Protein AF-K2RIX0-F1 (afdb_monomer)

Secondary structure (DSSP, 8-state):
-TTTT-HHHH-S-HHHHHHHHHHHHHH-HHHHHHHHHHHHHHHHHHHHHHHHHHHHHHHHHTT-TTSHHHHHHTSHHHHHHHHTTTTSHHHHHHHHHHHT--S-HHHHHHS--SSTTTTPPPPPGGGS-------TTTT--TT----TT------------------------------------------S-TTS--TTGGGTSHHHHHHHHHHHHHHHHHHHH-TTTT--HHHHHHHHHHHHTTS-HHHHHHHHHT--S-HHHHHHHHHHHHGGGSSS-----SSSPPPHHHIIIIITTPPPSSS-HHHHHHHHHHHHHHHHHTTTTPPP-HHHHHHHHHHHHHHHHH---PBPTTSSSB-HHHHHHHHHHHHHHHHHHHHHHHHHHHHHS-GGGPPPTTHHHHHHHHHHHTTS-SS-------------------------

Mean predicted aligned error: 15.04 Å

Solvent-accessible surface area (backbone atoms only — not comparable to full-atom values): 26643 Å² total; per-residue (Å²): 126,85,58,77,81,33,68,79,70,55,32,93,43,72,53,40,50,46,12,25,40,32,20,21,32,44,73,34,58,85,55,18,62,56,41,48,56,52,49,53,52,52,50,52,53,37,51,51,48,44,53,51,29,48,53,52,22,61,59,40,44,76,77,40,82,79,59,31,61,60,50,46,54,70,20,62,60,45,44,55,37,57,76,54,41,39,63,39,71,69,32,41,48,50,49,49,50,17,65,62,22,48,40,44,75,67,44,45,68,75,20,48,78,56,47,90,69,64,84,61,75,78,82,55,72,90,75,50,77,75,81,66,84,63,47,75,90,77,72,48,75,59,84,79,68,80,63,86,86,76,79,84,81,89,87,83,79,86,79,89,79,88,88,84,88,84,84,88,86,88,82,89,80,90,76,94,70,82,88,76,79,80,79,91,74,76,84,70,96,66,97,61,84,75,88,75,67,49,53,48,50,56,46,25,28,67,67,46,45,50,54,39,24,50,51,57,25,48,52,53,54,52,22,67,78,37,40,88,79,45,38,38,53,49,63,52,43,51,50,47,35,65,60,49,67,78,43,56,40,59,47,40,49,50,55,62,75,62,50,61,48,55,71,56,59,42,38,23,45,43,53,56,49,41,41,83,38,35,76,60,82,60,86,87,49,68,84,62,46,76,51,74,66,51,40,40,74,66,48,41,43,52,35,36,63,62,40,32,19,37,56,36,18,49,52,38,43,46,54,38,50,49,50,61,75,38,51,86,76,62,73,76,46,72,67,52,55,51,19,46,54,43,8,52,54,40,28,62,72,47,42,74,42,48,65,40,89,94,49,99,43,68,30,71,70,32,54,56,11,41,52,54,26,54,53,29,51,51,51,44,52,52,53,50,52,52,44,52,55,56,65,73,47,60,82,90,75,60,74,76,81,64,64,65,74,44,51,66,52,55,66,59,52,74,77,73,77,85,89,86,84,84,86,84,85,87,83,89,84,89,82,89,86,84,89,83,92,82,90,83,83,90,89,135

Sequence (444 aa):
MANKNSLWNNADDFWNVLGWAFNCSVRYKSRWERWKMWLELVLEVMEDDWNERIRLRDEELEHDDAAGDDILLQSIIVQYLIGANAGSLSARRKILRAILADGTSHASSEFKEVFVNELKERKKEADIKPIREMDLEKGDLGDLGFDPDEEEDLDDGDPNPTPGQPTRRSSRNANARRSSILSLGSASEDDTDEDSVSPVDRLGGMDSVRMRQTILAFLATVTEKLPGHITSREQLFDSYTEHLRPLPAPIFTTLVRTSLLPSSALCVLAANTLLPLLPTSPPTYDVTPPSQDEWMEHFLPFAANTHGFSDNAKVSVLLQHVLQINLPTLKWSKAFVDAVLKGIRARRKKARGKNKTGGGGLRADEIVAEKVFQESEQFLLLLVQWVEDDAGVPQAQRPPRQDLLALDSVARESSMSDLTSVPSDAGDGDSDEMDVVVDVQMRG

Nearest PDB structures (foldseek):
  7ue2-assembly1_A  TM=3.975E-01  e=5.272E+00  synthetic construct
  1wm0-assembly1_X  TM=1.934E-01  e=5.980E+00  Homo sapiens
  5z2c-assembly9_I  TM=2.079E-01  e=4.847E+00  Homo sapiens

Organism: Macrophomina phaseolina (strain MS6) (NCBI:txid1126212)

Structure (mmCIF, N/CA/C/O backbone):
data_AF-K2RIX0-F1
#
_entry.id   AF-K2RIX0-F1
#
loop_
_atom_site.group_PDB
_atom_site.id
_atom_site.type_symbol
_atom_site.label_atom_id
_atom_site.label_alt_id
_atom_site.label_comp_id
_atom_site.label_asym_id
_atom_site.label_entity_id
_atom_site.label_seq_id
_atom_site.pdbx_PDB_ins_code
_atom_site.Cartn_x
_atom_site.Cartn_y
_atom_site.Cartn_z
_atom_site.occupancy
_atom_site.B_iso_or_equiv
_atom_site.auth_seq_id
_atom_site.auth_comp_id
_atom_site.auth_asym_id
_atom_site.auth_atom_id
_atom_site.pdbx_PDB_model_num
ATOM 1 N N . MET A 1 1 ? -24.041 -4.321 34.845 1.00 42.84 1 MET A N 1
ATOM 2 C CA . MET A 1 1 ? -23.529 -5.440 34.018 1.00 42.84 1 MET A CA 1
ATOM 3 C C . MET A 1 1 ? -23.562 -5.160 32.504 1.00 42.84 1 MET A C 1
ATOM 5 O O . MET A 1 1 ? -23.347 -6.084 31.737 1.00 42.84 1 MET A O 1
ATOM 9 N N . ALA A 1 2 ? -23.736 -3.911 32.044 1.00 49.81 2 ALA A N 1
ATOM 10 C CA . ALA A 1 2 ? -23.830 -3.597 30.608 1.00 49.81 2 ALA A CA 1
ATOM 11 C C . ALA A 1 2 ? -22.496 -3.686 29.834 1.00 49.81 2 ALA A C 1
ATOM 13 O O . ALA A 1 2 ? -22.507 -3.807 28.616 1.00 49.81 2 ALA A O 1
ATOM 14 N N . ASN A 1 3 ? -21.350 -3.683 30.527 1.00 55.66 3 ASN A N 1
ATOM 15 C CA . ASN A 1 3 ? -20.040 -3.614 29.873 1.00 55.66 3 ASN A CA 1
ATOM 16 C C . ASN A 1 3 ? -19.392 -4.986 29.622 1.00 55.66 3 ASN A C 1
ATOM 18 O O . ASN A 1 3 ? -18.407 -5.035 28.898 1.00 55.66 3 ASN A O 1
ATOM 22 N N . LYS A 1 4 ? -19.899 -6.101 30.176 1.00 59.16 4 LYS A N 1
ATOM 23 C CA . LYS A 1 4 ? -19.233 -7.420 30.043 1.00 59.16 4 LYS A CA 1
ATOM 24 C C . LYS A 1 4 ? -19.089 -7.877 28.581 1.00 59.16 4 LYS A C 1
ATOM 26 O O . LYS A 1 4 ? -18.099 -8.503 28.248 1.00 59.16 4 LYS A O 1
ATOM 31 N N . ASN A 1 5 ? -20.014 -7.474 27.708 1.00 63.78 5 ASN A N 1
ATOM 32 C CA . ASN A 1 5 ? -19.976 -7.791 26.276 1.00 63.78 5 ASN A CA 1
ATOM 33 C C . ASN A 1 5 ? -19.465 -6.621 25.414 1.00 63.78 5 ASN A C 1
ATOM 35 O O . ASN A 1 5 ? -19.680 -6.611 24.204 1.00 63.78 5 ASN A O 1
ATOM 39 N N . SER A 1 6 ? -18.836 -5.610 26.023 1.00 76.44 6 SER A N 1
ATOM 40 C CA . SER A 1 6 ? -18.229 -4.505 25.277 1.00 76.44 6 SER A CA 1
ATOM 41 C C . SER A 1 6 ? -17.064 -5.018 24.438 1.00 76.44 6 SER A C 1
ATOM 43 O O . SER A 1 6 ? -16.272 -5.833 24.909 1.00 76.44 6 SER A O 1
ATOM 45 N N . LEU A 1 7 ? -16.927 -4.493 23.220 1.00 79.75 7 LEU A N 1
ATOM 46 C CA . LEU A 1 7 ? -15.836 -4.823 22.305 1.00 79.75 7 LEU A CA 1
ATOM 47 C C . LEU A 1 7 ? -14.464 -4.708 22.989 1.00 79.75 7 LEU A C 1
ATOM 49 O O . LEU A 1 7 ? -13.651 -5.622 22.923 1.00 79.75 7 LEU A O 1
ATOM 53 N N . TRP A 1 8 ? -14.254 -3.613 23.720 1.00 79.88 8 TRP A N 1
ATOM 54 C CA . TRP A 1 8 ? -12.987 -3.288 24.381 1.00 79.88 8 TRP A CA 1
ATOM 55 C C . TRP A 1 8 ? -12.704 -4.095 25.649 1.00 79.88 8 TRP A C 1
ATOM 57 O O . TRP A 1 8 ? -11.612 -3.997 26.191 1.00 79.88 8 TRP A O 1
ATOM 67 N N . ASN A 1 9 ? -13.674 -4.878 26.128 1.00 77.50 9 ASN A N 1
ATOM 68 C CA . ASN A 1 9 ? -13.454 -5.812 27.232 1.00 77.50 9 ASN A CA 1
ATOM 69 C C . ASN A 1 9 ? -13.095 -7.217 26.743 1.00 77.50 9 ASN A C 1
ATOM 71 O O . ASN A 1 9 ? -12.554 -7.994 27.522 1.00 77.50 9 ASN A O 1
ATOM 75 N N . ASN A 1 10 ? -13.396 -7.535 25.481 1.00 78.06 10 ASN A N 1
ATOM 76 C CA . ASN A 1 10 ? -13.128 -8.849 24.903 1.00 78.06 10 ASN A CA 1
ATOM 77 C C . ASN A 1 10 ? -11.940 -8.846 23.929 1.00 78.06 10 ASN A C 1
ATOM 79 O O . ASN A 1 10 ? -11.310 -9.880 23.733 1.00 78.06 10 ASN A O 1
ATOM 83 N N . ALA A 1 11 ? -11.623 -7.701 23.323 1.00 81.12 11 ALA A N 1
ATOM 84 C CA . ALA A 1 11 ? -10.482 -7.560 22.431 1.00 81.12 11 ALA A CA 1
ATOM 85 C C . ALA A 1 11 ? -9.240 -7.024 23.151 1.00 81.12 11 ALA A C 1
ATOM 87 O O . ALA A 1 11 ? -9.338 -6.084 23.937 1.00 81.12 11 ALA A O 1
ATOM 88 N N . ASP A 1 12 ? -8.067 -7.561 22.801 1.00 81.75 12 ASP A N 1
ATOM 89 C CA . ASP A 1 12 ? -6.780 -7.093 23.339 1.00 81.75 12 ASP A CA 1
ATOM 90 C C . ASP A 1 12 ? -6.478 -5.636 22.951 1.00 81.75 12 ASP A C 1
ATOM 92 O O . ASP A 1 12 ? -6.079 -4.823 23.781 1.00 81.75 12 ASP A O 1
ATOM 96 N N . ASP A 1 13 ? -6.631 -5.309 21.665 1.00 89.38 13 ASP A N 1
ATOM 97 C CA . ASP A 1 13 ? -6.442 -3.970 21.114 1.00 89.38 13 ASP A CA 1
ATOM 98 C C . ASP A 1 13 ? -7.237 -3.784 19.812 1.00 89.38 13 ASP A C 1
ATOM 100 O O . ASP A 1 13 ? -7.745 -4.738 19.218 1.00 89.38 13 ASP A O 1
ATOM 104 N N . PHE A 1 14 ? -7.334 -2.533 19.348 1.00 92.81 14 PHE A N 1
ATOM 105 C CA . PHE A 1 14 ? -8.007 -2.189 18.089 1.00 92.81 14 PHE A CA 1
ATOM 106 C C . PHE A 1 14 ? -7.455 -2.987 16.898 1.00 92.81 14 PHE A C 1
ATOM 108 O O . PHE A 1 14 ? -8.216 -3.468 16.062 1.00 92.81 14 PHE A O 1
ATOM 115 N N . TRP A 1 15 ? -6.135 -3.174 16.836 1.00 94.69 15 TRP A N 1
ATOM 116 C CA . TRP A 1 15 ? -5.483 -3.887 15.738 1.00 94.69 15 TRP A CA 1
ATOM 117 C C . TRP A 1 15 ? -5.798 -5.385 15.740 1.00 94.69 15 TRP A C 1
ATOM 119 O O . TRP A 1 15 ? -5.858 -5.982 14.668 1.00 94.69 15 TRP A O 1
ATOM 129 N N . ASN A 1 16 ? -6.050 -5.991 16.903 1.00 93.94 16 ASN A N 1
ATOM 130 C CA . ASN A 1 16 ? -6.538 -7.362 16.993 1.00 93.94 16 ASN A CA 1
ATOM 131 C C . ASN A 1 16 ? -7.955 -7.482 16.415 1.00 93.94 16 ASN A C 1
ATOM 133 O O . ASN A 1 16 ? -8.194 -8.334 15.560 1.00 93.94 16 ASN A O 1
ATOM 137 N N . VAL A 1 17 ? -8.857 -6.562 16.783 1.00 94.88 17 VAL A N 1
ATOM 138 C CA . VAL A 1 17 ? -10.211 -6.495 16.200 1.00 94.88 17 VAL A CA 1
ATOM 139 C C . VAL A 1 17 ? -10.144 -6.325 14.685 1.00 94.88 17 VAL A C 1
ATOM 141 O O . VAL A 1 17 ? -10.828 -7.031 13.948 1.00 94.88 17 VAL A O 1
ATOM 144 N N . LEU A 1 18 ? -9.282 -5.422 14.211 1.00 95.81 18 LEU A N 1
ATOM 145 C CA . LEU A 1 18 ? -9.092 -5.164 12.788 1.00 95.81 18 LEU A CA 1
ATOM 146 C C . LEU A 1 18 ? -8.600 -6.412 12.040 1.00 95.81 18 LEU A C 1
ATOM 148 O O . LEU A 1 18 ? -9.151 -6.767 10.998 1.00 95.81 18 LEU A O 1
ATOM 152 N N . GLY A 1 19 ? -7.581 -7.091 12.575 1.00 95.44 19 GLY A N 1
ATOM 153 C CA . GLY A 1 19 ? -7.054 -8.324 11.993 1.00 95.44 19 GLY A CA 1
ATOM 154 C C . GLY A 1 19 ? -8.101 -9.438 11.950 1.00 95.44 19 GLY A C 1
ATOM 155 O O . GLY A 1 19 ? -8.227 -10.126 10.936 1.00 95.44 19 GLY A O 1
ATOM 156 N N . TRP A 1 20 ? -8.910 -9.576 13.005 1.00 95.69 20 TRP A N 1
ATOM 157 C CA . TRP A 1 20 ? -10.012 -10.537 13.045 1.00 95.69 20 TRP A CA 1
ATOM 158 C C . TRP A 1 20 ? -11.115 -10.215 12.030 1.00 95.69 20 TRP A C 1
ATOM 160 O O . TRP A 1 20 ? -11.539 -11.097 11.280 1.00 95.69 20 TRP A O 1
ATOM 170 N N . ALA A 1 21 ? -11.536 -8.951 11.942 1.00 95.56 21 ALA A N 1
ATOM 171 C CA . ALA A 1 21 ? -12.524 -8.494 10.968 1.00 95.56 21 ALA A CA 1
ATOM 172 C C . ALA A 1 21 ? -12.083 -8.824 9.532 1.00 95.56 21 ALA A C 1
ATOM 174 O O . ALA A 1 21 ? -12.863 -9.332 8.724 1.00 95.56 21 ALA A O 1
ATOM 175 N N . PHE A 1 22 ? -10.805 -8.618 9.228 1.00 96.31 22 PHE A N 1
ATOM 176 C CA . PHE A 1 22 ? -10.229 -8.950 7.932 1.00 96.31 22 PHE A CA 1
ATOM 177 C C . PHE A 1 22 ? -10.023 -10.452 7.693 1.00 96.31 22 PHE A C 1
ATOM 179 O O . PHE A 1 22 ? -10.161 -10.908 6.562 1.00 96.31 22 PHE A O 1
ATOM 186 N N . ASN A 1 23 ? -9.777 -11.254 8.729 1.00 94.94 23 ASN A N 1
ATOM 187 C CA . ASN A 1 23 ? -9.855 -12.712 8.601 1.00 94.94 23 ASN A CA 1
ATOM 188 C C . ASN A 1 23 ? -11.290 -13.164 8.274 1.00 94.94 23 ASN A C 1
ATOM 190 O O . ASN A 1 23 ? -11.486 -14.048 7.433 1.00 94.94 23 ASN A O 1
ATOM 194 N N . CYS A 1 24 ? -12.298 -12.534 8.889 1.00 94.31 24 CYS A N 1
ATOM 195 C CA . CYS A 1 24 ? -13.705 -12.793 8.588 1.00 94.31 24 CYS A CA 1
ATOM 196 C C . CYS A 1 24 ? -14.058 -12.428 7.144 1.00 94.31 24 CYS A C 1
ATOM 198 O O . CYS A 1 24 ? -14.815 -13.166 6.513 1.00 94.31 24 CYS A O 1
ATOM 200 N N . SER A 1 25 ? -13.487 -11.349 6.592 1.00 94.44 25 SER A N 1
ATOM 201 C CA . SER A 1 25 ? -13.740 -10.955 5.199 1.00 94.44 25 SER A CA 1
ATOM 202 C C . SER A 1 25 ? -13.345 -12.036 4.198 1.00 94.44 25 SER A C 1
ATOM 204 O O . SER A 1 25 ? -13.982 -12.146 3.153 1.00 94.44 25 SER A O 1
ATOM 206 N N . VAL A 1 26 ? -12.365 -12.882 4.524 1.00 92.50 26 VAL A N 1
ATOM 207 C CA . VAL A 1 26 ? -11.948 -14.012 3.684 1.00 92.50 26 VAL A CA 1
ATOM 208 C C . VAL A 1 26 ? -12.715 -15.290 4.031 1.00 92.50 26 VAL A C 1
ATOM 210 O O . VAL A 1 26 ? -13.330 -15.882 3.147 1.00 92.50 26 VAL A O 1
ATOM 213 N N . ARG A 1 27 ? -12.710 -15.714 5.304 1.00 90.19 27 ARG A N 1
ATOM 214 C CA . ARG A 1 27 ? -13.200 -17.049 5.708 1.00 90.19 27 ARG A CA 1
ATOM 215 C C . ARG A 1 27 ? -14.656 -17.101 6.163 1.00 90.19 27 ARG A C 1
ATOM 217 O O . ARG A 1 27 ? -15.298 -18.135 6.011 1.00 90.19 27 ARG A O 1
ATOM 224 N N . TYR A 1 28 ? -15.181 -16.018 6.734 1.00 90.56 28 TYR A N 1
ATOM 225 C CA . TYR A 1 28 ? -16.456 -16.016 7.460 1.00 90.56 28 TYR A CA 1
ATOM 226 C C . TYR A 1 28 ? -17.369 -14.887 6.970 1.00 90.56 28 TYR A C 1
ATOM 228 O O . TYR A 1 28 ? -17.630 -13.916 7.682 1.00 90.56 28 TYR A O 1
ATOM 236 N N . LYS A 1 29 ? -17.882 -15.020 5.740 1.00 89.56 29 LYS A N 1
ATOM 237 C CA . LYS A 1 29 ? -18.671 -13.974 5.058 1.00 89.56 29 LYS A CA 1
ATOM 238 C C . LYS A 1 29 ? -19.905 -13.511 5.846 1.00 89.56 29 LYS A C 1
ATOM 240 O O . LYS A 1 29 ? -20.174 -12.317 5.900 1.00 89.56 29 LYS A O 1
ATOM 245 N N . SER A 1 30 ? -20.590 -14.419 6.541 1.00 88.31 30 SER A N 1
ATOM 246 C CA . SER A 1 30 ? -21.743 -14.085 7.393 1.00 88.31 30 SER A CA 1
ATOM 247 C C . SER A 1 30 ? -21.382 -13.181 8.580 1.00 88.31 30 SER A C 1
ATOM 249 O O . SER A 1 30 ? -22.181 -12.356 9.020 1.00 88.31 30 SER A O 1
ATOM 251 N N . ARG A 1 31 ? -20.162 -13.315 9.114 1.00 90.44 31 ARG A N 1
ATOM 252 C CA . ARG A 1 31 ? -19.634 -12.431 10.162 1.00 90.44 31 ARG A CA 1
ATOM 253 C C . ARG A 1 31 ? -19.071 -11.149 9.574 1.00 90.44 31 ARG A C 1
ATOM 255 O O . ARG A 1 31 ? -19.246 -10.088 10.173 1.00 90.44 31 ARG A O 1
ATOM 262 N N . TRP A 1 32 ? -18.470 -11.234 8.390 1.00 94.25 32 TRP A N 1
ATOM 263 C CA . TRP A 1 32 ? -17.977 -10.074 7.661 1.00 94.25 32 TRP A CA 1
ATOM 264 C C . TRP A 1 32 ? -19.057 -9.020 7.432 1.00 94.25 32 TRP A C 1
ATOM 266 O O . TRP A 1 32 ? -18.760 -7.853 7.609 1.00 94.25 32 TRP A O 1
ATOM 276 N N . GLU A 1 33 ? -20.308 -9.382 7.146 1.00 92.56 33 GLU A N 1
ATOM 277 C CA . GLU A 1 33 ? -21.394 -8.396 6.982 1.00 92.56 33 GLU A CA 1
ATOM 278 C C . GLU A 1 33 ? -21.545 -7.453 8.188 1.00 92.56 33 GLU A C 1
ATOM 280 O O . GLU A 1 33 ? -21.797 -6.259 8.031 1.00 92.56 33 GLU A O 1
ATOM 285 N N . ARG A 1 34 ? -21.333 -7.972 9.403 1.00 93.00 34 ARG A N 1
ATOM 286 C CA . ARG A 1 34 ? -21.412 -7.188 10.644 1.00 93.00 34 ARG A CA 1
ATOM 287 C C . ARG A 1 34 ? -20.126 -6.412 10.899 1.00 93.00 34 ARG A C 1
ATOM 289 O O . ARG A 1 34 ? -20.175 -5.233 11.239 1.00 93.00 34 ARG A O 1
ATOM 296 N N . TRP A 1 35 ? -18.982 -7.072 10.720 1.00 94.88 35 TRP A N 1
ATOM 297 C CA . TRP A 1 35 ? -17.672 -6.448 10.900 1.00 94.88 35 TRP A CA 1
ATOM 298 C C . TRP A 1 35 ? -17.396 -5.350 9.882 1.00 94.88 35 TRP A C 1
ATOM 300 O O . TRP A 1 35 ? -16.784 -4.352 10.238 1.00 94.88 35 TRP A O 1
ATOM 310 N N . LYS A 1 36 ? -17.888 -5.501 8.653 1.00 94.94 36 LYS A N 1
ATOM 311 C CA . LYS A 1 36 ? -17.828 -4.495 7.599 1.00 94.94 36 LYS A CA 1
ATOM 312 C C . LYS A 1 36 ? -18.525 -3.221 8.053 1.00 94.94 36 LYS A C 1
ATOM 314 O O . LYS A 1 36 ? -17.878 -2.188 8.090 1.00 94.94 36 LYS A O 1
ATOM 319 N N . MET A 1 37 ? -19.787 -3.311 8.481 1.00 94.62 37 MET A N 1
ATOM 320 C CA . MET A 1 37 ? -20.550 -2.148 8.948 1.00 94.62 37 MET A CA 1
ATOM 321 C C . MET A 1 37 ? -19.863 -1.446 10.124 1.00 94.62 37 MET A C 1
ATOM 323 O O . MET A 1 37 ? -19.762 -0.222 10.152 1.00 94.62 37 MET A O 1
ATOM 327 N N . TRP A 1 38 ? -19.365 -2.219 11.093 1.00 94.75 38 TRP A N 1
ATOM 328 C CA . TRP A 1 38 ? -18.614 -1.657 12.213 1.00 94.75 38 TRP A CA 1
ATOM 329 C C . TRP A 1 38 ? -17.324 -0.971 11.750 1.00 94.75 38 TRP A C 1
ATOM 331 O O . TRP A 1 38 ? -17.026 0.134 12.195 1.00 94.75 38 TRP A O 1
ATOM 341 N N . LEU A 1 39 ? -16.567 -1.605 10.853 1.00 95.50 39 LEU A N 1
ATOM 342 C CA . LEU A 1 39 ? -15.293 -1.078 10.389 1.00 95.50 39 LEU A CA 1
ATOM 343 C C . LEU A 1 39 ? -15.483 0.154 9.495 1.00 95.50 39 LEU A C 1
ATOM 345 O O . LEU A 1 39 ? -14.705 1.088 9.618 1.00 95.50 39 LEU A O 1
ATOM 349 N N . GLU A 1 40 ? -16.519 0.198 8.654 1.00 95.25 40 GLU A N 1
ATOM 350 C CA . GLU A 1 40 ? -16.894 1.387 7.875 1.00 95.25 40 GLU A CA 1
ATOM 351 C C . GLU A 1 40 ? -17.172 2.570 8.806 1.00 95.25 40 GLU A C 1
ATOM 353 O O . GLU A 1 40 ? -16.530 3.608 8.672 1.00 95.25 40 GLU A O 1
ATOM 358 N N . LEU A 1 41 ? -18.025 2.370 9.817 1.00 95.31 41 LEU A N 1
ATOM 359 C CA . LEU A 1 41 ? -18.343 3.401 10.804 1.00 95.31 41 LEU A CA 1
ATOM 360 C C . LEU A 1 41 ? -17.102 3.878 11.566 1.00 95.31 41 LEU A C 1
ATOM 362 O O . LEU A 1 41 ? -16.909 5.073 11.762 1.00 95.31 41 LEU A O 1
ATOM 366 N N . VAL A 1 42 ? -16.264 2.953 12.040 1.00 94.38 42 VAL A N 1
ATOM 367 C CA . VAL A 1 42 ? -15.084 3.317 12.834 1.00 94.38 42 VAL A CA 1
ATOM 368 C C . VAL A 1 42 ? -14.050 4.047 11.982 1.00 94.38 42 VAL A C 1
ATOM 370 O O . VAL A 1 42 ? -13.445 4.996 12.472 1.00 94.38 42 VAL A O 1
ATOM 373 N N . LEU A 1 43 ? -13.859 3.653 10.720 1.00 95.19 43 LEU A N 1
ATOM 374 C CA . LEU A 1 43 ? -12.976 4.374 9.802 1.00 95.19 43 LEU A CA 1
ATOM 375 C C . LEU A 1 43 ? -13.493 5.784 9.513 1.00 95.19 43 LEU A C 1
ATOM 377 O O . LEU A 1 43 ? -12.714 6.722 9.639 1.00 95.19 43 LEU A O 1
ATOM 381 N N . GLU A 1 44 ? -14.787 5.938 9.225 1.00 95.69 44 GLU A N 1
ATOM 382 C CA . GLU A 1 44 ? -15.422 7.244 9.002 1.00 95.69 44 GLU A CA 1
ATOM 383 C C . GLU A 1 44 ? -15.258 8.161 10.223 1.00 95.69 44 GLU A C 1
ATOM 385 O O . GLU A 1 44 ? -14.735 9.265 10.108 1.00 95.69 44 GLU A O 1
ATOM 390 N N . VAL A 1 45 ? -15.571 7.665 11.424 1.00 96.25 45 VAL A N 1
ATOM 391 C CA . VAL A 1 45 ? -15.415 8.432 12.671 1.00 96.25 45 VAL A CA 1
ATOM 392 C C . VAL A 1 45 ? -13.959 8.827 12.928 1.00 96.25 45 VAL A C 1
ATOM 394 O O . VAL A 1 45 ? -13.702 9.933 13.402 1.00 96.25 45 VAL A O 1
ATOM 397 N N . MET A 1 46 ? -12.994 7.944 12.654 1.00 95.81 46 MET A N 1
ATOM 398 C CA . MET A 1 46 ? -11.579 8.275 12.847 1.00 95.81 46 MET A CA 1
ATOM 399 C C . MET A 1 46 ? -11.076 9.300 11.827 1.00 95.81 46 MET A C 1
ATOM 401 O O . MET A 1 46 ? -10.254 10.142 12.187 1.00 95.81 46 MET A O 1
ATOM 405 N N . GLU A 1 47 ? -11.536 9.229 10.578 1.00 94.69 47 GLU A N 1
ATOM 406 C CA . GLU A 1 47 ? -11.203 10.217 9.550 1.00 94.69 47 GLU A CA 1
ATOM 407 C C . GLU A 1 47 ? -11.810 11.584 9.873 1.00 94.69 47 GLU A C 1
ATOM 409 O O . GLU A 1 47 ? -11.099 12.587 9.819 1.00 94.69 47 GLU A O 1
ATOM 414 N N . ASP A 1 48 ? -13.076 11.629 10.288 1.00 95.81 48 ASP A N 1
ATOM 415 C CA . ASP A 1 48 ? -13.752 12.863 10.691 1.00 95.81 48 ASP A CA 1
ATOM 416 C C . ASP A 1 48 ? -13.105 13.498 11.930 1.00 95.81 48 ASP A C 1
ATOM 418 O O . ASP A 1 48 ? -12.816 14.696 11.923 1.00 95.81 48 ASP A O 1
ATOM 422 N N . ASP A 1 49 ? -12.799 12.707 12.968 1.00 97.06 49 ASP A N 1
ATOM 423 C CA . ASP A 1 49 ? -12.068 13.179 14.156 1.00 97.06 49 ASP A CA 1
ATOM 424 C C . ASP A 1 49 ? -10.691 13.746 13.779 1.00 97.06 49 ASP A C 1
ATOM 426 O O . ASP A 1 49 ? -10.284 14.795 14.282 1.00 97.06 49 ASP A O 1
ATOM 430 N N . TRP A 1 50 ? -9.975 13.088 12.866 1.00 95.19 50 TRP A N 1
ATOM 431 C CA . TRP A 1 50 ? -8.677 13.566 12.398 1.00 95.19 50 TRP A CA 1
ATOM 432 C C . TRP A 1 50 ? -8.783 14.870 11.603 1.00 95.19 50 TRP A C 1
ATOM 434 O O . TRP A 1 50 ? -8.011 15.800 11.845 1.00 95.19 50 TRP A O 1
ATOM 444 N N . ASN A 1 51 ? -9.743 14.963 10.683 1.00 94.75 51 ASN A N 1
ATOM 445 C CA . ASN A 1 51 ? -9.968 16.158 9.873 1.00 94.75 51 ASN A CA 1
ATOM 446 C C . ASN A 1 51 ? -10.384 17.353 10.737 1.00 94.75 51 ASN A C 1
ATOM 448 O O . ASN A 1 51 ? -9.863 18.454 10.554 1.00 94.75 51 ASN A O 1
ATOM 452 N N . GLU A 1 52 ? -11.257 17.137 11.722 1.00 94.06 52 GLU A N 1
ATOM 453 C CA . GLU A 1 52 ? -11.660 18.182 12.662 1.00 94.06 52 GLU A CA 1
ATOM 454 C C . GLU A 1 52 ? -10.478 18.664 13.511 1.00 94.06 52 GLU A C 1
ATOM 456 O O . GLU A 1 52 ? -10.305 19.861 13.731 1.00 94.06 52 GLU A O 1
ATOM 461 N N . ARG A 1 53 ? -9.588 17.762 13.930 1.00 93.25 53 ARG A N 1
ATOM 462 C CA . ARG A 1 53 ? -8.375 18.143 14.671 1.00 93.25 53 ARG A CA 1
ATOM 463 C C . ARG A 1 53 ? -7.354 18.873 13.826 1.00 93.25 53 ARG A C 1
ATOM 465 O O . ARG A 1 53 ? -6.668 19.740 14.357 1.00 93.25 53 ARG A O 1
ATOM 472 N N . ILE A 1 54 ? -7.255 18.556 12.536 1.00 92.06 54 ILE A N 1
ATOM 473 C CA . ILE A 1 54 ? -6.472 19.366 11.600 1.00 92.06 54 ILE A CA 1
ATOM 474 C C . ILE A 1 54 ? -7.057 20.775 11.525 1.00 92.06 54 ILE A C 1
ATOM 476 O O . ILE A 1 54 ? -6.301 21.729 11.665 1.00 92.06 54 ILE A O 1
ATOM 480 N N . ARG A 1 55 ? -8.381 20.917 11.379 1.00 91.94 55 ARG A N 1
ATOM 481 C CA . ARG A 1 55 ? -9.042 22.230 11.346 1.00 91.94 55 ARG A CA 1
ATOM 482 C C . ARG A 1 55 ? -8.751 23.038 12.614 1.00 91.94 55 ARG A C 1
ATOM 484 O O . ARG A 1 55 ? -8.331 24.184 12.519 1.00 91.94 55 ARG A O 1
ATOM 491 N N . LEU A 1 56 ? -8.917 22.425 13.788 1.00 89.88 56 LEU A N 1
ATOM 492 C CA . LEU A 1 56 ? -8.636 23.063 15.078 1.00 89.88 56 LEU A CA 1
ATOM 493 C C . LEU A 1 56 ? -7.156 23.417 15.247 1.00 89.88 56 LEU A C 1
ATOM 495 O O . LEU A 1 56 ? -6.839 24.488 15.749 1.00 89.88 56 LEU A O 1
ATOM 499 N N . ARG A 1 57 ? -6.243 22.541 14.812 1.00 88.00 57 ARG A N 1
ATOM 500 C CA . ARG A 1 57 ? -4.806 22.830 14.797 1.00 88.00 57 ARG A CA 1
ATOM 501 C C . ARG A 1 57 ? -4.497 24.029 13.917 1.00 88.00 57 ARG A C 1
ATOM 503 O O . ARG A 1 57 ? -3.721 24.874 14.333 1.00 88.00 57 ARG A O 1
ATOM 510 N N . ASP A 1 58 ? -5.047 24.077 12.711 1.00 86.44 58 ASP A N 1
ATOM 511 C CA . ASP A 1 58 ? -4.762 25.157 11.771 1.00 86.44 58 ASP A CA 1
ATOM 512 C C . ASP A 1 58 ? -5.301 26.503 12.303 1.00 86.44 58 ASP A C 1
ATOM 514 O O . ASP A 1 58 ? -4.637 27.519 12.132 1.00 86.44 58 ASP A O 1
ATOM 518 N N . GLU A 1 59 ? -6.424 26.507 13.035 1.00 85.81 59 GLU A N 1
ATOM 519 C CA . GLU A 1 59 ? -6.953 27.685 13.750 1.00 85.81 59 GLU A CA 1
ATOM 520 C C . GLU A 1 59 ? -6.093 28.099 14.961 1.00 85.81 59 GLU A C 1
ATOM 522 O O . GLU A 1 59 ? -5.845 29.288 15.182 1.00 85.81 59 GLU A O 1
ATOM 527 N N . GLU A 1 60 ? -5.611 27.132 15.746 1.00 80.31 60 GLU A N 1
ATOM 528 C CA . GLU A 1 60 ? -4.761 27.389 16.916 1.00 80.31 60 GLU A CA 1
ATOM 529 C C . GLU A 1 60 ? -3.346 27.825 16.508 1.00 80.31 60 GLU A C 1
ATOM 531 O O . GLU A 1 60 ? -2.766 28.686 17.159 1.00 80.31 60 GLU A O 1
ATOM 536 N N . LEU A 1 61 ? -2.804 27.312 15.396 1.00 74.88 61 LEU A N 1
ATOM 537 C CA . LEU A 1 61 ? -1.498 27.715 14.854 1.00 74.88 61 LEU A CA 1
ATOM 538 C C . LEU A 1 61 ? -1.459 29.1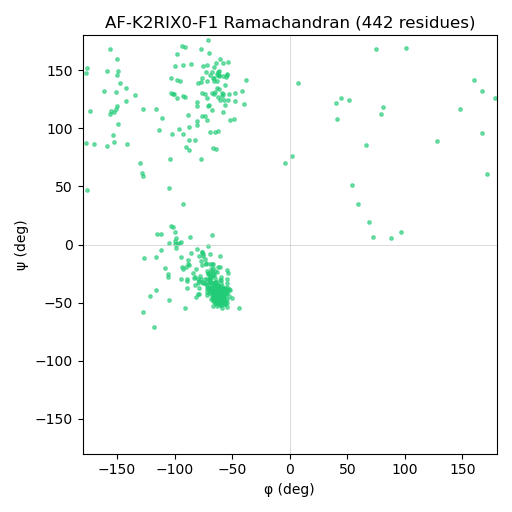91 14.432 1.00 74.88 61 LEU A C 1
ATOM 540 O O . LEU A 1 61 ? -0.388 29.790 14.408 1.00 74.88 61 LEU A O 1
ATOM 544 N N . GLU A 1 62 ? -2.603 29.811 14.130 1.00 72.31 62 GLU A N 1
ATOM 545 C CA . GLU A 1 62 ? -2.667 31.266 13.924 1.00 72.31 62 GLU A CA 1
ATOM 546 C C . GLU A 1 62 ? -2.401 32.057 15.222 1.00 72.31 62 GLU A C 1
ATOM 548 O O . GLU A 1 62 ? -2.091 33.251 15.166 1.00 72.31 62 GLU A O 1
ATOM 553 N N . HIS A 1 63 ? -2.500 31.402 16.384 1.00 67.25 63 HIS A N 1
ATOM 554 C CA . HIS A 1 63 ? -2.429 32.004 17.713 1.00 67.25 63 HIS A CA 1
ATOM 555 C C . HIS A 1 63 ? -1.215 31.524 18.541 1.00 67.25 63 HIS A C 1
ATOM 557 O O . HIS A 1 63 ? -0.606 32.355 19.221 1.00 67.25 63 HIS A O 1
ATOM 563 N N . ASP A 1 64 ? -0.837 30.239 18.480 1.00 62.53 64 ASP A N 1
ATOM 564 C CA . ASP A 1 64 ? 0.303 29.636 19.196 1.00 62.53 64 ASP A CA 1
ATOM 565 C C . ASP A 1 64 ? 0.920 28.438 18.429 1.00 62.53 64 ASP A C 1
ATOM 567 O O . ASP A 1 64 ? 0.281 27.408 18.206 1.00 62.53 64 ASP A O 1
ATOM 571 N N . ASP A 1 65 ? 2.204 28.545 18.064 1.00 59.59 65 ASP A N 1
ATOM 572 C CA . ASP A 1 65 ? 2.942 27.540 17.278 1.00 59.59 65 ASP A CA 1
ATOM 573 C C . ASP A 1 65 ? 3.194 26.216 18.036 1.00 59.59 65 ASP A C 1
ATOM 575 O O . ASP A 1 65 ? 3.466 25.188 17.412 1.00 59.59 65 ASP A O 1
ATOM 579 N N . ALA A 1 66 ? 3.147 26.213 19.375 1.00 60.94 66 ALA A N 1
ATOM 580 C CA . ALA A 1 66 ? 3.561 25.059 20.183 1.00 60.94 66 ALA A CA 1
ATOM 581 C C . ALA A 1 66 ? 2.421 24.084 20.540 1.00 60.94 66 ALA A C 1
ATOM 583 O O . ALA A 1 66 ? 2.693 22.922 20.844 1.00 60.94 66 ALA A O 1
ATOM 584 N N . ALA A 1 67 ? 1.159 24.526 20.496 1.00 63.28 67 ALA A N 1
ATOM 585 C CA . ALA A 1 67 ? -0.002 23.736 20.929 1.00 63.28 67 ALA A CA 1
ATOM 586 C C . ALA A 1 67 ? -0.612 22.853 19.820 1.00 63.28 67 ALA A C 1
ATOM 588 O O . ALA A 1 67 ? -1.415 21.958 20.097 1.00 63.28 67 ALA A O 1
ATOM 589 N N . GLY A 1 68 ? -0.228 23.076 18.558 1.00 69.38 68 GLY A N 1
ATOM 590 C CA . GLY A 1 68 ? -0.860 22.430 17.404 1.00 69.38 68 GLY A CA 1
ATOM 591 C C . GLY A 1 68 ? -0.689 20.907 17.345 1.00 69.38 68 GLY A C 1
ATOM 592 O O . GLY A 1 68 ? -1.587 20.201 16.882 1.00 69.38 68 GLY A O 1
ATOM 593 N N . ASP A 1 69 ? 0.434 20.379 17.833 1.00 81.00 69 ASP A N 1
ATOM 594 C CA . ASP A 1 69 ? 0.699 18.936 17.794 1.00 81.00 69 ASP A CA 1
ATOM 595 C C . ASP A 1 69 ? -0.057 18.185 18.905 1.00 81.00 69 ASP A C 1
ATOM 597 O O . ASP A 1 69 ? -0.532 17.071 18.672 1.00 81.00 69 ASP A O 1
ATOM 601 N N . ASP A 1 70 ? -0.287 18.813 20.064 1.00 86.62 70 ASP A N 1
ATOM 602 C CA . ASP A 1 70 ? -1.065 18.231 21.168 1.00 86.62 70 ASP A CA 1
ATOM 603 C C . ASP A 1 70 ? -2.519 17.938 20.759 1.00 86.62 70 ASP A C 1
ATOM 605 O O . ASP A 1 70 ? -3.091 16.915 21.153 1.00 86.62 70 ASP A O 1
ATOM 609 N N . ILE A 1 71 ? -3.105 18.791 19.911 1.00 88.19 71 ILE A N 1
ATOM 610 C CA . ILE A 1 71 ? -4.459 18.610 19.365 1.00 88.19 71 ILE A CA 1
ATOM 611 C C . ILE A 1 71 ? -4.531 17.346 18.495 1.00 88.19 71 ILE A C 1
ATOM 613 O O . ILE A 1 71 ? -5.473 16.550 18.618 1.00 88.19 71 ILE A O 1
ATOM 617 N N . LEU A 1 72 ? -3.523 17.122 17.645 1.00 89.56 72 LEU A N 1
ATOM 618 C CA . LEU A 1 72 ? -3.455 15.935 16.786 1.00 89.56 72 LEU A CA 1
ATOM 619 C C . LEU A 1 72 ? -3.152 14.666 17.586 1.00 89.56 72 LEU A C 1
ATOM 621 O O . LEU A 1 72 ? -3.693 13.602 17.273 1.00 89.56 72 LEU A O 1
ATOM 625 N N . LEU A 1 73 ? -2.324 14.760 18.631 1.00 90.44 73 LEU A N 1
ATOM 626 C CA . LEU A 1 73 ? -2.002 13.630 19.509 1.00 90.44 73 LEU A CA 1
ATOM 627 C C . LEU A 1 73 ? -3.230 13.064 20.214 1.00 90.44 73 LEU A C 1
ATOM 629 O O . LEU A 1 73 ? -3.300 11.868 20.493 1.00 90.44 73 LEU A O 1
ATOM 633 N N . GLN A 1 74 ? -4.217 13.905 20.486 1.00 90.75 74 GLN A N 1
ATOM 634 C CA . GLN A 1 74 ? -5.459 13.478 21.108 1.00 90.75 74 GLN A CA 1
ATOM 635 C C . GLN A 1 74 ? -6.402 12.738 20.129 1.00 90.75 74 GLN A C 1
ATOM 637 O O . GLN A 1 74 ? -7.432 12.237 20.583 1.00 90.75 74 GLN A O 1
ATOM 642 N N . SER A 1 75 ? -6.095 12.670 18.821 1.00 94.25 75 SER A N 1
ATOM 643 C CA . SER A 1 75 ? -6.944 11.999 17.817 1.00 94.25 75 SER A CA 1
ATOM 644 C C . SER A 1 75 ? -7.103 10.511 18.057 1.00 94.25 75 SER A C 1
ATOM 646 O O . SER A 1 75 ? -6.183 9.843 18.526 1.00 94.25 75 SER A O 1
ATOM 648 N N . ILE A 1 76 ? -8.270 9.976 17.706 1.00 94.25 76 ILE A N 1
ATOM 649 C CA . ILE A 1 76 ? -8.636 8.581 17.967 1.00 94.25 76 ILE A CA 1
ATOM 650 C C . ILE A 1 76 ? -7.607 7.635 17.336 1.00 94.25 76 ILE A C 1
ATOM 652 O O . ILE A 1 76 ? -7.099 6.730 18.001 1.00 94.25 76 ILE A O 1
ATOM 656 N N . ILE A 1 77 ? -7.234 7.882 16.077 1.00 94.00 77 ILE A N 1
ATOM 657 C CA . ILE A 1 77 ? -6.233 7.070 15.380 1.00 94.00 77 ILE A CA 1
ATOM 658 C C . ILE A 1 77 ? -4.868 7.127 16.074 1.00 94.00 77 ILE A C 1
ATOM 660 O O . ILE A 1 77 ? -4.213 6.096 16.240 1.00 94.00 77 ILE A O 1
ATOM 664 N N . VAL A 1 78 ? -4.444 8.305 16.538 1.00 92.56 78 VAL A N 1
ATOM 665 C CA . VAL A 1 78 ? -3.166 8.460 17.237 1.00 92.56 78 VAL A CA 1
ATOM 666 C C . VAL A 1 78 ? -3.207 7.780 18.600 1.00 92.56 78 VAL A C 1
ATOM 668 O O . VAL A 1 78 ? -2.245 7.107 18.961 1.00 92.56 78 VAL A O 1
ATOM 671 N N . GLN A 1 79 ? -4.328 7.836 19.316 1.00 92.25 79 GLN A N 1
ATOM 672 C CA . GLN A 1 79 ? -4.510 7.102 20.568 1.00 92.25 79 GLN A CA 1
ATOM 673 C C . GLN A 1 79 ? -4.405 5.582 20.357 1.00 92.25 79 GLN A C 1
ATOM 675 O O . GLN A 1 79 ? -3.720 4.909 21.130 1.00 92.25 79 GLN A O 1
ATOM 680 N N . TYR A 1 80 ? -4.970 5.029 19.276 1.00 92.75 80 TYR A N 1
ATOM 681 C CA . TYR A 1 80 ? -4.781 3.610 18.937 1.00 92.75 80 TYR A CA 1
ATOM 682 C C . TYR A 1 80 ? -3.341 3.264 18.540 1.00 92.75 80 TYR A C 1
ATOM 684 O O . TYR A 1 80 ? -2.864 2.164 18.834 1.00 92.75 80 TYR A O 1
ATOM 692 N N . LEU A 1 81 ? -2.622 4.184 17.893 1.00 92.12 81 LEU A N 1
ATOM 693 C CA . LEU A 1 81 ? -1.210 4.003 17.549 1.00 92.12 81 LEU A CA 1
ATOM 694 C C . LEU A 1 81 ? -0.299 4.072 18.783 1.00 92.12 81 LEU A C 1
ATOM 696 O O . LEU A 1 81 ? 0.621 3.261 18.908 1.00 92.12 81 LEU A O 1
ATOM 700 N N . ILE A 1 82 ? -0.568 4.994 19.710 1.00 90.56 82 ILE A N 1
ATOM 701 C CA . ILE A 1 82 ? 0.148 5.127 20.984 1.00 90.56 82 ILE A CA 1
ATOM 702 C C . ILE A 1 82 ? -0.123 3.908 21.867 1.00 90.56 82 ILE A C 1
ATOM 704 O O . ILE A 1 82 ? 0.825 3.304 22.367 1.00 90.56 82 ILE A O 1
ATOM 708 N N . GLY A 1 83 ? -1.387 3.494 22.005 1.00 87.69 83 GLY A N 1
ATOM 709 C CA . GLY A 1 83 ? -1.769 2.308 22.776 1.00 87.69 83 GLY A CA 1
ATOM 710 C C . GLY A 1 83 ? -1.112 1.025 22.258 1.00 87.69 83 GLY A C 1
ATOM 711 O O . GLY A 1 83 ? -0.689 0.180 23.042 1.00 87.69 83 GLY A O 1
ATOM 712 N N . ALA A 1 84 ? -0.933 0.916 20.939 1.00 87.25 84 ALA A N 1
ATOM 713 C CA . ALA A 1 84 ? -0.211 -0.188 20.309 1.00 87.25 84 ALA A CA 1
ATOM 714 C C . ALA A 1 84 ? 1.321 -0.039 20.340 1.00 87.25 84 ALA A C 1
ATOM 716 O O . ALA A 1 84 ? 2.028 -0.942 19.893 1.00 87.25 84 ALA A O 1
ATOM 717 N N . ASN A 1 85 ? 1.849 1.083 20.839 1.00 87.69 85 ASN A N 1
ATOM 718 C CA . ASN A 1 85 ? 3.265 1.443 20.812 1.00 87.69 85 ASN A CA 1
ATOM 719 C C . ASN A 1 85 ? 3.874 1.399 19.395 1.00 87.69 85 ASN A C 1
ATOM 721 O O . ASN A 1 85 ? 4.925 0.792 19.169 1.00 87.69 85 ASN A O 1
ATOM 725 N N . ALA A 1 86 ? 3.228 2.055 18.426 1.00 86.19 86 ALA A N 1
ATOM 726 C CA . ALA A 1 86 ? 3.646 2.086 17.018 1.00 86.19 86 ALA A CA 1
ATOM 727 C C . ALA A 1 86 ? 5.052 2.690 16.770 1.00 86.19 86 ALA A C 1
ATOM 729 O O . ALA A 1 86 ? 5.611 2.539 15.681 1.00 86.19 86 ALA A O 1
ATOM 730 N N . GLY A 1 87 ? 5.681 3.303 17.778 1.00 84.81 87 GLY A N 1
ATOM 731 C CA . GLY A 1 87 ? 7.104 3.661 17.738 1.00 84.81 87 GLY A CA 1
ATOM 732 C C . GLY A 1 87 ? 8.043 2.451 17.718 1.00 84.81 87 GLY A C 1
ATOM 733 O O . GLY A 1 87 ? 9.140 2.519 17.155 1.00 84.81 87 GLY A O 1
ATOM 734 N N . SER A 1 88 ? 7.602 1.300 18.230 1.00 91.00 88 SER A N 1
ATOM 735 C CA . SER A 1 88 ? 8.341 0.041 18.127 1.00 91.00 88 SER A CA 1
ATOM 736 C C . SER A 1 88 ? 8.169 -0.615 16.754 1.00 91.00 88 SER A C 1
ATOM 738 O O . SER A 1 88 ? 7.062 -0.741 16.228 1.00 91.00 88 SER A O 1
ATOM 740 N N . LEU A 1 89 ? 9.262 -1.158 16.210 1.00 89.94 89 LEU A N 1
ATOM 741 C CA . LEU A 1 89 ? 9.236 -1.958 14.982 1.00 89.94 89 LEU A CA 1
ATOM 742 C C . LEU A 1 89 ? 8.297 -3.172 15.100 1.00 89.94 89 LEU A C 1
ATOM 744 O O . LEU A 1 89 ? 7.598 -3.506 14.146 1.00 89.94 89 LEU A O 1
ATOM 748 N N . SER A 1 90 ? 8.252 -3.838 16.260 1.00 91.12 90 SER A N 1
ATOM 749 C CA . SER A 1 90 ? 7.379 -5.005 16.464 1.00 91.12 90 SER A CA 1
ATOM 750 C C . SER A 1 90 ? 5.898 -4.644 16.348 1.00 91.12 90 SER A C 1
ATOM 752 O O . SER A 1 90 ? 5.137 -5.386 15.724 1.00 91.12 90 SER A O 1
ATOM 754 N N . ALA A 1 91 ? 5.517 -3.489 16.893 1.00 91.94 91 ALA A N 1
ATOM 755 C CA . ALA A 1 91 ? 4.162 -2.965 16.842 1.00 91.94 91 ALA A CA 1
ATOM 756 C C . ALA A 1 91 ? 3.768 -2.560 15.422 1.00 91.94 91 ALA A C 1
ATOM 758 O O . ALA A 1 91 ? 2.733 -3.009 14.942 1.00 91.94 91 ALA A O 1
ATOM 759 N N . ARG A 1 92 ? 4.621 -1.818 14.695 1.00 93.31 92 ARG A N 1
ATOM 760 C CA . ARG A 1 92 ? 4.356 -1.481 13.280 1.00 93.31 92 ARG A CA 1
ATOM 761 C C . ARG A 1 92 ? 4.141 -2.715 12.422 1.00 93.31 92 ARG A C 1
ATOM 763 O O . ARG A 1 92 ? 3.233 -2.753 11.598 1.00 93.31 92 ARG A O 1
ATOM 770 N N . ARG A 1 93 ? 4.946 -3.756 12.646 1.00 93.69 93 ARG A N 1
ATOM 771 C CA . ARG A 1 93 ? 4.759 -5.031 11.953 1.00 93.69 93 ARG A CA 1
ATOM 772 C C . ARG A 1 93 ? 3.439 -5.702 12.340 1.00 93.69 93 ARG A C 1
ATOM 774 O O . ARG A 1 93 ? 2.781 -6.234 11.459 1.00 93.69 93 ARG A O 1
ATOM 781 N N . LYS A 1 94 ? 3.032 -5.677 13.617 1.00 94.06 94 LYS A N 1
ATOM 782 C CA . LYS A 1 94 ? 1.720 -6.200 14.052 1.00 94.06 94 LYS A CA 1
ATOM 783 C C . LYS A 1 94 ? 0.572 -5.450 13.367 1.00 94.06 94 LYS A C 1
ATOM 785 O O . LYS A 1 94 ? -0.307 -6.095 12.809 1.00 94.06 94 LYS A O 1
ATOM 790 N N . ILE A 1 95 ? 0.626 -4.117 13.349 1.00 95.38 95 ILE A N 1
ATOM 791 C CA . ILE A 1 95 ? -0.357 -3.248 12.683 1.00 95.38 95 ILE A CA 1
ATOM 792 C C . ILE A 1 95 ? -0.495 -3.632 11.207 1.00 95.38 95 ILE A C 1
ATOM 794 O O . ILE A 1 95 ? -1.599 -3.860 10.722 1.00 95.38 95 ILE A O 1
ATOM 798 N N . LEU A 1 96 ? 0.625 -3.788 10.497 1.00 95.31 96 LEU A N 1
ATOM 799 C CA . LEU A 1 96 ? 0.589 -4.170 9.087 1.00 95.31 96 LEU A CA 1
ATOM 800 C C . LEU A 1 96 ? 0.110 -5.595 8.849 1.00 95.31 96 LEU A C 1
ATOM 802 O O . LEU A 1 96 ? -0.621 -5.822 7.890 1.00 95.31 96 LEU A O 1
ATOM 806 N N . ARG A 1 97 ? 0.470 -6.549 9.714 1.00 95.12 97 ARG A N 1
ATOM 807 C CA . ARG A 1 97 ? -0.086 -7.907 9.647 1.00 95.12 97 ARG A CA 1
ATOM 808 C C . ARG A 1 97 ? -1.592 -7.919 9.889 1.00 95.12 97 ARG A C 1
ATOM 810 O O . ARG A 1 97 ? -2.275 -8.683 9.222 1.00 95.12 97 ARG A O 1
ATOM 817 N N . ALA A 1 98 ? -2.108 -7.062 10.770 1.00 96.06 98 ALA A N 1
ATOM 818 C CA . ALA A 1 98 ? -3.547 -6.912 10.974 1.00 96.06 98 ALA A CA 1
ATOM 819 C C . ALA A 1 98 ? -4.227 -6.352 9.716 1.00 96.06 98 ALA A C 1
ATOM 821 O O . ALA A 1 98 ? -5.197 -6.924 9.226 1.00 96.06 98 ALA A O 1
ATOM 822 N N . ILE A 1 99 ? -3.674 -5.281 9.134 1.00 96.62 99 ILE A N 1
ATOM 823 C CA . ILE A 1 99 ? -4.204 -4.665 7.905 1.00 96.62 99 ILE A CA 1
ATOM 824 C C . ILE A 1 99 ? -4.105 -5.605 6.701 1.00 96.62 99 ILE A C 1
ATOM 826 O O . ILE A 1 99 ? -4.920 -5.509 5.792 1.00 96.62 99 ILE A O 1
ATOM 830 N N . LEU A 1 100 ? -3.128 -6.508 6.660 1.00 94.94 100 LEU A N 1
ATOM 831 C CA . LEU A 1 100 ? -2.928 -7.459 5.561 1.00 94.94 100 LEU A CA 1
ATOM 832 C C . LEU A 1 100 ? -3.395 -8.879 5.906 1.00 94.94 100 LEU A C 1
ATOM 834 O O . LEU A 1 100 ? -3.020 -9.821 5.213 1.00 94.94 100 LEU A O 1
ATOM 838 N N . ALA A 1 101 ? -4.201 -9.039 6.958 1.00 94.62 101 ALA A N 1
ATOM 839 C CA . ALA A 1 101 ? -4.722 -10.336 7.362 1.00 94.62 101 ALA A CA 1
ATOM 840 C C . ALA A 1 101 ? -5.566 -10.954 6.233 1.00 94.62 101 ALA A C 1
ATOM 842 O O . ALA A 1 101 ? -6.515 -10.339 5.734 1.00 94.62 101 ALA A O 1
ATOM 843 N N . ASP A 1 102 ? -5.182 -12.164 5.834 1.00 89.12 102 ASP A N 1
ATOM 844 C CA . ASP A 1 102 ? -5.646 -12.877 4.641 1.00 89.12 102 ASP A CA 1
ATOM 845 C C . ASP A 1 102 ? -6.425 -14.158 4.980 1.00 89.12 102 ASP A C 1
ATOM 847 O O . ASP A 1 102 ? -6.715 -14.971 4.106 1.00 89.12 102 ASP A O 1
ATOM 851 N N . GLY A 1 103 ? -6.750 -14.380 6.257 1.00 86.62 103 GLY A N 1
ATOM 852 C CA . GLY A 1 103 ? -7.447 -15.584 6.698 1.00 86.62 103 GLY A CA 1
ATOM 853 C C . GLY A 1 103 ? -6.593 -16.856 6.679 1.00 86.62 103 GLY A C 1
ATOM 854 O O . GLY A 1 103 ? -7.121 -17.932 6.956 1.00 86.62 103 GLY A O 1
ATOM 855 N N . THR A 1 104 ? -5.288 -16.787 6.400 1.00 88.12 104 THR A N 1
ATOM 856 C CA . THR A 1 104 ? -4.405 -17.959 6.518 1.00 88.12 104 THR A CA 1
ATOM 857 C C . THR A 1 104 ? -4.367 -18.491 7.951 1.00 88.12 104 THR A C 1
ATOM 859 O O . THR A 1 104 ? -4.642 -17.772 8.911 1.00 88.12 104 THR A O 1
ATOM 862 N N . SER A 1 105 ? -3.964 -19.755 8.134 1.00 86.56 105 SER A N 1
ATOM 863 C CA . SER A 1 105 ? -3.842 -20.348 9.477 1.00 86.56 105 SER A CA 1
ATOM 864 C C . SER A 1 105 ? -2.949 -19.523 10.411 1.00 86.56 105 SER A C 1
ATOM 866 O O . SER A 1 105 ? -3.216 -19.464 11.608 1.00 86.56 105 SER A O 1
ATOM 868 N N . HIS A 1 106 ? -1.911 -18.873 9.876 1.00 88.06 106 HIS A N 1
ATOM 869 C CA . HIS A 1 106 ? -1.061 -17.975 10.652 1.00 88.06 106 HIS A CA 1
ATOM 870 C C . HIS A 1 106 ? -1.842 -16.729 11.094 1.00 88.06 106 HIS A C 1
ATOM 872 O O . HIS A 1 106 ? -1.901 -16.444 12.289 1.00 88.06 106 HIS A O 1
ATOM 878 N N . ALA A 1 107 ? -2.491 -16.025 10.159 1.00 88.00 107 ALA A N 1
ATOM 879 C CA . ALA A 1 107 ? -3.270 -14.824 10.459 1.00 88.00 107 ALA A CA 1
ATOM 880 C C . ALA A 1 107 ? -4.443 -15.101 11.417 1.00 88.00 107 ALA A C 1
ATOM 882 O O . ALA A 1 107 ? -4.689 -14.305 12.318 1.00 88.00 107 ALA A O 1
ATOM 883 N N . SER A 1 108 ? -5.127 -16.242 11.281 1.00 86.56 108 SER A N 1
ATOM 884 C CA . SER A 1 108 ? -6.213 -16.655 12.188 1.00 86.56 108 SER A CA 1
ATOM 885 C C . SER A 1 108 ? -5.719 -17.058 13.583 1.00 86.56 108 SER A C 1
ATOM 887 O O . SER A 1 108 ? -6.471 -16.979 14.548 1.00 86.56 108 SER A O 1
ATOM 889 N N . SER A 1 109 ? -4.463 -17.500 13.709 1.00 89.69 109 SER A N 1
ATOM 890 C CA . SER A 1 109 ? -3.870 -17.813 15.017 1.00 89.69 109 SER A CA 1
ATOM 891 C C . SER A 1 109 ? -3.405 -16.566 15.775 1.00 89.69 109 SER A C 1
ATOM 893 O O . SER A 1 109 ? -3.462 -16.545 17.006 1.00 89.69 109 SER A O 1
ATOM 895 N N . GLU A 1 110 ? -2.952 -15.545 15.040 1.00 91.12 110 GLU A N 1
ATOM 896 C CA . GLU A 1 110 ? -2.493 -14.268 15.592 1.00 91.12 110 GLU A CA 1
ATOM 897 C C . GLU A 1 110 ? -3.673 -13.360 15.958 1.00 91.12 110 GLU A C 1
ATOM 899 O O . GLU A 1 110 ? -3.665 -12.770 17.036 1.00 91.12 110 GLU A O 1
ATOM 904 N N . PHE A 1 111 ? -4.692 -13.294 15.096 1.00 92.88 111 PHE A N 1
ATOM 905 C CA . PHE A 1 111 ? -5.894 -12.487 15.301 1.00 92.88 111 PHE A CA 1
ATOM 906 C C . PHE A 1 111 ? -7.105 -13.403 15.471 1.00 92.88 111 PHE A C 1
ATOM 908 O O . PHE A 1 111 ? -7.631 -13.935 14.488 1.00 92.88 111 PHE A O 1
ATOM 915 N N . LYS A 1 112 ? -7.491 -13.627 16.731 1.00 89.81 112 LYS A N 1
ATOM 916 C CA . LYS A 1 112 ? -8.530 -14.584 17.141 1.00 89.81 112 LYS A CA 1
ATOM 917 C C . LYS A 1 112 ? -9.914 -13.939 17.202 1.00 89.81 112 LYS A C 1
ATOM 919 O O . LYS A 1 112 ? -10.039 -12.720 17.150 1.00 89.81 112 LYS A O 1
ATOM 924 N N . GLU A 1 113 ? -10.931 -14.788 17.355 1.00 89.81 113 GLU A N 1
ATOM 925 C CA . GLU A 1 113 ? -12.308 -14.380 17.645 1.00 89.81 113 GLU A CA 1
ATOM 926 C C . GLU A 1 113 ? -12.355 -13.357 18.780 1.00 89.81 113 GLU A C 1
ATOM 928 O O . GLU A 1 113 ? -11.760 -13.564 19.839 1.00 89.81 113 GLU A O 1
ATOM 933 N N . VAL A 1 114 ? -13.077 -12.260 18.545 1.00 88.38 114 VAL A N 1
ATOM 934 C CA . VAL A 1 114 ? -13.253 -11.208 19.550 1.00 88.38 114 VAL A CA 1
ATOM 935 C C . VAL A 1 114 ? -14.302 -11.634 20.564 1.00 88.38 114 VAL A C 1
ATOM 937 O O . VAL A 1 114 ? -14.158 -11.356 21.747 1.00 88.38 114 VAL A O 1
ATOM 940 N N . PHE A 1 115 ? -15.358 -12.321 20.129 1.00 85.62 115 PHE A N 1
ATOM 941 C CA . PHE A 1 115 ? -16.380 -12.835 21.034 1.00 85.62 115 PHE A CA 1
ATOM 942 C C . PHE A 1 115 ? -16.205 -14.336 21.264 1.00 85.62 115 PHE A C 1
ATOM 944 O O . PHE A 1 115 ? -15.865 -15.094 20.360 1.00 85.62 115 PHE A O 1
ATOM 951 N N . VAL A 1 116 ? -16.475 -14.794 22.486 1.00 79.81 116 VAL A N 1
ATOM 952 C CA . VAL A 1 116 ? -16.440 -16.227 22.795 1.00 79.81 116 VAL A CA 1
ATOM 953 C C . VAL A 1 116 ? -17.504 -16.944 21.962 1.00 79.81 116 VAL A C 1
ATOM 955 O O . VAL A 1 116 ? -18.680 -16.579 22.015 1.00 79.81 116 VAL A O 1
ATOM 958 N N . ASN A 1 117 ? -17.097 -17.987 21.232 1.00 78.44 117 ASN A N 1
ATOM 959 C CA . ASN A 1 117 ? -17.960 -18.752 20.329 1.00 78.44 117 ASN A CA 1
ATOM 960 C C . ASN A 1 117 ? -18.591 -17.900 19.211 1.00 78.44 117 ASN A C 1
ATOM 962 O O . ASN A 1 117 ? -19.726 -18.158 18.799 1.00 78.44 117 ASN A O 1
ATOM 966 N N . GLU A 1 118 ? -17.877 -16.893 18.706 1.00 83.19 118 GLU A N 1
ATOM 967 C CA . GLU A 1 118 ? -18.379 -16.008 17.657 1.00 83.19 118 GLU A CA 1
ATOM 968 C C . GLU A 1 118 ? -18.733 -16.788 16.390 1.00 83.19 118 GLU A C 1
ATOM 970 O O . GLU A 1 118 ? -19.704 -16.468 15.709 1.00 83.19 118 GLU A O 1
ATOM 975 N N . LEU A 1 119 ? -18.009 -17.859 16.079 1.00 80.75 119 LEU A N 1
ATOM 976 C CA . LEU A 1 119 ? -18.290 -18.673 14.897 1.00 80.75 119 LEU A CA 1
ATOM 977 C C . LEU A 1 119 ? -19.462 -19.650 15.065 1.00 80.75 119 LEU A C 1
ATOM 979 O O . LEU A 1 119 ? -19.922 -20.206 14.069 1.00 80.75 119 LEU A O 1
ATOM 983 N N . LYS A 1 120 ? -20.000 -19.846 16.279 1.00 76.94 120 LYS A N 1
ATOM 984 C CA . LYS A 1 120 ? -21.163 -20.725 16.467 1.00 76.94 120 LYS A CA 1
ATOM 985 C C . LYS A 1 120 ? -22.409 -20.076 15.860 1.00 76.94 120 LYS A C 1
ATOM 987 O O . LYS A 1 120 ? -22.823 -18.977 16.248 1.00 76.94 120 LYS A O 1
ATOM 992 N N . GLU A 1 121 ? -23.013 -20.755 14.889 1.00 68.75 121 GLU A N 1
ATOM 993 C CA . GLU A 1 121 ? -24.296 -20.346 14.324 1.00 68.75 121 GLU A CA 1
ATOM 994 C C . GLU A 1 121 ? -25.403 -20.472 15.378 1.00 68.75 121 GLU A C 1
ATOM 996 O O . GLU A 1 121 ? -25.411 -21.392 16.200 1.00 68.75 121 GLU A O 1
ATOM 1001 N N . ARG A 1 122 ? -26.357 -19.532 15.373 1.00 62.91 122 ARG A N 1
ATOM 1002 C CA . ARG A 1 122 ? -27.553 -19.664 16.213 1.00 62.91 122 ARG A CA 1
ATOM 1003 C C . ARG A 1 122 ? -28.380 -20.833 15.678 1.00 62.91 122 ARG A C 1
ATOM 1005 O O . ARG A 1 122 ? -28.662 -20.870 14.482 1.00 62.91 122 ARG A O 1
ATOM 1012 N N . LYS A 1 123 ? -28.788 -21.754 16.560 1.00 56.28 123 LYS A N 1
ATOM 1013 C CA . LYS A 1 123 ? -29.737 -22.823 16.209 1.00 56.28 123 LYS A CA 1
ATOM 1014 C C . LYS A 1 123 ? -30.978 -22.184 15.574 1.00 56.28 123 LYS A C 1
ATOM 1016 O O . LYS A 1 123 ? -31.505 -21.207 16.108 1.00 56.28 123 LYS A O 1
ATOM 1021 N N . LYS A 1 124 ? -31.394 -22.688 14.409 1.00 55.97 124 LYS A N 1
ATOM 1022 C CA . LYS A 1 124 ? -32.588 -22.200 13.702 1.00 55.97 124 LYS A CA 1
ATOM 1023 C C . LYS A 1 124 ? -33.811 -22.439 14.589 1.00 55.97 124 LYS A C 1
ATOM 1025 O O . LYS A 1 124 ? -33.856 -23.442 15.292 1.00 55.97 124 LYS A O 1
ATOM 1030 N N . GLU A 1 125 ? -34.804 -21.554 14.535 1.00 54.78 125 GLU A N 1
ATOM 1031 C CA . GLU A 1 125 ? -36.020 -21.634 15.369 1.00 54.78 125 GLU A CA 1
ATOM 1032 C C . GLU A 1 125 ? -36.761 -22.979 15.254 1.00 54.78 125 GLU A C 1
ATOM 1034 O O . GLU A 1 125 ? -37.441 -23.376 16.190 1.00 54.78 125 GLU A O 1
ATOM 1039 N N . ALA A 1 126 ? -36.559 -23.728 14.164 1.00 54.03 126 ALA A N 1
ATOM 1040 C CA . ALA A 1 126 ? -37.083 -25.084 13.991 1.00 54.03 126 ALA A CA 1
ATOM 1041 C C . ALA A 1 126 ? -36.501 -26.131 14.971 1.00 54.03 126 ALA A C 1
ATOM 1043 O O . ALA A 1 126 ? -37.154 -27.138 15.222 1.00 54.03 126 ALA A O 1
ATOM 1044 N N . ASP A 1 127 ? -35.310 -25.888 15.532 1.00 52.34 127 ASP A N 1
ATOM 1045 C CA . ASP A 1 127 ? -34.666 -26.729 16.557 1.00 52.34 127 ASP A CA 1
ATOM 1046 C C . ASP A 1 127 ? -34.870 -26.187 17.983 1.00 52.34 127 ASP A C 1
ATOM 1048 O O . ASP A 1 127 ? -34.435 -26.803 18.961 1.00 52.34 127 ASP A O 1
ATOM 1052 N N . ILE A 1 128 ? -35.525 -25.030 18.130 1.00 56.22 128 ILE A N 1
ATOM 1053 C CA . ILE A 1 128 ? -35.968 -24.544 19.434 1.00 56.22 128 ILE A CA 1
ATOM 1054 C C . ILE A 1 128 ? -37.258 -25.301 19.734 1.00 56.22 128 ILE A C 1
ATOM 1056 O O . ILE A 1 128 ? -38.287 -25.052 19.107 1.00 56.22 128 ILE A O 1
ATOM 1060 N N . LYS A 1 129 ? -37.190 -26.269 20.659 1.00 59.22 129 LYS A N 1
ATOM 1061 C CA . LYS A 1 129 ? -38.362 -27.044 21.090 1.00 59.22 129 LYS A CA 1
ATOM 1062 C C . LYS A 1 129 ? -39.510 -26.061 21.381 1.00 59.22 129 LYS A C 1
ATOM 1064 O O . LYS A 1 129 ? -39.303 -25.145 22.182 1.00 59.22 129 LYS A O 1
ATOM 1069 N N . PRO A 1 130 ? -40.682 -26.200 20.733 1.00 51.19 130 PRO A N 1
ATOM 1070 C CA . PRO A 1 130 ? -41.789 -25.287 20.958 1.00 51.19 130 PRO A CA 1
ATOM 1071 C C . PRO A 1 130 ? -42.155 -25.327 22.439 1.00 51.19 130 PRO A C 1
ATOM 1073 O O . PRO A 1 130 ? -42.346 -26.405 23.007 1.00 51.19 130 PRO A O 1
ATOM 1076 N N . ILE A 1 131 ? -42.223 -24.148 23.061 1.00 56.50 131 ILE A N 1
ATOM 1077 C CA . ILE A 1 131 ? -42.707 -24.003 24.433 1.00 56.50 131 ILE A CA 1
ATOM 1078 C C . ILE A 1 131 ? -44.125 -24.576 24.443 1.00 56.50 131 ILE A C 1
ATOM 1080 O O . ILE A 1 131 ? -45.010 -24.076 23.748 1.00 56.50 131 ILE A O 1
ATOM 1084 N N . ARG A 1 132 ? -44.305 -25.683 25.164 1.00 51.25 132 ARG A N 1
ATOM 1085 C CA . ARG A 1 132 ? -45.570 -26.416 25.243 1.00 51.25 132 ARG A CA 1
ATOM 1086 C C . ARG A 1 132 ? -46.649 -25.464 25.770 1.00 51.25 132 ARG A C 1
ATOM 1088 O O . ARG A 1 132 ? -46.417 -24.786 26.770 1.00 51.25 132 ARG A O 1
ATOM 1095 N N . GLU A 1 133 ? -47.793 -25.380 25.087 1.00 49.53 133 GLU A N 1
ATOM 1096 C CA . GLU A 1 133 ? -48.907 -24.522 25.511 1.00 49.53 133 GLU A CA 1
ATOM 1097 C C . GLU A 1 133 ? -49.291 -24.834 26.966 1.00 49.53 133 GLU A C 1
ATOM 1099 O O . GLU A 1 133 ? -49.542 -25.985 27.325 1.00 49.53 133 GLU A O 1
ATOM 1104 N N . MET A 1 134 ? -49.283 -23.798 27.807 1.00 49.31 134 MET A N 1
ATOM 1105 C CA . MET A 1 134 ? -49.613 -23.893 29.227 1.00 49.31 134 MET A CA 1
ATOM 1106 C C . MET A 1 134 ? -51.131 -24.009 29.396 1.00 49.31 134 MET A C 1
ATOM 1108 O O . MET A 1 134 ? -51.857 -23.041 29.167 1.00 49.31 134 MET A O 1
ATOM 1112 N N . ASP A 1 135 ? -51.607 -25.176 29.829 1.00 55.19 135 ASP A N 1
ATOM 1113 C CA . ASP A 1 135 ? -53.018 -25.408 30.147 1.00 55.19 135 ASP A CA 1
ATOM 1114 C C . ASP A 1 135 ? -53.282 -25.088 31.631 1.00 55.19 135 ASP A C 1
ATOM 1116 O O . ASP A 1 135 ? -53.242 -25.947 32.519 1.00 55.19 135 ASP A O 1
ATOM 1120 N N . LEU A 1 136 ? -53.512 -23.799 31.908 1.00 54.38 136 LEU A N 1
ATOM 1121 C CA . LEU A 1 136 ? -53.715 -23.249 33.257 1.00 54.38 136 LEU A CA 1
ATOM 1122 C C . LEU A 1 136 ? -54.928 -23.855 33.990 1.00 54.38 136 LEU A C 1
ATOM 1124 O O . LEU A 1 136 ? -55.000 -23.772 35.216 1.00 54.38 136 LEU A O 1
ATOM 1128 N N . GLU A 1 137 ? -55.869 -24.477 33.274 1.00 53.22 137 GLU A N 1
ATOM 1129 C CA . GLU A 1 137 ? -57.095 -25.046 33.850 1.00 53.22 137 GLU A CA 1
ATOM 1130 C C . GLU A 1 137 ? -56.876 -26.439 34.472 1.00 53.22 137 GLU A C 1
ATOM 1132 O O . GLU A 1 137 ? -57.631 -26.857 35.352 1.00 53.22 137 GLU A O 1
ATOM 1137 N N . LYS A 1 138 ? -55.806 -27.145 34.078 1.00 54.66 138 LYS A N 1
ATOM 1138 C CA . LYS A 1 138 ? -55.436 -28.470 34.611 1.00 54.66 138 LYS A CA 1
ATOM 1139 C C . LYS A 1 138 ? -54.330 -28.454 35.665 1.00 54.66 138 LYS A C 1
ATOM 1141 O O . LYS A 1 138 ? -53.978 -29.515 36.177 1.00 54.66 138 LYS A O 1
ATOM 1146 N N . GLY A 1 139 ? -53.806 -27.280 36.016 1.00 51.91 139 GLY A N 1
ATOM 1147 C CA . GLY A 1 139 ? -52.700 -27.163 36.970 1.00 51.91 139 GLY A CA 1
ATOM 1148 C C . GLY A 1 139 ? -51.367 -27.702 36.439 1.00 51.91 139 GLY A C 1
ATOM 1149 O O . GLY A 1 139 ? -50.477 -27.989 37.235 1.00 51.91 139 GLY A O 1
ATOM 1150 N N . ASP A 1 140 ? -51.229 -27.835 35.116 1.00 50.50 140 ASP A N 1
ATOM 1151 C CA . ASP A 1 140 ? -49.977 -28.213 34.464 1.00 50.50 140 ASP A CA 1
ATOM 1152 C C . ASP A 1 140 ? -49.169 -26.932 34.205 1.00 50.50 140 ASP A C 1
ATOM 1154 O O . ASP A 1 140 ? -49.342 -26.239 33.199 1.00 50.50 140 ASP A O 1
ATOM 1158 N N . LEU A 1 141 ? -48.336 -26.551 35.179 1.00 53.75 141 LEU A N 1
ATOM 1159 C CA . LEU A 1 141 ? -47.312 -25.529 34.969 1.00 53.75 141 LEU A CA 1
ATOM 1160 C C . LEU A 1 141 ? -46.271 -26.146 34.037 1.00 53.75 141 LEU A C 1
ATOM 1162 O O . LEU A 1 141 ? -45.414 -26.900 34.493 1.00 53.75 141 LEU A O 1
ATOM 1166 N N . GLY A 1 142 ? -46.396 -25.851 32.742 1.00 48.72 142 GLY A N 1
ATOM 1167 C CA . GLY A 1 142 ? -45.469 -26.295 31.709 1.00 48.72 142 GLY A CA 1
ATOM 1168 C C . GLY A 1 142 ? -44.023 -26.237 32.196 1.00 48.72 142 GLY A C 1
ATOM 1169 O O . GLY A 1 142 ? -43.566 -25.190 32.641 1.00 48.72 142 GLY A O 1
ATOM 1170 N N . ASP A 1 143 ? -43.385 -27.403 32.161 1.00 54.28 143 ASP A N 1
ATOM 1171 C CA . ASP A 1 143 ? -41.971 -27.702 32.383 1.00 54.28 143 ASP A CA 1
ATOM 1172 C C . ASP A 1 143 ? -41.067 -26.509 32.758 1.00 54.28 143 ASP A C 1
ATOM 1174 O O . ASP A 1 143 ? -40.280 -26.003 31.962 1.00 54.28 143 ASP A O 1
ATOM 1178 N N . LEU A 1 144 ? -41.178 -26.072 34.014 1.00 47.25 144 LEU A N 1
ATOM 1179 C CA . LEU A 1 144 ? -40.085 -25.424 34.742 1.00 47.25 144 LEU A CA 1
ATOM 1180 C C . LEU A 1 144 ? -39.309 -26.492 35.531 1.00 47.25 144 LEU A C 1
ATOM 1182 O O . LEU A 1 144 ? -38.879 -26.260 36.664 1.00 47.25 144 LEU A O 1
ATOM 1186 N N . GLY A 1 145 ? -39.194 -27.695 34.961 1.00 39.47 145 GLY A N 1
ATOM 1187 C CA . GLY A 1 145 ? -38.286 -28.724 35.416 1.00 39.47 145 GLY A CA 1
ATOM 1188 C C . GLY A 1 145 ? -36.875 -28.298 35.054 1.00 39.47 145 GLY A C 1
ATOM 1189 O O . GLY A 1 145 ? -36.480 -28.298 33.896 1.00 39.47 145 GLY A O 1
ATOM 1190 N N . PHE A 1 146 ? -36.126 -27.900 36.074 1.00 39.41 146 PHE A N 1
ATOM 1191 C CA . PHE A 1 146 ? -34.672 -27.933 36.060 1.00 39.41 146 PHE A CA 1
ATOM 1192 C C . PHE A 1 146 ? -34.258 -29.329 35.570 1.00 39.41 146 PHE A C 1
ATOM 1194 O O . PHE A 1 146 ? -34.490 -30.305 36.286 1.00 39.41 146 PHE A O 1
ATOM 1201 N N . ASP A 1 147 ? -33.736 -29.435 34.350 1.00 38.44 147 ASP A N 1
ATOM 1202 C CA . ASP A 1 147 ? -33.116 -30.664 33.864 1.00 38.44 147 ASP A CA 1
ATOM 1203 C C . ASP A 1 147 ? -31.757 -30.768 34.581 1.00 38.44 147 ASP A C 1
ATOM 1205 O O . ASP A 1 147 ? -30.894 -29.915 34.361 1.00 38.44 147 ASP A O 1
ATOM 1209 N N . PRO A 1 148 ? -31.557 -31.718 35.514 1.00 44.06 148 PRO A N 1
ATOM 1210 C CA . PRO A 1 148 ? -30.306 -31.826 36.264 1.00 44.06 148 PRO A CA 1
ATOM 1211 C C . PRO A 1 148 ? -29.140 -32.328 35.396 1.00 44.06 148 PRO A C 1
ATOM 1213 O O . PRO A 1 148 ? -28.020 -32.410 35.893 1.00 44.06 148 PRO A O 1
ATOM 1216 N N . ASP A 1 149 ? -29.395 -32.630 34.119 1.00 43.03 149 ASP A N 1
ATOM 1217 C CA . ASP A 1 149 ? -28.397 -33.080 33.151 1.00 43.03 149 ASP A CA 1
ATOM 1218 C C . ASP A 1 149 ? -27.889 -31.938 32.231 1.00 43.03 149 ASP A C 1
ATOM 1220 O O . ASP A 1 149 ? -27.085 -32.187 31.334 1.00 43.03 149 ASP A O 1
ATOM 1224 N N . GLU A 1 150 ? -28.297 -30.679 32.463 1.00 43.94 150 GLU A N 1
ATOM 1225 C CA . GLU A 1 150 ? -27.679 -29.476 31.867 1.00 43.94 150 GLU A CA 1
ATOM 1226 C C . GLU A 1 150 ? -26.810 -28.710 32.895 1.00 43.94 150 GLU A C 1
ATOM 1228 O O . GLU A 1 150 ? -26.909 -27.493 33.049 1.00 43.94 150 GLU A O 1
ATOM 1233 N N . GLU A 1 151 ? -25.927 -29.413 33.611 1.00 48.16 151 GLU A N 1
ATOM 1234 C CA . GLU A 1 151 ? -24.746 -28.799 34.240 1.00 48.16 151 GLU A CA 1
ATOM 1235 C C . GLU A 1 151 ? -23.495 -29.106 33.401 1.00 48.16 151 GLU A C 1
ATOM 1237 O O . GLU A 1 151 ? -22.905 -30.163 33.565 1.00 48.16 151 GLU A O 1
ATOM 1242 N N . GLU A 1 152 ? -23.104 -28.191 32.506 1.00 38.22 152 GLU A N 1
ATOM 1243 C CA . GLU A 1 152 ? -21.786 -28.102 31.831 1.00 38.22 152 GLU A CA 1
ATOM 1244 C C . GLU A 1 152 ? -21.796 -26.773 31.028 1.00 38.22 152 GLU A C 1
ATOM 1246 O O . GLU A 1 152 ? -22.616 -26.594 30.132 1.00 38.22 152 GLU A O 1
ATOM 1251 N N . ASP A 1 153 ? -21.018 -25.711 31.235 1.00 37.72 153 ASP A N 1
ATOM 1252 C CA . ASP A 1 153 ? -19.912 -25.376 32.121 1.00 37.72 153 ASP A CA 1
ATOM 1253 C C . ASP A 1 153 ? -19.957 -23.845 32.306 1.00 37.72 153 ASP A C 1
ATOM 1255 O O . ASP A 1 153 ? -19.735 -23.080 31.360 1.00 37.72 153 ASP A O 1
ATOM 1259 N N . LEU A 1 154 ? -20.245 -23.371 33.517 1.00 39.16 154 LEU A N 1
ATOM 1260 C CA . LEU A 1 154 ? -19.887 -22.016 33.942 1.00 39.16 154 LEU A CA 1
ATOM 1261 C C . LEU A 1 154 ? -18.687 -22.140 34.881 1.00 39.16 154 LEU A C 1
ATOM 1263 O O . LEU A 1 154 ? -18.830 -22.002 36.094 1.00 39.16 154 LEU A O 1
ATOM 1267 N N . ASP A 1 155 ? -17.512 -22.434 34.321 1.00 32.19 155 ASP A N 1
ATOM 1268 C CA . ASP A 1 155 ? -16.257 -22.344 35.070 1.00 32.19 155 ASP A CA 1
ATOM 1269 C C . ASP A 1 155 ? -15.783 -20.883 35.080 1.00 32.19 155 ASP A C 1
ATOM 1271 O O . ASP A 1 155 ? -15.120 -20.391 34.164 1.00 32.19 155 ASP A O 1
ATOM 1275 N N . ASP A 1 156 ? -16.229 -20.161 36.107 1.00 38.88 156 ASP A N 1
ATOM 1276 C CA . ASP A 1 156 ? -15.736 -18.844 36.499 1.00 38.88 156 ASP A CA 1
ATOM 1277 C C . ASP A 1 156 ? -14.702 -19.075 37.616 1.00 38.88 156 ASP A C 1
ATOM 1279 O O . ASP A 1 156 ? -15.061 -19.315 38.772 1.00 38.88 156 ASP A O 1
ATOM 1283 N N . GLY A 1 157 ? -13.409 -19.059 37.272 1.00 31.62 157 GLY A N 1
ATOM 1284 C CA . GLY A 1 157 ? -12.349 -19.344 38.240 1.00 31.62 157 GLY A CA 1
ATOM 1285 C C . GLY A 1 157 ? -10.921 -19.066 37.763 1.00 31.62 157 GLY A C 1
ATOM 1286 O O . GLY A 1 157 ? -10.207 -19.977 37.364 1.00 31.62 157 GLY A O 1
ATOM 1287 N N . ASP A 1 158 ? -10.452 -17.824 37.916 1.00 30.56 158 ASP A N 1
ATOM 1288 C CA . ASP A 1 158 ? -9.045 -17.563 38.276 1.00 30.56 158 ASP A CA 1
ATOM 1289 C C . ASP A 1 158 ? -9.024 -17.231 39.780 1.00 30.56 158 ASP A C 1
ATOM 1291 O O . ASP A 1 158 ? -9.843 -16.427 40.244 1.00 30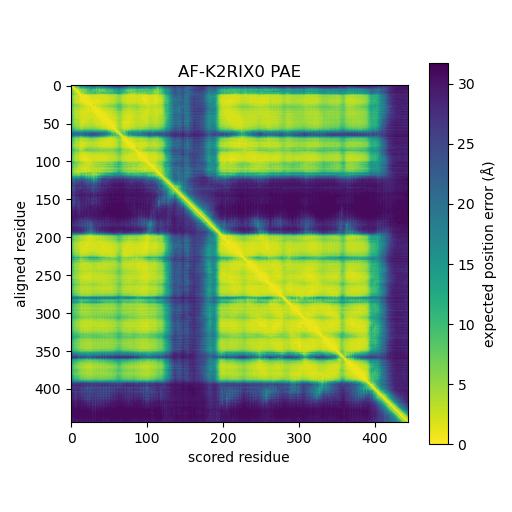.56 158 ASP A O 1
ATOM 1295 N N . PRO A 1 159 ? -8.157 -17.877 40.581 1.00 41.84 159 PRO A N 1
ATOM 1296 C CA . PRO A 1 159 ? -6.875 -17.238 40.860 1.00 41.84 159 PRO A CA 1
ATOM 1297 C C . PRO A 1 159 ? -5.689 -18.221 40.932 1.00 41.84 159 PRO A C 1
ATOM 1299 O O . PRO A 1 159 ? -5.701 -19.217 41.658 1.00 41.84 159 PRO A O 1
ATOM 1302 N N . ASN A 1 160 ? -4.589 -17.851 40.275 1.00 33.78 160 ASN A N 1
ATOM 1303 C CA . ASN A 1 160 ? -3.214 -18.268 40.597 1.00 33.78 160 ASN A CA 1
ATOM 1304 C C . ASN A 1 160 ? -2.952 -18.367 42.121 1.00 33.78 160 ASN A C 1
ATOM 1306 O O . ASN A 1 160 ? -3.358 -17.469 42.868 1.00 33.78 160 ASN A O 1
ATOM 1310 N N . PRO A 1 161 ? -2.175 -19.370 42.601 1.00 35.12 161 PRO A N 1
ATOM 1311 C CA . PRO A 1 161 ? -0.716 -19.175 42.679 1.00 35.12 161 PRO A CA 1
ATOM 1312 C C . PRO A 1 161 ? 0.172 -20.442 42.521 1.00 35.12 161 PRO A C 1
ATOM 1314 O O . PRO A 1 161 ? -0.110 -21.519 43.036 1.00 35.12 161 PRO A O 1
ATOM 1317 N N . THR A 1 162 ? 1.348 -20.270 41.900 1.00 33.56 162 THR A N 1
ATOM 1318 C CA . THR A 1 162 ? 2.575 -21.107 42.051 1.00 33.56 162 THR A CA 1
ATOM 1319 C C . THR A 1 162 ? 3.013 -21.245 43.528 1.00 33.56 162 THR A C 1
ATOM 1321 O O . THR A 1 162 ? 2.728 -20.304 44.273 1.00 33.56 162 THR A O 1
ATOM 1324 N N . PRO A 1 163 ? 3.780 -22.281 43.987 1.00 38.47 163 PRO A N 1
ATOM 1325 C CA . PRO A 1 163 ? 5.075 -22.718 43.406 1.00 38.47 163 PRO A CA 1
ATOM 1326 C C . PRO A 1 163 ? 5.462 -24.224 43.535 1.00 38.47 163 PRO A C 1
ATOM 1328 O O . PRO A 1 163 ? 5.049 -24.919 44.457 1.00 38.47 163 PRO A O 1
ATOM 1331 N N . GLY A 1 164 ? 6.386 -24.718 42.690 1.00 27.84 164 GLY A N 1
ATOM 1332 C CA . GLY A 1 164 ? 7.071 -26.003 42.948 1.00 27.84 164 GLY A CA 1
ATOM 1333 C C . GLY A 1 164 ? 7.871 -26.608 41.784 1.00 27.84 164 GLY A C 1
ATOM 1334 O O . GLY A 1 164 ? 7.330 -27.317 40.948 1.00 27.84 164 GLY A O 1
ATOM 1335 N N . GLN A 1 165 ? 9.181 -26.357 41.760 1.00 31.44 165 GLN A N 1
ATOM 1336 C CA . GLN A 1 165 ? 10.202 -27.000 40.907 1.00 31.44 165 GLN A CA 1
ATOM 1337 C C . GLN A 1 165 ? 10.357 -28.519 41.194 1.00 31.44 165 GLN A C 1
ATOM 1339 O O . GLN A 1 165 ? 10.121 -28.920 42.334 1.00 31.44 165 GLN A O 1
ATOM 1344 N N . PRO A 1 166 ? 10.851 -29.357 40.240 1.00 33.16 166 PRO A N 1
ATOM 1345 C CA . PRO A 1 166 ? 12.306 -29.587 40.150 1.00 33.16 166 PRO A CA 1
ATOM 1346 C C . PRO A 1 166 ? 12.927 -29.844 38.747 1.00 33.16 166 PRO A C 1
ATOM 1348 O O . PRO A 1 166 ? 12.443 -30.596 37.912 1.00 33.16 166 PRO A O 1
ATOM 1351 N N . THR A 1 167 ? 14.095 -29.214 38.571 1.00 29.86 167 THR A N 1
ATOM 1352 C CA . THR A 1 167 ? 15.366 -29.636 37.929 1.00 29.86 167 THR A CA 1
ATOM 1353 C C . THR A 1 167 ? 15.430 -30.445 36.615 1.00 29.86 167 THR A C 1
ATOM 1355 O O . THR A 1 167 ? 15.365 -31.668 36.600 1.00 29.86 167 THR A O 1
ATOM 1358 N N . ARG A 1 168 ? 15.853 -29.714 35.568 1.00 32.03 168 ARG A N 1
ATOM 1359 C CA . ARG A 1 168 ? 17.020 -29.914 34.666 1.00 32.03 168 ARG A CA 1
ATOM 1360 C C . ARG A 1 168 ? 17.336 -31.320 34.113 1.00 32.03 168 ARG A C 1
ATOM 1362 O O . ARG A 1 168 ? 17.862 -32.159 34.835 1.00 32.03 168 ARG A O 1
ATOM 1369 N N . ARG A 1 169 ? 17.447 -31.390 32.774 1.00 27.94 169 ARG A N 1
ATOM 1370 C CA . ARG A 1 169 ? 18.722 -31.726 32.098 1.00 27.94 169 ARG A CA 1
ATOM 1371 C C . ARG A 1 169 ? 18.845 -31.091 30.707 1.00 27.94 169 ARG A C 1
ATOM 1373 O O . ARG A 1 169 ? 17.946 -31.133 29.884 1.00 27.94 169 ARG A O 1
ATOM 1380 N N . SER A 1 170 ? 20.007 -30.474 30.523 1.00 29.86 170 SER A N 1
ATOM 1381 C CA . SER A 1 170 ? 20.508 -29.745 29.359 1.00 29.86 170 SER A CA 1
ATOM 1382 C C . SER A 1 170 ? 20.949 -30.692 28.243 1.00 29.86 170 SER A C 1
ATOM 1384 O O . SER A 1 170 ? 21.673 -31.645 28.524 1.00 29.86 170 SER A O 1
ATOM 1386 N N . SER A 1 171 ? 20.708 -30.315 26.987 1.00 31.36 171 SER A N 1
ATOM 1387 C CA . SER A 1 171 ? 21.660 -30.581 25.908 1.00 31.36 171 SER A CA 1
ATOM 1388 C C . SER A 1 171 ? 21.701 -29.399 24.943 1.00 31.36 171 SER A C 1
ATOM 1390 O O . SER A 1 171 ? 20.681 -28.941 24.436 1.00 31.36 171 SER A O 1
ATOM 1392 N N . ARG A 1 172 ? 22.913 -28.878 24.770 1.00 32.44 172 ARG A N 1
ATOM 1393 C CA . ARG A 1 172 ? 23.294 -27.751 23.924 1.00 32.44 172 ARG A CA 1
ATOM 1394 C C . ARG A 1 172 ? 23.228 -28.166 22.454 1.00 32.44 172 ARG A C 1
ATOM 1396 O O . ARG A 1 172 ? 23.751 -29.218 22.115 1.00 32.44 172 ARG A O 1
ATOM 1403 N N . ASN A 1 173 ? 22.748 -27.279 21.587 1.00 31.50 173 ASN A N 1
ATOM 1404 C CA . ASN A 1 173 ? 23.502 -26.934 20.383 1.00 31.50 173 ASN A CA 1
ATOM 1405 C C . ASN A 1 173 ? 23.108 -25.543 19.885 1.00 31.50 173 ASN A C 1
ATOM 1407 O O . ASN A 1 173 ? 21.977 -25.283 19.488 1.00 31.50 173 ASN A O 1
ATOM 1411 N N . ALA A 1 174 ? 24.089 -24.647 19.947 1.00 30.39 174 ALA A N 1
ATOM 1412 C CA . ALA A 1 174 ? 24.058 -23.339 19.335 1.00 30.39 174 ALA A CA 1
ATOM 1413 C C . ALA A 1 174 ? 24.294 -23.491 17.830 1.00 30.39 174 ALA A C 1
ATOM 1415 O O . ALA A 1 174 ? 25.267 -24.115 17.420 1.00 30.39 174 ALA A O 1
ATOM 1416 N N . ASN A 1 175 ? 23.435 -22.876 17.023 1.00 32.81 175 ASN A N 1
ATOM 1417 C CA . ASN A 1 175 ? 23.879 -22.164 15.834 1.00 32.81 175 ASN A CA 1
ATOM 1418 C C . ASN A 1 175 ? 22.841 -21.107 15.465 1.00 32.81 175 ASN A C 1
ATOM 1420 O O . ASN A 1 175 ? 21.713 -21.406 15.080 1.00 32.81 175 ASN A O 1
ATOM 1424 N N . ALA A 1 176 ? 23.262 -19.856 15.618 1.00 39.78 176 ALA A N 1
ATOM 1425 C CA . ALA A 1 176 ? 22.546 -18.672 15.201 1.00 39.78 176 ALA A CA 1
ATOM 1426 C C . ALA A 1 176 ? 22.220 -18.744 13.703 1.00 39.78 176 ALA A C 1
ATOM 1428 O O . ALA A 1 176 ? 23.119 -18.782 12.860 1.00 39.78 176 ALA A O 1
ATOM 1429 N N . ARG A 1 177 ? 20.930 -18.700 13.371 1.00 35.25 177 ARG A N 1
ATOM 1430 C CA . ARG A 1 177 ? 20.448 -18.258 12.064 1.00 35.25 177 ARG A CA 1
ATOM 1431 C C . ARG A 1 177 ? 19.276 -17.310 12.276 1.00 35.25 177 ARG A C 1
ATOM 1433 O O . ARG A 1 177 ? 18.363 -17.585 13.045 1.00 35.25 177 ARG A O 1
ATOM 1440 N N . ARG A 1 178 ? 19.406 -16.158 11.623 1.00 33.78 178 ARG A N 1
ATOM 1441 C CA . ARG A 1 178 ? 18.463 -15.044 11.543 1.00 33.78 178 ARG A CA 1
ATOM 1442 C C . ARG A 1 178 ? 17.024 -15.540 11.380 1.00 33.78 178 ARG A C 1
ATOM 1444 O O . ARG A 1 178 ? 16.763 -16.358 10.505 1.00 33.78 178 ARG A O 1
ATOM 1451 N N . SER A 1 179 ? 16.130 -14.987 12.197 1.00 29.58 179 SER A N 1
ATOM 1452 C CA . SER A 1 179 ? 14.677 -15.083 12.049 1.00 29.58 179 SER A CA 1
ATOM 1453 C C . SER A 1 179 ? 14.279 -14.660 10.631 1.00 29.58 179 SER A C 1
ATOM 1455 O O . SER A 1 179 ? 14.397 -13.489 10.266 1.00 29.58 179 SER A O 1
ATOM 1457 N N . SER A 1 180 ? 13.896 -15.635 9.806 1.00 31.70 180 SER A N 1
ATOM 1458 C CA . SER A 1 180 ? 13.260 -15.410 8.514 1.00 31.70 180 SER A CA 1
ATOM 1459 C C . SER A 1 180 ? 11.782 -15.138 8.761 1.00 31.70 180 SER A C 1
ATOM 1461 O O . SER A 1 180 ? 11.004 -16.041 9.062 1.00 31.70 180 SER A O 1
ATOM 1463 N N . ILE A 1 181 ? 11.444 -13.862 8.668 1.00 39.97 181 ILE A N 1
ATOM 1464 C CA . ILE A 1 181 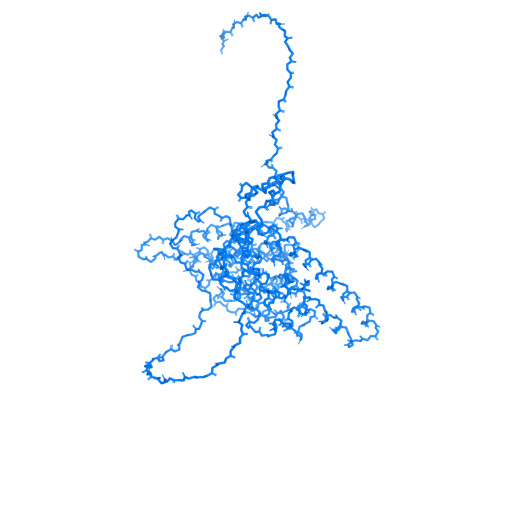? 10.097 -13.313 8.689 1.00 39.97 181 ILE A CA 1
ATOM 1465 C C . ILE A 1 181 ? 9.359 -13.799 7.429 1.00 39.97 181 ILE A C 1
ATOM 1467 O O . ILE A 1 181 ? 9.888 -13.678 6.327 1.00 39.97 181 ILE A O 1
ATOM 1471 N N . LEU A 1 182 ? 8.158 -14.356 7.631 1.00 39.69 182 LEU A N 1
ATOM 1472 C CA . LEU A 1 182 ? 7.151 -14.729 6.623 1.00 39.69 182 LEU A CA 1
ATOM 1473 C C . LEU A 1 182 ? 7.549 -15.864 5.654 1.00 39.69 182 LEU A C 1
ATOM 1475 O O . LEU A 1 182 ? 7.962 -15.642 4.519 1.00 39.69 182 LEU A O 1
ATOM 1479 N N . SER A 1 183 ? 7.326 -17.112 6.082 1.00 27.91 183 SER A N 1
ATOM 1480 C CA . SER A 1 183 ? 7.208 -18.262 5.173 1.00 27.91 183 SER A CA 1
ATOM 1481 C C . SER A 1 183 ? 5.752 -18.400 4.726 1.00 27.91 183 SER A C 1
ATOM 1483 O O . SER A 1 183 ? 4.994 -19.197 5.276 1.00 27.91 183 SER A O 1
ATOM 1485 N N . LEU A 1 184 ? 5.357 -17.600 3.734 1.00 41.59 184 LEU A N 1
ATOM 1486 C CA . LEU A 1 184 ? 4.068 -17.711 3.050 1.00 41.59 184 LEU A CA 1
ATOM 1487 C C . LEU A 1 184 ? 4.126 -18.885 2.057 1.00 41.59 184 LEU A C 1
ATOM 1489 O O . LEU A 1 184 ? 4.322 -18.720 0.857 1.00 41.59 184 LEU A O 1
ATOM 1493 N N . GLY A 1 185 ? 4.085 -20.094 2.601 1.00 34.44 185 GLY A N 1
ATOM 1494 C CA . GLY A 1 185 ? 4.218 -21.333 1.843 1.00 34.44 185 GLY A CA 1
ATOM 1495 C C . GLY A 1 185 ? 4.034 -22.542 2.745 1.00 34.44 185 GLY A C 1
ATOM 1496 O O . GLY A 1 185 ? 4.875 -23.436 2.754 1.00 34.44 185 GLY A O 1
ATOM 1497 N N . SER A 1 186 ? 2.987 -22.528 3.571 1.00 33.34 186 SER A N 1
ATOM 1498 C CA . SER A 1 186 ? 2.547 -23.736 4.259 1.00 33.34 186 SER A CA 1
ATOM 1499 C C . SER A 1 186 ? 1.587 -24.450 3.323 1.00 33.34 186 SER A C 1
ATOM 1501 O O . SER A 1 186 ? 0.440 -24.038 3.195 1.00 33.34 186 SER A O 1
ATOM 1503 N N . ALA A 1 187 ? 2.083 -25.485 2.648 1.00 38.28 187 ALA A N 1
ATOM 1504 C CA . ALA A 1 187 ? 1.240 -26.465 1.985 1.00 38.28 187 ALA A CA 1
ATOM 1505 C C . ALA A 1 187 ? 0.399 -27.162 3.063 1.00 38.28 187 ALA A C 1
ATOM 1507 O O . ALA A 1 187 ? 0.894 -28.032 3.776 1.00 38.28 187 ALA A O 1
ATOM 1508 N N . SER A 1 188 ? -0.838 -26.707 3.244 1.00 33.81 188 SER A N 1
ATOM 1509 C CA . SER A 1 188 ? -1.884 -27.535 3.829 1.00 33.81 188 SER A CA 1
ATOM 1510 C C . SER A 1 188 ? -2.419 -28.428 2.719 1.00 33.81 188 SER A C 1
ATOM 1512 O O . SER A 1 188 ? -2.832 -27.936 1.672 1.00 33.81 188 SER A O 1
ATOM 1514 N N . GLU A 1 189 ? -2.356 -29.733 2.952 1.00 38.28 189 GLU A N 1
ATOM 1515 C CA . GLU A 1 189 ? -3.001 -30.771 2.154 1.00 38.28 189 GLU A CA 1
ATOM 1516 C C . GLU A 1 189 ? -4.522 -30.627 2.305 1.00 38.28 189 GLU A C 1
ATOM 1518 O O . GLU A 1 189 ? -5.132 -31.262 3.159 1.00 38.28 189 GLU A O 1
ATOM 1523 N N . ASP A 1 190 ? -5.123 -29.732 1.527 1.00 32.31 190 ASP A N 1
ATOM 1524 C CA . ASP A 1 190 ? -6.559 -29.745 1.254 1.00 32.31 190 ASP A CA 1
ATOM 1525 C C . ASP A 1 190 ? -6.741 -29.353 -0.218 1.00 32.31 190 ASP A C 1
ATOM 1527 O O . ASP A 1 190 ? -6.819 -28.177 -0.576 1.00 32.31 190 ASP A O 1
ATOM 1531 N N . ASP A 1 191 ? -6.660 -30.366 -1.086 1.00 34.94 191 ASP A N 1
ATOM 1532 C CA . ASP A 1 191 ? -6.856 -30.281 -2.537 1.00 34.94 191 ASP A CA 1
ATOM 1533 C C . ASP A 1 191 ? -8.310 -29.871 -2.840 1.00 34.94 191 ASP A C 1
ATOM 1535 O O . ASP A 1 191 ? -9.169 -30.699 -3.146 1.00 34.94 191 ASP A O 1
ATOM 1539 N N . THR A 1 192 ? -8.589 -28.570 -2.773 1.00 40.41 192 THR A N 1
ATOM 1540 C CA . THR A 1 192 ? -9.760 -27.960 -3.410 1.00 40.41 192 THR A CA 1
ATOM 1541 C C . THR A 1 192 ? -9.301 -26.786 -4.272 1.00 40.41 192 THR A C 1
ATOM 1543 O O . THR A 1 192 ? -8.697 -25.845 -3.772 1.00 40.41 192 THR A O 1
ATOM 1546 N N . ASP A 1 193 ? -9.529 -26.907 -5.584 1.00 38.94 193 ASP A N 1
ATOM 1547 C CA . ASP A 1 193 ? -9.355 -25.943 -6.687 1.00 38.94 193 ASP A CA 1
ATOM 1548 C C . ASP A 1 193 ? -8.921 -24.499 -6.315 1.00 38.94 193 ASP A C 1
ATOM 1550 O O . ASP A 1 193 ? -9.663 -23.530 -6.472 1.00 38.94 193 ASP A O 1
ATOM 1554 N N . GLU A 1 194 ? -7.671 -24.318 -5.872 1.00 49.22 194 GLU A N 1
ATOM 1555 C CA . GLU A 1 194 ? -7.124 -23.010 -5.462 1.00 49.22 194 GLU A CA 1
ATOM 1556 C C . GLU A 1 194 ? -6.775 -22.095 -6.665 1.00 49.22 194 GLU A C 1
ATOM 1558 O O . GLU A 1 194 ? -6.427 -20.917 -6.500 1.00 49.22 194 GLU A O 1
ATOM 1563 N N . ASP A 1 195 ? -6.881 -22.628 -7.887 1.00 46.72 195 ASP A N 1
ATOM 1564 C CA . ASP A 1 195 ? -6.412 -22.029 -9.144 1.00 46.72 195 ASP A CA 1
ATOM 1565 C C . ASP A 1 195 ? -7.412 -21.054 -9.807 1.00 46.72 195 ASP A C 1
ATOM 1567 O O . ASP A 1 195 ? -7.046 -20.372 -10.769 1.00 46.72 195 ASP A O 1
ATOM 1571 N N . SER A 1 196 ? -8.649 -20.925 -9.301 1.00 54.19 196 SER A N 1
ATOM 1572 C CA . SER A 1 196 ? -9.674 -20.019 -9.864 1.00 54.19 196 SER A CA 1
ATOM 1573 C C . SER A 1 196 ? -10.045 -18.823 -8.982 1.00 54.19 196 SER A C 1
ATOM 1575 O O . SER A 1 196 ? -10.840 -17.982 -9.402 1.00 54.19 196 SER A O 1
ATOM 1577 N N . VAL A 1 197 ? -9.509 -18.726 -7.763 1.00 67.69 197 VAL A N 1
ATOM 1578 C CA . VAL A 1 197 ? -9.895 -17.666 -6.820 1.00 67.69 197 VAL A CA 1
ATOM 1579 C C . VAL A 1 197 ? -9.166 -16.368 -7.164 1.00 67.69 197 VAL A C 1
ATOM 1581 O O . VAL A 1 197 ? -7.931 -16.308 -7.124 1.00 67.69 197 VAL A O 1
ATOM 1584 N N . SER A 1 198 ? -9.932 -15.320 -7.483 1.00 85.94 198 SER A N 1
ATOM 1585 C CA . SER A 1 198 ? -9.398 -13.997 -7.813 1.00 85.94 198 SER A CA 1
ATOM 1586 C C . SER A 1 198 ? -8.490 -13.475 -6.688 1.00 85.94 198 SER A C 1
ATOM 1588 O O . SER A 1 198 ? -8.790 -13.673 -5.506 1.00 85.94 198 SER A O 1
ATOM 1590 N N . PRO A 1 199 ? -7.401 -12.745 -6.998 1.00 87.38 199 PRO A N 1
ATOM 1591 C CA . PRO A 1 199 ? -6.569 -12.095 -5.981 1.00 87.38 199 PRO A CA 1
ATOM 1592 C C . PRO A 1 199 ? -7.366 -11.179 -5.039 1.00 87.38 199 PRO A C 1
ATOM 1594 O O . PRO A 1 199 ? -7.008 -11.023 -3.874 1.00 87.38 199 PRO A O 1
ATOM 1597 N N . VAL A 1 200 ? -8.460 -10.598 -5.538 1.00 90.88 200 VAL A N 1
ATOM 1598 C CA . VAL A 1 200 ? -9.383 -9.762 -4.761 1.00 90.88 200 VAL A CA 1
ATOM 1599 C C . VAL A 1 200 ? -10.164 -10.599 -3.745 1.00 90.88 200 VAL A C 1
ATOM 1601 O O . VAL A 1 200 ? -10.318 -10.184 -2.598 1.00 90.88 200 VAL A O 1
ATOM 1604 N N . ASP A 1 201 ? -10.598 -11.800 -4.125 1.00 90.50 201 ASP A N 1
ATOM 1605 C CA . ASP A 1 201 ? -11.339 -12.704 -3.238 1.00 90.50 201 ASP A CA 1
ATOM 1606 C C . ASP A 1 201 ? -10.448 -13.237 -2.115 1.00 90.50 201 ASP A C 1
ATOM 1608 O O . ASP A 1 201 ? -10.883 -13.302 -0.965 1.00 90.50 201 ASP A O 1
ATOM 1612 N N . ARG A 1 202 ? -9.165 -13.495 -2.414 1.00 89.94 202 ARG A N 1
ATOM 1613 C CA . ARG A 1 202 ? -8.136 -13.839 -1.414 1.00 89.94 202 ARG A CA 1
ATOM 1614 C C . ARG A 1 202 ? -7.890 -12.723 -0.387 1.00 89.94 202 ARG A C 1
ATOM 1616 O O . ARG A 1 202 ? -7.358 -12.991 0.682 1.00 89.94 202 ARG A O 1
ATOM 1623 N N . LEU A 1 203 ? -8.277 -11.483 -0.694 1.00 91.94 203 LEU A N 1
ATOM 1624 C CA . LEU A 1 203 ? -8.236 -10.344 0.231 1.00 91.94 203 LEU A CA 1
ATOM 1625 C C . LEU A 1 203 ? -9.597 -10.025 0.867 1.00 91.94 203 LEU A C 1
ATOM 1627 O O . LEU A 1 203 ? -9.691 -9.066 1.636 1.00 91.94 203 LEU A O 1
ATOM 1631 N N . GLY A 1 204 ? -10.625 -10.826 0.575 1.00 90.38 204 GLY A N 1
ATOM 1632 C CA . GLY A 1 204 ? -11.960 -10.719 1.156 1.00 90.38 204 GLY A CA 1
ATOM 1633 C C . GLY A 1 204 ? -12.976 -9.953 0.311 1.00 90.38 204 GLY A C 1
ATOM 1634 O O . GLY A 1 204 ? -14.077 -9.683 0.790 1.00 90.38 204 GLY A O 1
ATOM 1635 N N . GLY A 1 205 ? -12.650 -9.642 -0.945 1.00 93.19 205 GLY A N 1
ATOM 1636 C CA . GLY A 1 205 ? -13.488 -8.858 -1.854 1.00 93.19 205 GLY A CA 1
ATOM 1637 C C . GLY A 1 205 ? -13.042 -7.397 -1.966 1.00 93.19 205 GLY A C 1
ATOM 1638 O O . GLY A 1 205 ? -12.210 -6.916 -1.192 1.00 93.19 205 GLY A O 1
ATOM 1639 N N . MET A 1 206 ? -13.609 -6.669 -2.933 1.00 93.62 206 MET A N 1
ATOM 1640 C CA . MET A 1 206 ? -13.199 -5.291 -3.244 1.00 93.62 206 MET A CA 1
ATOM 1641 C C . MET A 1 206 ? -13.421 -4.319 -2.078 1.00 93.62 206 MET A C 1
ATOM 1643 O O . MET A 1 206 ? -12.592 -3.439 -1.859 1.00 93.62 206 MET A O 1
ATOM 1647 N N . ASP A 1 207 ? -14.486 -4.502 -1.294 1.00 94.00 207 ASP A N 1
ATOM 1648 C CA . ASP A 1 207 ? -14.748 -3.675 -0.111 1.00 94.00 207 ASP A CA 1
ATOM 1649 C C . ASP A 1 207 ? -13.622 -3.811 0.912 1.00 94.00 207 ASP A C 1
ATOM 1651 O O . ASP A 1 207 ? -13.049 -2.817 1.352 1.00 94.00 207 ASP A O 1
ATOM 1655 N N . SER A 1 208 ? -13.225 -5.050 1.220 1.00 95.19 208 SER A N 1
ATOM 1656 C CA . SER A 1 208 ? -12.118 -5.301 2.139 1.00 95.19 208 SER A CA 1
ATOM 1657 C C . SER A 1 208 ? -10.816 -4.714 1.599 1.00 95.19 208 SER A C 1
ATOM 1659 O O . SER A 1 208 ? -10.077 -4.104 2.366 1.00 95.19 208 SER A O 1
ATOM 1661 N N . VAL A 1 209 ? -10.545 -4.835 0.293 1.00 95.94 209 VAL A N 1
ATOM 1662 C CA . VAL A 1 209 ? -9.376 -4.201 -0.338 1.00 95.94 209 VAL A CA 1
ATOM 1663 C C . VAL A 1 209 ? -9.418 -2.685 -0.158 1.00 95.94 209 VAL A C 1
ATOM 1665 O O . VAL A 1 209 ? -8.436 -2.117 0.311 1.00 95.94 209 VAL A O 1
ATOM 1668 N N . ARG A 1 210 ? -10.544 -2.028 -0.461 1.00 95.75 210 ARG A N 1
ATOM 1669 C CA . ARG A 1 210 ? -10.694 -0.574 -0.310 1.00 95.75 210 ARG A CA 1
ATOM 1670 C C . ARG A 1 210 ? -10.412 -0.136 1.124 1.00 95.75 210 ARG A C 1
ATOM 1672 O O . ARG A 1 210 ? -9.597 0.755 1.321 1.00 95.75 210 ARG A O 1
ATOM 1679 N N . MET A 1 211 ? -11.000 -0.808 2.111 1.00 95.94 211 MET A N 1
ATOM 1680 C CA . MET A 1 211 ? -10.811 -0.479 3.528 1.00 95.94 211 MET A CA 1
ATOM 1681 C C . MET A 1 211 ? -9.348 -0.609 3.963 1.00 95.94 211 MET A C 1
ATOM 1683 O O . MET A 1 211 ? -8.837 0.249 4.678 1.00 95.94 211 MET A O 1
ATOM 1687 N N . ARG A 1 212 ? -8.629 -1.636 3.486 1.00 96.50 212 ARG A N 1
ATOM 1688 C CA . ARG A 1 212 ? -7.181 -1.765 3.730 1.00 96.50 212 ARG A CA 1
ATOM 1689 C C . ARG A 1 212 ? -6.418 -0.577 3.161 1.00 96.50 212 ARG A C 1
ATOM 1691 O O . ARG A 1 212 ? -5.554 -0.032 3.838 1.00 96.50 212 ARG A O 1
ATOM 1698 N N . GLN A 1 213 ? -6.739 -0.171 1.935 1.00 96.00 213 GLN A N 1
ATOM 1699 C CA . GLN A 1 213 ? -6.067 0.949 1.275 1.00 96.00 213 GLN A CA 1
ATOM 1700 C C . GLN A 1 213 ? -6.353 2.277 1.963 1.00 96.00 213 GLN A C 1
ATOM 1702 O O . GLN A 1 213 ? -5.431 3.069 2.135 1.00 96.00 213 GLN A O 1
ATOM 1707 N N . THR A 1 214 ? -7.589 2.480 2.416 1.00 95.69 214 THR A N 1
ATOM 1708 C CA . THR A 1 214 ? -7.982 3.627 3.234 1.00 95.69 214 THR A CA 1
ATOM 1709 C C . THR A 1 214 ? -7.128 3.701 4.496 1.00 95.69 214 THR A C 1
ATOM 1711 O O . THR A 1 214 ? -6.475 4.712 4.732 1.00 95.69 214 THR A O 1
ATOM 1714 N N . ILE A 1 215 ? -7.010 2.601 5.247 1.00 96.31 215 ILE A N 1
ATOM 1715 C CA . ILE A 1 215 ? -6.189 2.563 6.466 1.00 96.31 215 ILE A CA 1
ATOM 1716 C C . ILE A 1 215 ? -4.711 2.819 6.149 1.00 96.31 215 ILE A C 1
ATOM 1718 O O . ILE A 1 215 ? -4.062 3.607 6.833 1.00 96.31 215 ILE A O 1
ATOM 1722 N N . LEU A 1 216 ? -4.159 2.184 5.109 1.00 95.75 216 LEU A N 1
ATOM 1723 C CA . LEU A 1 216 ? -2.756 2.375 4.730 1.00 95.75 216 LEU A CA 1
ATOM 1724 C C . LEU A 1 216 ? -2.461 3.823 4.314 1.00 95.75 216 LEU A C 1
ATOM 1726 O O . LEU A 1 216 ? -1.394 4.347 4.648 1.00 95.75 216 LEU A O 1
ATOM 1730 N N . ALA A 1 217 ? -3.384 4.461 3.594 1.00 94.50 217 ALA A N 1
ATOM 1731 C CA . ALA A 1 217 ? -3.281 5.866 3.222 1.00 94.50 217 ALA A CA 1
ATOM 1732 C C . ALA A 1 217 ? -3.397 6.772 4.448 1.00 94.50 217 ALA A C 1
ATOM 1734 O O . ALA A 1 217 ? -2.583 7.677 4.627 1.00 94.50 217 ALA A O 1
ATOM 1735 N N . PHE A 1 218 ? -4.336 6.469 5.341 1.00 94.38 218 PHE A N 1
ATOM 1736 C CA . PHE A 1 218 ? -4.547 7.230 6.559 1.00 94.38 218 PHE A CA 1
ATOM 1737 C C . PHE A 1 218 ? -3.316 7.199 7.475 1.00 94.38 218 PHE A C 1
ATOM 1739 O O . PHE A 1 218 ? -2.859 8.244 7.933 1.00 94.38 218 PHE A O 1
ATOM 1746 N N . LEU A 1 219 ? -2.682 6.033 7.648 1.00 94.25 219 LEU A N 1
ATOM 1747 C CA . LEU A 1 219 ? -1.420 5.910 8.386 1.00 94.25 219 LEU A CA 1
ATOM 1748 C C . LEU A 1 219 ? -0.284 6.739 7.765 1.00 94.25 219 LEU A C 1
ATOM 1750 O O . LEU A 1 219 ? 0.512 7.343 8.490 1.00 94.25 219 LEU A O 1
ATOM 1754 N N . ALA A 1 220 ? -0.200 6.803 6.433 1.00 92.88 220 ALA A N 1
ATOM 1755 C CA . ALA A 1 220 ? 0.791 7.637 5.756 1.00 92.88 220 ALA A CA 1
ATOM 1756 C C . ALA A 1 220 ? 0.541 9.139 5.994 1.00 92.88 220 ALA A C 1
ATOM 1758 O O . ALA A 1 220 ? 1.494 9.885 6.222 1.00 92.88 220 ALA A O 1
ATOM 1759 N N . THR A 1 221 ? -0.723 9.569 6.015 1.00 91.88 221 THR A N 1
ATOM 1760 C CA . THR A 1 221 ? -1.120 10.952 6.332 1.00 91.88 221 THR A CA 1
ATOM 1761 C C . THR A 1 221 ? -0.826 11.314 7.789 1.00 91.88 221 THR A C 1
ATOM 1763 O O . THR A 1 221 ? -0.276 12.378 8.068 1.00 91.88 221 THR A O 1
ATOM 1766 N N . VAL A 1 222 ? -1.133 10.427 8.739 1.00 91.75 222 VAL A N 1
ATOM 1767 C CA . VAL A 1 222 ? -0.870 10.670 10.168 1.00 91.75 222 VAL A CA 1
ATOM 1768 C C . VAL A 1 222 ? 0.634 10.789 10.435 1.00 91.75 222 VAL A C 1
ATOM 1770 O O . VAL A 1 222 ? 1.077 11.712 11.116 1.00 91.75 222 VAL A O 1
ATOM 1773 N N . THR A 1 223 ? 1.444 9.900 9.853 1.00 90.62 223 THR A N 1
ATOM 1774 C CA . THR A 1 223 ? 2.911 9.929 10.018 1.00 90.62 223 THR A CA 1
ATOM 1775 C C . THR A 1 223 ? 3.587 11.095 9.299 1.00 90.62 223 THR A C 1
ATOM 1777 O O . THR A 1 223 ? 4.658 11.527 9.720 1.00 90.62 223 THR A O 1
ATOM 1780 N N . GLU A 1 224 ? 2.964 11.645 8.252 1.00 88.88 224 GLU A N 1
ATOM 1781 C CA . GLU A 1 224 ? 3.394 12.904 7.635 1.00 88.88 224 GLU A CA 1
ATOM 1782 C C . GLU A 1 224 ? 3.258 14.090 8.585 1.00 88.88 224 GLU A C 1
ATOM 1784 O O . GLU A 1 224 ? 4.150 14.934 8.647 1.00 88.88 224 GLU A O 1
ATOM 1789 N N . LYS A 1 225 ? 2.136 14.164 9.305 1.00 88.62 225 LYS A N 1
ATOM 1790 C CA . LYS A 1 225 ? 1.820 15.292 10.186 1.00 88.62 225 LYS A CA 1
ATOM 1791 C C . LYS A 1 225 ? 2.489 15.179 11.555 1.00 88.62 225 LYS A C 1
ATOM 1793 O O . LYS A 1 225 ? 2.785 16.208 12.146 1.00 88.62 225 LYS A O 1
ATOM 1798 N N . LEU A 1 226 ? 2.766 13.961 12.033 1.00 87.50 226 LEU A N 1
ATOM 1799 C CA . LEU A 1 226 ? 3.364 13.696 13.350 1.00 87.50 226 LEU A CA 1
ATOM 1800 C C . LEU A 1 226 ? 4.621 12.798 13.283 1.00 87.50 226 LEU A C 1
ATOM 1802 O O . LEU A 1 226 ? 4.667 11.740 13.927 1.00 87.50 226 LEU A O 1
ATOM 1806 N N . PRO A 1 227 ? 5.682 13.196 12.554 1.00 84.00 227 PRO A N 1
ATOM 1807 C CA . PRO A 1 227 ? 6.860 12.349 12.352 1.00 84.00 227 PRO A CA 1
ATOM 1808 C C . PRO A 1 227 ? 7.660 12.085 13.641 1.00 84.00 227 PRO A C 1
ATOM 1810 O O . PRO A 1 227 ? 8.347 11.068 13.736 1.00 84.00 227 PRO A O 1
ATOM 1813 N N . GLY A 1 228 ? 7.587 12.987 14.629 1.00 81.06 228 GLY A N 1
ATOM 1814 C CA . GLY A 1 228 ? 8.360 12.910 15.876 1.00 81.06 228 GLY A CA 1
ATOM 1815 C C . GLY A 1 228 ? 7.702 12.125 17.015 1.00 81.06 228 GLY A C 1
ATOM 1816 O O . GLY A 1 228 ? 8.395 11.734 17.951 1.00 81.06 228 GLY A O 1
ATOM 1817 N N . HIS A 1 229 ? 6.391 11.876 16.948 1.00 80.44 229 HIS A N 1
ATOM 1818 C CA . HIS A 1 229 ? 5.632 11.351 18.091 1.00 80.44 229 HIS A CA 1
ATOM 1819 C C . HIS A 1 229 ? 5.253 9.873 17.978 1.00 80.44 229 HIS A C 1
ATOM 1821 O O . HIS A 1 229 ? 5.092 9.205 18.998 1.00 80.44 229 HIS A O 1
ATOM 1827 N N . ILE A 1 230 ? 5.107 9.355 16.756 1.00 82.94 230 ILE A N 1
ATOM 1828 C CA . ILE A 1 230 ? 4.658 7.977 16.522 1.00 82.94 230 ILE A CA 1
ATOM 1829 C C . ILE A 1 230 ? 5.743 7.199 15.794 1.00 82.94 230 ILE A C 1
ATOM 1831 O O . ILE A 1 230 ? 6.381 6.321 16.364 1.00 82.94 230 ILE A O 1
ATOM 1835 N N . THR A 1 231 ? 5.955 7.509 14.519 1.00 87.31 231 THR A N 1
ATOM 1836 C CA . THR A 1 231 ? 6.983 6.895 13.682 1.00 87.31 231 THR A CA 1
ATOM 1837 C C . THR A 1 231 ? 7.273 7.819 12.508 1.00 87.31 231 THR A C 1
ATOM 1839 O O . THR A 1 231 ? 6.381 8.532 12.045 1.00 87.31 231 THR A O 1
ATOM 1842 N N . SER A 1 232 ? 8.513 7.807 12.020 1.00 89.38 232 SER A N 1
ATOM 1843 C CA . SER A 1 232 ? 8.851 8.543 10.808 1.00 89.38 232 SER A CA 1
ATOM 1844 C C . SER A 1 232 ? 8.247 7.858 9.580 1.00 89.38 232 SER A C 1
ATOM 1846 O O . SER A 1 232 ? 8.047 6.640 9.551 1.00 89.38 232 SER A O 1
ATOM 1848 N N . ARG A 1 233 ? 8.003 8.639 8.523 1.00 87.81 233 ARG A N 1
ATOM 1849 C CA . ARG A 1 233 ? 7.547 8.114 7.228 1.00 87.81 233 ARG A CA 1
ATOM 1850 C C . ARG A 1 233 ? 8.471 7.020 6.683 1.00 87.81 233 ARG A C 1
ATOM 1852 O O . ARG A 1 233 ? 7.983 6.005 6.199 1.00 87.81 233 ARG A O 1
ATOM 1859 N N . GLU A 1 234 ? 9.783 7.211 6.807 1.00 89.31 234 GLU A N 1
ATOM 1860 C CA . GLU A 1 234 ? 10.806 6.229 6.424 1.00 89.31 234 GLU A CA 1
ATOM 1861 C C . GLU A 1 234 ? 10.556 4.880 7.116 1.00 89.31 234 GLU A C 1
ATOM 1863 O O . GLU A 1 234 ? 10.365 3.860 6.459 1.00 89.31 234 GLU A O 1
ATOM 1868 N N . GLN A 1 235 ? 10.424 4.884 8.445 1.00 90.38 235 GLN A N 1
ATOM 1869 C CA . GLN A 1 235 ? 10.200 3.669 9.229 1.00 90.38 235 GLN A CA 1
ATOM 1870 C C . GLN A 1 235 ? 8.856 2.989 8.929 1.00 90.38 235 GLN A C 1
ATOM 1872 O O . GLN A 1 235 ? 8.752 1.755 9.007 1.00 90.38 235 GLN A O 1
ATOM 1877 N N . LEU A 1 236 ? 7.817 3.771 8.618 1.00 91.19 236 LEU A N 1
ATOM 1878 C CA . LEU A 1 236 ? 6.532 3.236 8.175 1.00 91.19 236 LEU A CA 1
ATOM 1879 C C . LEU A 1 236 ? 6.683 2.539 6.818 1.00 91.19 236 LEU A C 1
ATOM 1881 O O . LEU A 1 236 ? 6.242 1.399 6.666 1.00 91.19 236 LEU A O 1
ATOM 1885 N N . PHE A 1 237 ? 7.338 3.181 5.851 1.00 92.00 237 PHE A N 1
ATOM 1886 C CA . PHE A 1 237 ? 7.510 2.638 4.503 1.00 92.00 237 PHE A CA 1
ATOM 1887 C C . PHE A 1 237 ? 8.491 1.469 4.437 1.00 92.00 237 PHE A C 1
ATOM 1889 O O . PHE A 1 237 ? 8.276 0.554 3.639 1.00 92.00 237 PHE A O 1
ATOM 1896 N N . ASP A 1 238 ? 9.486 1.416 5.319 1.00 91.25 238 ASP A N 1
ATOM 1897 C CA . ASP A 1 238 ? 10.295 0.217 5.544 1.00 91.25 238 ASP A CA 1
ATOM 1898 C C . ASP A 1 238 ? 9.417 -0.957 5.970 1.00 91.25 238 ASP A C 1
ATOM 1900 O O . ASP A 1 238 ? 9.512 -2.063 5.428 1.00 91.25 238 ASP A O 1
ATOM 1904 N N . SER A 1 239 ? 8.503 -0.697 6.909 1.00 92.44 239 SER A N 1
ATOM 1905 C CA . SER A 1 239 ? 7.567 -1.703 7.400 1.00 92.44 239 SER A CA 1
ATOM 1906 C C . SER A 1 239 ? 6.587 -2.122 6.294 1.00 92.44 239 SER A C 1
ATOM 1908 O O . SER A 1 239 ? 6.327 -3.316 6.144 1.00 92.44 239 SER A O 1
ATOM 1910 N N . TYR A 1 240 ? 6.085 -1.190 5.470 1.00 93.19 240 TYR A N 1
ATOM 1911 C CA . TYR A 1 240 ? 5.241 -1.508 4.302 1.00 93.19 240 TYR A CA 1
ATOM 1912 C C . TYR A 1 240 ? 5.998 -2.394 3.320 1.00 93.19 240 TYR A C 1
ATOM 1914 O O . TYR A 1 240 ? 5.523 -3.463 2.943 1.00 93.19 240 TYR A O 1
ATOM 1922 N N . THR A 1 241 ? 7.208 -1.983 2.954 1.00 92.38 241 THR A N 1
ATOM 1923 C CA . THR A 1 241 ? 8.079 -2.699 2.023 1.00 92.38 241 THR A CA 1
ATOM 1924 C C . THR A 1 241 ? 8.379 -4.118 2.510 1.00 92.38 241 THR A C 1
ATOM 1926 O O . THR A 1 241 ? 8.422 -5.057 1.710 1.00 92.38 241 THR A O 1
ATOM 1929 N N . GLU A 1 242 ? 8.572 -4.301 3.817 1.00 93.50 242 GLU A N 1
ATOM 1930 C CA . GLU A 1 242 ? 8.796 -5.609 4.430 1.00 93.50 242 GLU A CA 1
ATOM 1931 C C . GLU A 1 242 ? 7.604 -6.559 4.262 1.00 93.50 242 GLU A C 1
ATOM 1933 O O . GLU A 1 242 ? 7.823 -7.745 4.022 1.00 93.50 242 GLU A O 1
ATOM 1938 N N . HIS A 1 243 ? 6.368 -6.057 4.342 1.00 92.62 243 HIS A N 1
ATOM 1939 C CA . HIS A 1 243 ? 5.167 -6.889 4.210 1.00 92.62 243 HIS A CA 1
ATOM 1940 C C . HIS A 1 243 ? 4.686 -7.027 2.771 1.00 92.62 243 HIS A C 1
ATOM 1942 O O . HIS A 1 243 ? 4.177 -8.084 2.420 1.00 92.62 243 HIS A O 1
ATOM 1948 N N . LEU A 1 244 ? 4.880 -6.018 1.918 1.00 92.88 244 LEU A N 1
ATOM 1949 C CA . LEU A 1 244 ? 4.474 -6.069 0.513 1.00 92.88 244 LEU A CA 1
ATOM 1950 C C . LEU A 1 244 ? 5.365 -7.010 -0.305 1.00 92.88 244 LEU A C 1
ATOM 1952 O O . LEU A 1 244 ? 4.876 -7.807 -1.103 1.00 92.88 244 LEU A O 1
ATOM 1956 N N . ARG A 1 245 ? 6.686 -6.963 -0.100 1.00 91.38 245 ARG A N 1
ATOM 1957 C CA . ARG A 1 245 ? 7.649 -7.761 -0.875 1.00 91.38 245 ARG A CA 1
ATOM 1958 C C . ARG A 1 245 ? 7.404 -9.277 -0.840 1.00 91.38 245 ARG A C 1
ATOM 1960 O O . ARG A 1 245 ? 7.523 -9.880 -1.907 1.00 91.38 245 ARG A O 1
ATOM 1967 N N . PRO A 1 246 ? 7.103 -9.929 0.299 1.00 92.00 246 PRO A N 1
ATOM 1968 C CA . PRO A 1 246 ? 6.868 -11.372 0.335 1.00 92.00 246 PRO A CA 1
ATOM 1969 C C . PRO A 1 246 ? 5.527 -11.797 -0.276 1.00 92.00 246 PRO A C 1
ATOM 1971 O O . PRO A 1 246 ? 5.355 -12.985 -0.534 1.00 92.00 246 PRO A O 1
ATOM 1974 N N . LEU A 1 247 ? 4.599 -10.871 -0.551 1.00 92.12 247 LEU A N 1
ATOM 1975 C CA . LEU A 1 247 ? 3.286 -11.226 -1.094 1.00 92.12 247 LEU A CA 1
ATOM 1976 C C . LEU A 1 247 ? 3.396 -11.893 -2.474 1.00 92.12 247 LEU A C 1
ATOM 1978 O O . LEU A 1 247 ? 4.284 -11.545 -3.262 1.00 92.12 247 LEU A O 1
ATOM 1982 N N . PRO A 1 248 ? 2.483 -12.812 -2.826 1.00 92.12 248 PRO A N 1
ATOM 1983 C CA . PRO A 1 248 ? 2.383 -13.340 -4.179 1.00 92.12 248 PRO A CA 1
ATOM 1984 C C . PRO A 1 248 ? 2.148 -12.212 -5.189 1.00 92.12 248 PRO A C 1
ATOM 1986 O O . PRO A 1 248 ? 1.449 -11.241 -4.892 1.00 92.12 248 PRO A O 1
ATOM 1989 N N . ALA A 1 249 ? 2.707 -12.337 -6.397 1.00 93.00 249 ALA A N 1
ATOM 1990 C CA . ALA A 1 249 ? 2.623 -11.294 -7.425 1.00 93.00 249 ALA A CA 1
ATOM 1991 C C . ALA A 1 249 ? 1.184 -10.796 -7.711 1.00 93.00 249 ALA A C 1
ATOM 1993 O O . ALA A 1 249 ? 1.016 -9.583 -7.844 1.00 93.00 249 ALA A O 1
ATOM 1994 N N . PRO A 1 250 ? 0.135 -11.643 -7.735 1.00 92.75 250 PRO A N 1
ATOM 1995 C CA . PRO A 1 250 ? -1.235 -11.170 -7.966 1.00 92.75 250 PRO A CA 1
ATOM 1996 C C . PRO A 1 250 ? -1.805 -10.319 -6.821 1.00 92.75 250 PRO A C 1
ATOM 1998 O O . PRO A 1 250 ? -2.426 -9.283 -7.063 1.00 92.75 250 PRO A O 1
ATOM 2001 N N . ILE A 1 251 ? -1.551 -10.717 -5.569 1.00 93.75 251 ILE A N 1
ATOM 2002 C CA . ILE A 1 251 ? -1.977 -9.971 -4.372 1.00 93.75 251 ILE A CA 1
ATOM 2003 C C . ILE A 1 251 ? -1.238 -8.639 -4.307 1.00 93.75 251 ILE A C 1
ATOM 2005 O O . ILE A 1 251 ? -1.852 -7.586 -4.151 1.00 93.75 251 ILE A O 1
ATOM 2009 N N . PHE A 1 252 ? 0.079 -8.679 -4.519 1.00 95.12 252 PHE A N 1
ATOM 2010 C CA . PHE A 1 252 ? 0.911 -7.488 -4.620 1.00 95.12 252 PHE A CA 1
ATOM 2011 C C . PHE A 1 252 ? 0.386 -6.519 -5.687 1.00 95.12 252 PHE A C 1
ATOM 2013 O O . PHE A 1 252 ? 0.229 -5.331 -5.425 1.00 95.12 252 PHE A O 1
ATOM 2020 N N . THR A 1 253 ? 0.064 -7.033 -6.877 1.00 95.00 253 THR A N 1
ATOM 2021 C CA . THR A 1 253 ? -0.452 -6.225 -7.991 1.00 95.00 253 THR A CA 1
ATOM 2022 C C . THR A 1 253 ? -1.777 -5.568 -7.644 1.00 95.00 253 THR A C 1
ATOM 2024 O O . THR A 1 253 ? -1.956 -4.387 -7.928 1.00 95.00 253 THR A O 1
ATOM 2027 N N . THR A 1 254 ? -2.675 -6.305 -6.990 1.00 95.19 254 THR A N 1
ATOM 2028 C CA . THR A 1 254 ? -3.958 -5.768 -6.523 1.00 95.19 254 THR A CA 1
ATOM 2029 C C . THR A 1 254 ? -3.726 -4.614 -5.553 1.00 95.19 254 THR A C 1
ATOM 2031 O O . THR A 1 254 ? -4.210 -3.511 -5.789 1.00 95.19 254 THR A O 1
ATOM 2034 N N . LEU A 1 255 ? -2.908 -4.821 -4.516 1.00 95.00 255 LEU A N 1
ATOM 2035 C CA . LEU A 1 255 ? -2.651 -3.791 -3.510 1.00 95.00 255 LEU A CA 1
ATOM 2036 C C . LEU A 1 255 ? -1.976 -2.545 -4.090 1.00 95.00 255 LEU A C 1
ATOM 2038 O O . LEU A 1 255 ? -2.355 -1.439 -3.718 1.00 95.00 255 LEU A O 1
ATOM 2042 N N . VAL A 1 256 ? -1.020 -2.708 -5.009 1.00 94.38 256 VAL A N 1
ATOM 2043 C CA . VAL A 1 256 ? -0.359 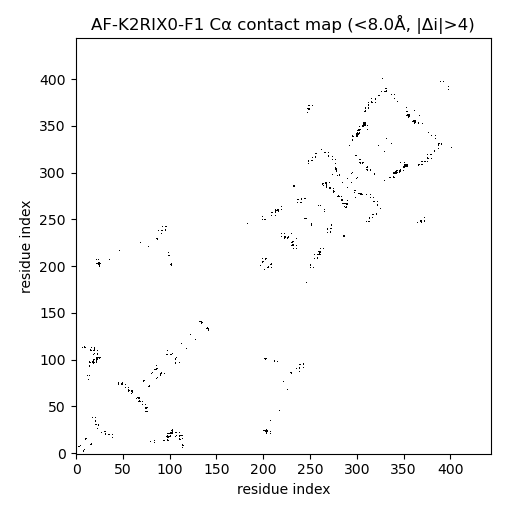-1.572 -5.667 1.00 94.38 256 VAL A CA 1
ATOM 2044 C C . VAL A 1 256 ? -1.344 -0.808 -6.549 1.00 94.38 256 VAL A C 1
ATOM 2046 O O . VAL A 1 256 ? -1.441 0.404 -6.420 1.00 94.38 256 VAL A O 1
ATOM 2049 N N . ARG A 1 257 ? -2.116 -1.493 -7.404 1.00 91.38 257 ARG A N 1
ATOM 2050 C CA . ARG A 1 257 ? -3.054 -0.833 -8.331 1.00 91.38 257 ARG A CA 1
ATOM 2051 C C . ARG A 1 257 ? -4.203 -0.125 -7.617 1.00 91.38 257 ARG A C 1
ATOM 2053 O O . ARG A 1 257 ? -4.642 0.919 -8.073 1.00 91.38 257 ARG A O 1
ATOM 2060 N N . THR A 1 258 ? -4.675 -0.676 -6.500 1.00 94.12 258 THR A N 1
ATOM 2061 C CA . THR A 1 258 ? -5.774 -0.083 -5.717 1.00 94.12 258 THR A CA 1
ATOM 2062 C C . THR A 1 258 ? -5.316 0.946 -4.685 1.00 94.12 258 THR A C 1
ATOM 2064 O O . THR A 1 258 ? -6.130 1.373 -3.868 1.00 94.12 258 THR A O 1
ATOM 2067 N N . SER A 1 259 ? -4.031 1.310 -4.666 1.00 93.69 259 SER A N 1
ATOM 2068 C CA . SER A 1 259 ? -3.494 2.161 -3.611 1.00 93.69 259 SER A CA 1
ATOM 2069 C C . SER A 1 259 ? -4.164 3.533 -3.576 1.00 93.69 259 SER A C 1
ATOM 2071 O O . SER A 1 259 ? -4.327 4.185 -4.604 1.00 93.69 259 SER A O 1
ATOM 2073 N N . LEU A 1 260 ? -4.528 3.969 -2.369 1.00 94.38 260 LEU A N 1
ATOM 2074 C CA . LEU A 1 260 ? -5.087 5.299 -2.103 1.00 94.38 260 LEU A CA 1
ATOM 2075 C C . LEU A 1 260 ? -4.034 6.271 -1.547 1.00 94.38 260 LEU A C 1
ATOM 2077 O O . LEU A 1 260 ? -4.370 7.349 -1.063 1.00 94.38 260 LEU A O 1
ATOM 2081 N N . LEU A 1 261 ? -2.753 5.892 -1.588 1.00 92.81 261 LEU A N 1
ATOM 2082 C CA . LEU A 1 261 ? -1.668 6.771 -1.167 1.00 92.81 261 LEU A CA 1
ATOM 2083 C C . LEU A 1 261 ? -1.561 7.988 -2.103 1.00 92.81 261 LEU A C 1
ATOM 2085 O O . LEU A 1 261 ? -1.690 7.833 -3.320 1.00 92.81 261 LEU A O 1
ATOM 2089 N N . PRO A 1 262 ? -1.236 9.184 -1.575 1.00 90.75 262 PRO A N 1
ATOM 2090 C CA . PRO A 1 262 ? -0.896 10.332 -2.408 1.00 90.75 262 PRO A CA 1
ATOM 2091 C C . PRO A 1 262 ? 0.236 10.004 -3.393 1.00 90.75 262 PRO A C 1
ATOM 2093 O O . PRO A 1 262 ? 1.166 9.272 -3.048 1.00 90.75 262 PRO A O 1
ATOM 2096 N N . SER A 1 263 ? 0.213 10.588 -4.597 1.00 91.06 263 SER A N 1
ATOM 2097 C CA . SER A 1 263 ? 1.173 10.262 -5.668 1.00 91.06 263 SER A CA 1
ATOM 2098 C C . SER A 1 263 ? 2.640 10.373 -5.234 1.00 91.06 263 SER A C 1
ATOM 2100 O O . SER A 1 263 ? 3.461 9.533 -5.599 1.00 91.06 263 SER A O 1
ATOM 2102 N N . SER A 1 264 ? 2.981 11.379 -4.420 1.00 90.56 264 SER A N 1
ATOM 2103 C CA . SER A 1 264 ? 4.331 11.549 -3.864 1.00 90.56 264 SER A CA 1
ATOM 2104 C C . SER A 1 264 ? 4.719 10.395 -2.935 1.00 90.56 264 SER A C 1
ATOM 2106 O O . SER A 1 264 ? 5.770 9.784 -3.121 1.00 90.56 264 SER A O 1
ATOM 2108 N N . ALA A 1 265 ? 3.851 10.058 -1.979 1.00 91.81 265 ALA A N 1
ATOM 2109 C CA . ALA A 1 265 ? 4.031 8.954 -1.043 1.00 91.81 265 ALA A CA 1
ATOM 2110 C C . ALA A 1 265 ? 4.162 7.608 -1.768 1.00 91.81 265 ALA A C 1
ATOM 2112 O O . ALA A 1 265 ? 5.025 6.801 -1.424 1.00 91.81 265 ALA A O 1
ATOM 2113 N N . LEU A 1 266 ? 3.358 7.387 -2.810 1.00 92.88 266 LEU A N 1
ATOM 2114 C CA . LEU A 1 266 ? 3.409 6.165 -3.602 1.00 92.88 266 LEU A CA 1
ATOM 2115 C C . LEU A 1 266 ? 4.718 6.030 -4.389 1.00 92.88 266 LEU A C 1
ATOM 2117 O O . LEU A 1 266 ? 5.303 4.949 -4.408 1.00 92.88 266 LEU A O 1
ATOM 2121 N N . CYS A 1 267 ? 5.219 7.113 -4.992 1.00 93.56 267 CYS A N 1
ATOM 2122 C CA . CYS A 1 267 ? 6.529 7.117 -5.651 1.00 93.56 267 CYS A CA 1
ATOM 2123 C C . CYS A 1 267 ? 7.659 6.739 -4.685 1.00 93.56 267 CYS A C 1
ATOM 2125 O O . CYS A 1 267 ? 8.522 5.935 -5.037 1.00 93.56 267 CYS A O 1
ATOM 2127 N N . VAL A 1 268 ? 7.640 7.294 -3.470 1.00 93.19 268 VAL A N 1
ATOM 2128 C CA . VAL A 1 268 ? 8.631 6.993 -2.426 1.00 93.19 268 VAL A CA 1
ATOM 2129 C C . VAL A 1 268 ? 8.527 5.527 -1.991 1.00 93.19 268 VAL A C 1
ATOM 2131 O O . VAL A 1 268 ? 9.524 4.805 -1.999 1.00 93.19 268 VAL A O 1
ATOM 2134 N N . LEU A 1 269 ? 7.317 5.043 -1.693 1.00 93.56 269 LEU A N 1
ATOM 2135 C CA . LEU A 1 269 ? 7.089 3.643 -1.332 1.00 93.56 269 LEU A CA 1
ATOM 2136 C C . LEU A 1 269 ? 7.546 2.688 -2.443 1.00 93.56 269 LEU A C 1
ATOM 2138 O O . LEU A 1 269 ? 8.175 1.665 -2.163 1.00 93.56 269 LEU A O 1
ATOM 2142 N N . ALA A 1 270 ? 7.254 3.015 -3.703 1.00 94.44 270 ALA A N 1
ATOM 2143 C CA . ALA A 1 270 ? 7.668 2.220 -4.850 1.00 94.44 270 ALA A CA 1
ATOM 2144 C C . ALA A 1 270 ? 9.194 2.181 -4.986 1.00 94.44 270 ALA A C 1
ATOM 2146 O O . ALA A 1 270 ? 9.751 1.097 -5.161 1.00 94.44 270 ALA A O 1
ATOM 2147 N N . ALA A 1 271 ? 9.876 3.322 -4.844 1.00 93.12 271 ALA A N 1
ATOM 2148 C CA . ALA A 1 271 ? 11.335 3.391 -4.871 1.00 93.12 271 ALA A CA 1
ATOM 2149 C C . ALA A 1 271 ? 11.951 2.508 -3.774 1.00 93.12 271 ALA A C 1
ATOM 2151 O O . ALA A 1 271 ? 12.772 1.640 -4.079 1.00 93.12 271 ALA A O 1
ATOM 2152 N N . ASN A 1 272 ? 11.470 2.629 -2.532 1.00 91.19 272 ASN A N 1
ATOM 2153 C CA . ASN A 1 272 ? 11.961 1.848 -1.390 1.00 91.19 272 ASN A CA 1
ATOM 2154 C C . ASN A 1 272 ? 11.660 0.349 -1.538 1.00 91.19 272 ASN A C 1
ATOM 2156 O O . ASN A 1 272 ? 12.496 -0.495 -1.206 1.00 91.19 272 ASN A O 1
ATOM 2160 N N . THR A 1 273 ? 10.518 -0.002 -2.137 1.00 93.00 273 THR A N 1
ATOM 2161 C CA . THR A 1 273 ? 10.171 -1.399 -2.441 1.00 93.00 273 THR A CA 1
ATOM 2162 C C . THR A 1 273 ? 11.051 -1.992 -3.545 1.00 93.00 273 THR A C 1
ATOM 2164 O O . THR A 1 273 ? 11.344 -3.192 -3.520 1.00 93.00 273 THR A O 1
ATOM 2167 N N . LEU A 1 274 ? 11.521 -1.172 -4.491 1.00 93.56 274 LEU A N 1
ATOM 2168 C CA . LEU A 1 274 ? 12.417 -1.592 -5.571 1.00 93.56 274 LEU A CA 1
ATOM 2169 C C . LEU A 1 274 ? 13.862 -1.805 -5.105 1.00 93.56 274 LEU A C 1
ATOM 2171 O O . LEU A 1 274 ? 14.508 -2.715 -5.623 1.00 93.56 274 LEU A O 1
ATOM 2175 N N . LEU A 1 275 ? 14.363 -1.046 -4.120 1.00 91.12 275 LEU A N 1
ATOM 2176 C CA . LEU A 1 275 ? 15.742 -1.165 -3.604 1.00 91.12 275 LEU A CA 1
ATOM 2177 C C . LEU A 1 275 ? 16.207 -2.619 -3.371 1.00 91.12 275 LEU A C 1
ATOM 2179 O O . LEU A 1 275 ? 17.221 -3.020 -3.943 1.00 91.12 275 LEU A O 1
ATOM 2183 N N . PRO A 1 276 ? 15.492 -3.456 -2.591 1.00 90.19 276 PRO A N 1
ATOM 2184 C CA . PRO A 1 276 ? 15.900 -4.840 -2.340 1.00 90.19 276 PRO A CA 1
ATOM 2185 C C . PRO A 1 276 ? 15.706 -5.770 -3.547 1.00 90.19 276 PRO A C 1
ATOM 2187 O O . PRO A 1 276 ? 16.232 -6.885 -3.551 1.00 90.19 276 PRO A O 1
ATOM 2190 N N . LEU A 1 277 ? 14.920 -5.354 -4.543 1.00 90.75 277 LEU A N 1
ATOM 2191 C CA . LEU A 1 277 ? 14.638 -6.131 -5.747 1.00 90.75 277 LEU A CA 1
ATOM 2192 C C . LEU A 1 277 ? 15.649 -5.856 -6.857 1.00 90.75 277 LEU A C 1
ATOM 2194 O O . LEU A 1 277 ? 15.760 -6.676 -7.761 1.00 90.75 277 LEU A O 1
ATOM 2198 N N . LEU A 1 278 ? 16.387 -4.748 -6.818 1.00 90.62 278 LEU A N 1
ATOM 2199 C CA . LEU A 1 278 ? 17.331 -4.373 -7.866 1.00 90.62 278 LEU A CA 1
ATOM 2200 C C . LEU A 1 278 ? 18.762 -4.868 -7.573 1.00 90.62 278 LEU A C 1
ATOM 2202 O O . LEU A 1 278 ? 19.118 -5.155 -6.429 1.00 90.62 278 LEU A O 1
ATOM 2206 N N . PRO A 1 279 ? 19.592 -5.066 -8.616 1.00 82.25 279 PRO A N 1
ATOM 2207 C CA . PRO A 1 279 ? 20.990 -5.475 -8.460 1.00 82.25 279 PRO A CA 1
ATOM 2208 C C . PRO A 1 279 ? 21.903 -4.315 -8.044 1.00 82.25 279 PRO A C 1
ATOM 2210 O O . PRO A 1 279 ? 22.951 -4.540 -7.447 1.00 82.25 279 PRO A O 1
ATOM 2213 N N . THR A 1 280 ? 21.523 -3.089 -8.394 1.00 79.31 280 THR A N 1
ATOM 2214 C CA . THR A 1 280 ? 22.170 -1.847 -7.980 1.00 79.31 280 THR A CA 1
ATOM 2215 C C . THR A 1 280 ? 21.392 -1.265 -6.810 1.00 79.31 280 THR A C 1
ATOM 2217 O O . THR A 1 280 ? 20.167 -1.334 -6.815 1.00 79.31 280 THR A O 1
ATOM 2220 N N . SER A 1 281 ? 22.091 -0.691 -5.832 1.00 73.69 281 SER A N 1
ATOM 2221 C CA . SER A 1 281 ? 21.479 0.081 -4.747 1.00 73.69 281 SER A CA 1
ATOM 2222 C C . SER A 1 281 ? 21.456 1.553 -5.156 1.00 73.69 281 SER A C 1
ATOM 2224 O O . SER A 1 281 ? 22.490 2.212 -5.024 1.00 73.69 281 SER A O 1
ATOM 2226 N N . PRO A 1 282 ? 20.349 2.064 -5.724 1.00 77.25 282 PRO A N 1
ATOM 2227 C CA . PRO A 1 282 ? 20.221 3.491 -5.973 1.00 77.25 282 PRO A CA 1
ATOM 2228 C C . PRO A 1 282 ? 20.047 4.252 -4.647 1.00 77.25 282 PRO A C 1
ATOM 2230 O O . PRO A 1 282 ? 19.991 3.616 -3.588 1.00 77.25 282 PRO A O 1
ATOM 2233 N N . PRO A 1 283 ? 19.999 5.596 -4.677 1.00 80.75 283 PRO A N 1
ATOM 2234 C CA . PRO A 1 283 ? 19.755 6.391 -3.479 1.00 80.75 283 PRO A CA 1
ATOM 2235 C C . PRO A 1 283 ? 18.472 5.964 -2.755 1.00 80.75 283 PRO A C 1
ATOM 2237 O O . PRO A 1 283 ? 17.503 5.540 -3.388 1.00 80.75 283 PRO A O 1
ATOM 2240 N N . THR A 1 284 ? 18.473 6.076 -1.427 1.00 79.44 284 THR A N 1
ATOM 2241 C CA . THR A 1 284 ? 17.255 5.926 -0.623 1.00 79.44 284 THR A CA 1
ATOM 2242 C C . THR A 1 284 ? 16.426 7.201 -0.735 1.00 79.44 284 THR A C 1
ATOM 2244 O O . THR A 1 284 ? 16.980 8.303 -0.731 1.00 79.44 284 THR A O 1
ATOM 2247 N N . TYR A 1 285 ? 15.108 7.046 -0.841 1.00 83.62 285 TYR A N 1
ATOM 2248 C CA . TYR A 1 285 ? 14.168 8.155 -0.923 1.00 83.62 285 TYR A CA 1
ATOM 2249 C C . TYR A 1 285 ? 13.269 8.123 0.316 1.00 83.62 285 TYR A C 1
ATOM 2251 O O . TYR A 1 285 ? 12.524 7.166 0.513 1.00 83.62 285 TYR A O 1
ATOM 2259 N N . ASP A 1 286 ? 13.335 9.164 1.147 1.00 76.00 286 ASP A N 1
ATOM 2260 C CA . ASP A 1 286 ? 12.600 9.192 2.425 1.00 76.00 286 ASP A CA 1
ATOM 2261 C C . ASP A 1 286 ? 11.374 10.110 2.362 1.00 76.00 286 ASP A C 1
ATOM 2263 O O . ASP A 1 286 ? 10.267 9.746 2.762 1.00 76.00 286 ASP A O 1
ATOM 2267 N N . VAL A 1 287 ? 11.569 11.322 1.837 1.00 77.06 287 VAL A N 1
ATOM 2268 C CA . VAL A 1 287 ? 10.541 12.377 1.805 1.00 77.06 287 VAL A CA 1
ATOM 2269 C C . VAL A 1 287 ? 10.246 12.820 0.378 1.00 77.06 287 VAL A C 1
ATOM 2271 O O . VAL A 1 287 ? 9.082 12.966 0.005 1.00 77.06 287 VAL A O 1
ATOM 2274 N N . THR A 1 288 ? 11.291 13.021 -0.423 1.00 86.56 288 THR A N 1
ATOM 2275 C CA . THR A 1 288 ? 11.169 13.531 -1.789 1.00 86.56 288 THR A CA 1
ATOM 2276 C C . THR A 1 288 ? 11.027 12.368 -2.773 1.00 86.56 288 THR A C 1
ATOM 2278 O O . THR A 1 288 ? 11.876 11.474 -2.761 1.00 86.56 288 THR A O 1
ATOM 2281 N N . PRO A 1 289 ? 9.992 12.354 -3.633 1.00 89.50 289 PRO A N 1
ATOM 2282 C CA . PRO A 1 289 ? 9.857 11.328 -4.660 1.00 89.50 289 PRO A CA 1
ATOM 2283 C C . PRO A 1 289 ? 10.961 11.466 -5.724 1.00 89.50 289 PRO A C 1
ATOM 2285 O O . PRO A 1 289 ? 11.361 12.595 -6.023 1.00 89.50 289 PRO A O 1
ATOM 2288 N N . PRO A 1 290 ? 11.417 10.360 -6.344 1.00 91.81 290 PRO A N 1
ATOM 2289 C CA . PRO A 1 290 ? 12.416 10.441 -7.403 1.00 91.81 290 PRO A CA 1
ATOM 2290 C C . PRO A 1 290 ? 11.886 11.217 -8.612 1.00 91.81 290 PRO A C 1
ATOM 2292 O O . PRO A 1 290 ? 10.726 11.069 -9.017 1.00 91.81 290 PRO A O 1
ATOM 2295 N N . SER A 1 291 ? 12.756 12.025 -9.208 1.00 92.06 291 SER A N 1
ATOM 2296 C CA . SER A 1 291 ? 12.509 12.737 -10.459 1.00 92.06 291 SER A CA 1
ATOM 2297 C C . SER A 1 291 ? 12.474 11.783 -11.656 1.00 92.06 291 SER A C 1
ATOM 2299 O O . SER A 1 291 ? 12.931 10.641 -11.591 1.00 92.06 291 SER A O 1
ATOM 2301 N N . GLN A 1 292 ? 11.950 12.255 -12.793 1.00 92.50 292 GLN A N 1
ATOM 2302 C CA . GLN A 1 292 ? 11.912 11.459 -14.024 1.00 92.50 292 GLN A CA 1
ATOM 2303 C C . GLN A 1 292 ? 13.315 10.978 -14.444 1.00 92.50 292 GLN A C 1
ATOM 2305 O O . GLN A 1 292 ? 13.457 9.831 -14.868 1.00 92.50 292 GLN A O 1
ATOM 2310 N N . ASP A 1 293 ? 14.339 11.822 -14.299 1.00 92.12 293 ASP A N 1
ATOM 2311 C CA . ASP A 1 293 ? 15.720 11.479 -14.651 1.00 92.12 293 ASP A CA 1
ATOM 2312 C C . ASP A 1 293 ? 16.281 10.385 -13.735 1.00 92.12 293 ASP A C 1
ATOM 2314 O O . ASP A 1 293 ? 16.866 9.418 -14.220 1.00 92.12 293 ASP A O 1
ATOM 2318 N N . GLU A 1 294 ? 15.996 10.455 -12.435 1.00 92.75 294 GLU A N 1
ATOM 2319 C CA . GLU A 1 294 ? 16.388 9.413 -11.481 1.00 92.75 294 GLU A CA 1
ATOM 2320 C C . GLU A 1 294 ? 15.672 8.085 -11.754 1.00 92.75 294 GLU A C 1
ATOM 2322 O O . GLU A 1 294 ? 16.307 7.029 -11.744 1.00 92.75 294 GLU A O 1
ATOM 2327 N N . TRP A 1 295 ? 14.375 8.107 -12.088 1.00 93.94 295 TRP A N 1
ATOM 2328 C CA . TRP A 1 295 ? 13.661 6.903 -12.530 1.00 93.94 295 TRP A CA 1
ATOM 2329 C C . TRP A 1 295 ? 14.319 6.278 -13.767 1.00 93.94 295 TRP A C 1
ATOM 2331 O O . TRP A 1 295 ? 14.486 5.055 -13.821 1.00 93.94 295 TRP A O 1
ATOM 2341 N N . MET A 1 296 ? 14.726 7.096 -14.744 1.00 93.88 296 MET A N 1
ATOM 2342 C CA . MET A 1 296 ? 15.412 6.643 -15.960 1.00 93.88 296 MET A CA 1
ATOM 2343 C C . MET A 1 296 ? 16.810 6.095 -15.699 1.00 93.88 296 MET A C 1
ATOM 2345 O O . MET A 1 296 ? 17.206 5.132 -16.352 1.00 93.88 296 MET A O 1
ATOM 2349 N N . GLU A 1 297 ? 17.562 6.689 -14.780 1.00 92.31 297 GLU A N 1
ATOM 2350 C CA . GLU A 1 297 ? 18.937 6.282 -14.514 1.00 92.31 297 GLU A CA 1
ATOM 2351 C C . GLU A 1 297 ? 19.003 5.038 -13.630 1.00 92.31 297 GLU A C 1
ATOM 2353 O O . GLU A 1 297 ? 19.787 4.126 -13.897 1.00 92.31 297 GLU A O 1
ATOM 2358 N N . HIS A 1 298 ? 18.173 4.989 -12.589 1.00 91.19 298 HIS A N 1
ATOM 2359 C CA . HIS A 1 298 ? 18.364 4.090 -11.455 1.00 91.19 298 HIS A CA 1
ATOM 2360 C C . HIS A 1 298 ? 17.378 2.923 -11.381 1.00 91.19 298 HIS A C 1
ATOM 2362 O O . HIS A 1 298 ? 17.689 1.914 -10.748 1.00 91.19 298 HIS A O 1
ATOM 2368 N N . PHE A 1 299 ? 16.219 3.015 -12.040 1.00 93.75 299 PHE A N 1
ATOM 2369 C CA . PHE A 1 299 ? 15.132 2.052 -11.840 1.00 93.75 299 PHE A CA 1
ATOM 2370 C C . PHE A 1 299 ? 14.624 1.439 -13.153 1.00 93.75 299 PHE A C 1
ATOM 2372 O O . PHE A 1 299 ? 14.692 0.220 -13.332 1.00 93.75 299 PHE A O 1
ATOM 2379 N N . LEU A 1 300 ? 14.158 2.263 -14.099 1.00 94.56 300 LEU A N 1
ATOM 2380 C CA . LEU A 1 300 ? 13.513 1.827 -15.347 1.00 94.56 300 LEU A CA 1
ATOM 2381 C C . LEU A 1 300 ? 14.334 0.810 -16.164 1.00 94.56 300 LEU A C 1
ATOM 2383 O O . LEU A 1 300 ? 13.744 -0.193 -16.586 1.00 94.56 300 LEU A O 1
ATOM 2387 N N . PRO A 1 301 ? 15.661 0.985 -16.363 1.00 94.62 301 PRO A N 1
ATOM 2388 C CA . PRO A 1 301 ? 16.456 0.115 -17.233 1.00 94.62 301 PRO A CA 1
ATOM 2389 C C . PRO A 1 301 ? 16.774 -1.260 -16.650 1.00 94.62 301 PRO A C 1
ATOM 2391 O O . PRO A 1 301 ? 17.347 -2.096 -17.356 1.00 94.62 301 PRO A O 1
ATOM 2394 N N . PHE A 1 302 ? 16.491 -1.487 -15.367 1.00 93.75 302 PHE A N 1
ATOM 2395 C CA . PHE A 1 302 ? 16.989 -2.651 -14.649 1.00 93.75 302 PHE A CA 1
ATOM 2396 C C . PHE A 1 302 ? 15.949 -3.765 -14.533 1.00 93.75 302 PHE A C 1
ATOM 2398 O O . PHE A 1 302 ? 14.732 -3.566 -14.561 1.00 93.75 302 PHE A O 1
ATOM 2405 N N . ALA A 1 303 ? 16.475 -4.982 -14.417 1.00 94.44 303 ALA A N 1
ATOM 2406 C CA . ALA A 1 303 ? 15.707 -6.162 -14.061 1.00 94.44 303 ALA A CA 1
ATOM 2407 C C . ALA A 1 303 ? 15.852 -6.463 -12.573 1.00 94.44 303 ALA A C 1
ATOM 2409 O O . ALA A 1 303 ? 16.800 -5.989 -11.942 1.00 94.44 303 ALA A O 1
ATOM 2410 N N . ALA A 1 304 ? 14.963 -7.302 -12.036 1.00 93.81 304 ALA A N 1
ATOM 2411 C CA . ALA A 1 304 ? 15.113 -7.772 -10.667 1.00 93.81 304 ALA A CA 1
ATOM 2412 C C . ALA A 1 304 ? 16.466 -8.485 -10.486 1.00 93.81 304 ALA A C 1
ATOM 2414 O O . ALA A 1 304 ? 17.066 -8.984 -11.443 1.00 93.81 304 ALA A O 1
ATOM 2415 N N . ASN A 1 305 ? 16.983 -8.557 -9.265 1.00 93.44 305 ASN A N 1
ATOM 2416 C CA . ASN A 1 305 ? 18.234 -9.237 -8.952 1.00 93.44 305 ASN A CA 1
ATOM 2417 C C . ASN A 1 305 ? 18.110 -10.766 -9.107 1.00 93.44 305 ASN A C 1
ATOM 2419 O O . ASN A 1 305 ? 19.103 -11.403 -9.467 1.00 93.44 305 ASN A O 1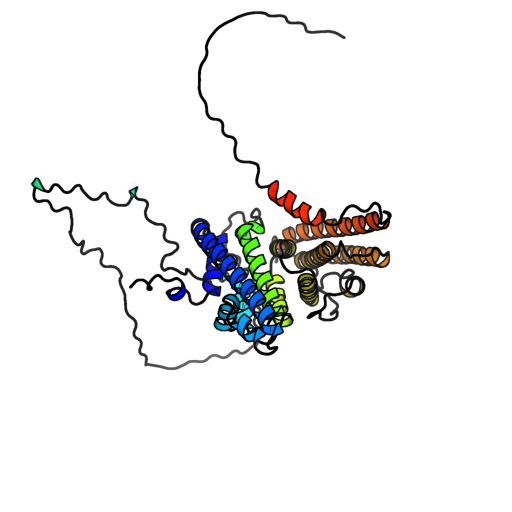
ATOM 2423 N N . THR A 1 306 ? 16.906 -11.331 -8.994 1.00 91.31 306 THR A N 1
ATOM 2424 C CA . THR A 1 306 ? 16.622 -12.758 -9.203 1.00 91.31 306 THR A CA 1
ATOM 2425 C C . THR A 1 306 ? 16.175 -13.095 -10.637 1.00 91.31 306 THR A C 1
ATOM 2427 O O . THR A 1 306 ? 15.928 -12.224 -11.474 1.00 91.31 306 THR A O 1
ATOM 2430 N N . HIS A 1 307 ? 16.086 -14.397 -10.928 1.00 90.94 307 HIS A N 1
ATOM 2431 C CA . HIS A 1 307 ? 15.573 -14.948 -12.191 1.00 90.94 307 HIS A CA 1
ATOM 2432 C C . HIS A 1 307 ? 14.086 -15.354 -12.133 1.00 90.94 307 HIS A C 1
ATOM 2434 O O . HIS A 1 307 ? 13.568 -15.884 -13.116 1.00 90.94 307 HIS A O 1
ATOM 2440 N N . GLY A 1 308 ? 13.404 -15.147 -11.000 1.00 91.69 308 GLY A N 1
ATOM 2441 C CA . GLY A 1 308 ? 11.993 -15.522 -10.841 1.00 91.69 308 GLY A CA 1
ATOM 2442 C C . GLY A 1 308 ? 11.059 -14.589 -11.613 1.00 91.69 308 GLY A C 1
ATOM 2443 O O . GLY A 1 308 ? 11.351 -13.395 -11.744 1.00 91.69 308 GLY A O 1
ATOM 2444 N N . PHE A 1 309 ? 9.933 -15.117 -12.094 1.00 93.38 309 PHE A N 1
ATOM 2445 C CA . PHE A 1 309 ? 8.870 -14.295 -12.671 1.00 93.38 309 PHE A CA 1
ATOM 2446 C C . PHE A 1 309 ? 8.242 -13.407 -11.602 1.00 93.38 309 PHE A C 1
ATOM 2448 O O . PHE A 1 309 ? 8.011 -12.235 -11.867 1.00 93.38 309 PHE A O 1
ATOM 2455 N N . SER A 1 310 ? 8.076 -13.908 -10.374 1.00 92.94 310 SER A N 1
ATOM 2456 C CA . SER A 1 310 ? 7.484 -13.150 -9.259 1.00 92.94 310 SER A CA 1
ATOM 2457 C C . SER A 1 310 ? 8.188 -11.814 -8.989 1.00 92.94 310 SER A C 1
ATOM 2459 O O . SER A 1 310 ? 7.545 -10.765 -8.973 1.00 92.94 310 SER A O 1
ATOM 2461 N N . ASP A 1 311 ? 9.517 -11.809 -8.855 1.00 94.25 311 ASP A N 1
ATOM 2462 C CA . ASP A 1 311 ? 10.252 -10.573 -8.551 1.00 94.25 311 ASP A CA 1
ATOM 2463 C C . ASP A 1 311 ? 10.293 -9.620 -9.758 1.00 94.25 311 ASP A C 1
ATOM 2465 O O . ASP A 1 311 ? 10.140 -8.410 -9.599 1.00 94.25 311 ASP A O 1
ATOM 2469 N N . ASN A 1 312 ? 10.444 -10.147 -10.981 1.00 95.06 312 ASN A N 1
ATOM 2470 C CA . ASN A 1 312 ? 10.434 -9.322 -12.196 1.00 95.06 312 ASN A CA 1
ATOM 2471 C C . ASN A 1 312 ? 9.036 -8.753 -12.510 1.00 95.06 312 ASN A C 1
ATOM 2473 O O . ASN A 1 312 ? 8.945 -7.637 -13.030 1.00 95.06 312 ASN A O 1
ATOM 2477 N N . ALA A 1 313 ? 7.966 -9.470 -12.152 1.00 95.62 313 ALA A N 1
ATOM 2478 C CA . ALA A 1 313 ? 6.590 -8.982 -12.185 1.00 95.62 313 ALA A CA 1
ATOM 2479 C C . ALA A 1 313 ? 6.417 -7.804 -11.227 1.00 95.62 313 ALA A C 1
ATOM 2481 O O . ALA A 1 313 ? 5.992 -6.738 -11.654 1.00 95.62 313 ALA A O 1
ATOM 2482 N N . LYS A 1 314 ? 6.832 -7.947 -9.961 1.00 95.94 314 LYS A N 1
ATOM 2483 C CA . LYS A 1 314 ? 6.742 -6.872 -8.956 1.00 95.94 314 LYS A CA 1
ATOM 2484 C C . LYS A 1 314 ? 7.492 -5.614 -9.382 1.00 95.94 314 LYS A C 1
ATOM 2486 O O . LYS A 1 314 ? 6.942 -4.522 -9.278 1.00 95.94 314 LYS A O 1
ATOM 2491 N N . VAL A 1 315 ? 8.708 -5.764 -9.919 1.00 96.00 315 VAL A N 1
ATOM 2492 C CA . VAL A 1 315 ? 9.462 -4.634 -10.488 1.00 96.00 315 VAL A CA 1
ATOM 2493 C C . VAL A 1 315 ? 8.671 -3.968 -11.615 1.00 96.00 315 VAL A C 1
ATOM 2495 O O . VAL A 1 315 ? 8.510 -2.753 -11.613 1.00 96.00 315 VAL A O 1
ATOM 2498 N N . SER A 1 316 ? 8.147 -4.748 -12.563 1.00 95.94 316 SER A N 1
ATOM 2499 C CA . SER A 1 316 ? 7.407 -4.204 -13.710 1.00 95.94 316 SER A CA 1
ATOM 2500 C C . SER A 1 316 ? 6.110 -3.509 -13.291 1.00 95.94 316 SER A C 1
ATOM 2502 O O . SER A 1 316 ? 5.826 -2.427 -13.791 1.00 95.94 316 SER A O 1
ATOM 2504 N N . VAL A 1 317 ? 5.372 -4.073 -12.334 1.00 96.50 317 VAL A N 1
ATOM 2505 C CA . VAL A 1 317 ? 4.125 -3.513 -11.794 1.00 96.50 317 VAL A CA 1
ATOM 2506 C C . VAL A 1 317 ? 4.368 -2.207 -11.039 1.00 96.50 317 VAL A C 1
ATOM 2508 O O . VAL A 1 317 ? 3.628 -1.250 -11.249 1.00 96.50 317 VAL A O 1
ATOM 2511 N N . LEU A 1 318 ? 5.411 -2.126 -10.205 1.00 96.50 318 LEU A N 1
ATOM 2512 C CA . LEU A 1 318 ? 5.757 -0.881 -9.510 1.00 96.50 318 LEU A CA 1
ATOM 2513 C C . LEU A 1 318 ? 6.128 0.223 -10.501 1.00 96.50 318 LEU A C 1
ATOM 2515 O O . LEU A 1 318 ? 5.605 1.329 -10.406 1.00 96.50 318 LEU A O 1
ATOM 2519 N N . LEU A 1 319 ? 6.984 -0.085 -11.481 1.00 95.94 319 LEU A N 1
ATOM 2520 C CA . LEU A 1 319 ? 7.372 0.877 -12.513 1.00 95.94 319 LEU A CA 1
ATOM 2521 C C . LEU A 1 319 ? 6.171 1.301 -13.365 1.00 95.94 319 LEU A C 1
ATOM 2523 O O . LEU A 1 319 ? 6.010 2.486 -13.634 1.00 95.94 319 LEU A O 1
ATOM 2527 N N . GLN A 1 320 ? 5.306 0.358 -13.748 1.00 94.88 320 GLN A N 1
ATOM 2528 C CA . GLN A 1 320 ? 4.061 0.649 -14.463 1.00 94.88 320 GLN A CA 1
ATOM 2529 C C . GLN A 1 320 ? 3.208 1.637 -13.671 1.00 94.88 320 GLN A C 1
ATOM 2531 O O . GLN A 1 320 ? 2.781 2.651 -14.217 1.00 94.88 320 GLN A O 1
ATOM 2536 N N . HIS A 1 321 ? 2.973 1.350 -12.393 1.00 94.69 321 HIS A N 1
ATOM 2537 C CA . HIS A 1 321 ? 2.096 2.166 -11.571 1.00 94.69 321 HIS A CA 1
ATOM 2538 C C . HIS A 1 321 ? 2.677 3.567 -11.338 1.00 94.69 321 HIS A C 1
ATOM 2540 O O . HIS A 1 321 ? 1.963 4.550 -11.514 1.00 94.69 321 HIS A O 1
ATOM 2546 N N . VAL A 1 322 ? 3.986 3.680 -11.074 1.00 94.56 322 VAL A N 1
ATOM 2547 C CA . VAL A 1 322 ? 4.690 4.973 -10.980 1.00 94.56 322 VAL A CA 1
ATOM 2548 C C . VAL A 1 322 ? 4.549 5.785 -12.269 1.00 94.56 322 VAL A C 1
ATOM 2550 O O . VAL A 1 322 ? 4.266 6.980 -12.209 1.00 94.56 322 VAL A O 1
ATOM 2553 N N . LEU A 1 323 ? 4.715 5.171 -13.444 1.00 93.75 323 LEU A N 1
ATOM 2554 C CA . LEU A 1 323 ? 4.536 5.882 -14.713 1.00 93.75 323 LEU A CA 1
ATOM 2555 C C . LEU A 1 323 ? 3.085 6.319 -14.928 1.00 93.75 323 LEU A C 1
ATOM 2557 O O . LEU A 1 323 ? 2.854 7.429 -15.398 1.00 93.75 323 LEU A O 1
ATOM 25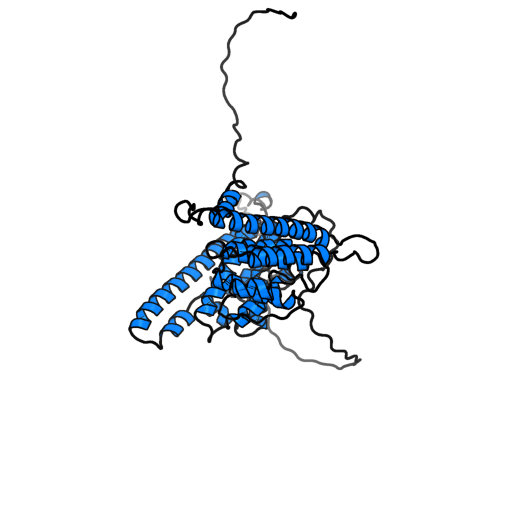61 N N . GLN A 1 324 ? 2.117 5.484 -14.550 1.00 92.12 324 GLN A N 1
ATOM 2562 C CA . GLN A 1 324 ? 0.695 5.794 -14.666 1.00 92.12 324 GLN A CA 1
ATOM 2563 C C . GLN A 1 324 ? 0.298 6.997 -13.799 1.00 92.12 324 GLN A C 1
ATOM 2565 O O . GLN A 1 324 ? -0.339 7.921 -14.302 1.00 92.12 324 GLN A O 1
ATOM 2570 N N . ILE A 1 325 ? 0.712 7.040 -12.527 1.00 90.94 325 ILE A N 1
ATOM 2571 C CA . ILE A 1 325 ? 0.369 8.162 -11.635 1.00 90.94 325 ILE A CA 1
ATOM 2572 C C . ILE A 1 325 ? 1.081 9.469 -12.019 1.00 90.94 325 ILE A C 1
ATOM 2574 O O . ILE A 1 325 ? 0.562 10.552 -11.759 1.00 90.94 325 ILE A O 1
ATOM 2578 N N . ASN A 1 326 ? 2.251 9.383 -12.662 1.00 90.25 326 ASN A N 1
ATOM 2579 C CA . ASN A 1 326 ? 3.008 10.545 -13.137 1.00 90.25 326 ASN A CA 1
ATOM 2580 C C . ASN A 1 326 ? 2.713 10.895 -14.600 1.00 90.25 326 ASN A C 1
ATOM 2582 O O . ASN A 1 326 ? 3.290 11.844 -15.124 1.00 90.25 326 ASN A O 1
ATOM 2586 N N . LEU A 1 327 ? 1.805 10.184 -15.272 1.00 89.12 327 LEU A N 1
ATOM 2587 C CA . LEU A 1 327 ? 1.471 10.432 -16.675 1.00 89.12 327 LEU A CA 1
ATOM 2588 C C . LEU A 1 327 ? 1.101 11.908 -16.957 1.00 89.12 327 LEU A C 1
ATOM 2590 O O . LEU A 1 327 ? 1.558 12.447 -17.968 1.00 89.12 327 LEU A O 1
ATOM 2594 N N . PRO A 1 328 ? 0.380 12.630 -16.066 1.00 85.62 328 PRO A N 1
ATOM 2595 C CA . PRO A 1 328 ? 0.087 14.049 -16.261 1.00 85.62 328 PRO A CA 1
ATOM 2596 C C . PRO A 1 328 ? 1.291 14.992 -16.197 1.00 85.62 328 PRO A C 1
ATOM 2598 O O . PRO A 1 328 ? 1.175 16.126 -16.656 1.00 85.62 328 PRO A O 1
ATOM 2601 N N . THR A 1 329 ? 2.430 14.569 -15.658 1.00 86.62 329 THR A N 1
ATOM 2602 C CA . THR A 1 329 ? 3.642 15.396 -15.514 1.00 86.62 329 THR A CA 1
ATOM 2603 C C . THR A 1 329 ? 4.821 14.863 -16.326 1.00 86.62 329 THR A C 1
ATOM 2605 O O . THR A 1 329 ? 5.812 15.574 -16.510 1.00 86.62 329 THR A O 1
ATOM 2608 N N . LEU A 1 330 ? 4.698 13.646 -16.859 1.00 88.19 330 LEU A N 1
ATOM 2609 C CA . LEU A 1 330 ? 5.726 12.957 -17.619 1.00 88.19 330 LEU A CA 1
ATOM 2610 C C . LEU A 1 330 ? 6.031 13.691 -18.930 1.00 88.19 330 LEU A C 1
ATOM 2612 O O . LEU A 1 330 ? 5.134 14.054 -19.699 1.00 88.19 330 LEU A O 1
ATOM 2616 N N . LYS A 1 331 ? 7.321 13.913 -19.188 1.00 88.12 331 LYS A N 1
ATOM 2617 C CA . LYS A 1 331 ? 7.805 14.538 -20.420 1.00 88.12 331 LYS A CA 1
ATOM 2618 C C . LYS A 1 331 ? 8.367 13.474 -21.339 1.00 88.12 331 LYS A C 1
ATOM 2620 O O . LYS A 1 331 ? 9.223 12.689 -20.937 1.00 88.12 331 LYS A O 1
ATOM 2625 N N . TRP A 1 332 ? 7.939 13.481 -22.592 1.00 90.69 332 TRP A N 1
ATOM 2626 C CA . TRP A 1 332 ? 8.556 12.616 -23.582 1.00 90.69 332 TRP A CA 1
ATOM 2627 C C . TRP A 1 332 ? 10.029 12.987 -23.792 1.00 90.69 332 TRP A C 1
ATOM 2629 O O . TRP A 1 332 ? 10.384 14.159 -23.937 1.00 90.69 332 TRP A O 1
ATOM 2639 N N . SER A 1 333 ? 10.886 11.972 -23.834 1.00 89.94 333 SER A N 1
ATOM 2640 C CA . SER A 1 333 ? 12.260 12.089 -24.306 1.00 89.94 333 SER A CA 1
ATOM 2641 C C . SER A 1 333 ? 12.686 10.764 -24.933 1.00 89.94 333 SER A C 1
ATOM 2643 O O . SER A 1 333 ? 12.254 9.691 -24.509 1.00 89.94 333 SER A O 1
ATOM 2645 N N . LYS A 1 334 ? 13.577 10.809 -25.926 1.00 89.88 334 LYS A N 1
ATOM 2646 C CA . LYS A 1 334 ? 14.127 9.577 -26.509 1.00 89.88 334 LYS A CA 1
ATOM 2647 C C . LYS A 1 334 ? 14.838 8.717 -25.453 1.00 89.88 334 LYS A C 1
ATOM 2649 O O . LYS A 1 334 ? 14.702 7.499 -25.461 1.00 89.88 334 LYS A O 1
ATOM 2654 N N . ALA A 1 335 ? 15.540 9.359 -24.516 1.00 92.44 335 ALA A N 1
ATOM 2655 C CA . ALA A 1 335 ? 16.204 8.681 -23.405 1.00 92.44 335 ALA A CA 1
ATOM 2656 C C . ALA A 1 335 ? 15.209 7.936 -22.499 1.00 92.44 335 ALA A C 1
ATOM 2658 O O . ALA A 1 335 ? 15.501 6.823 -22.069 1.00 92.44 335 ALA A O 1
ATOM 2659 N N . PHE A 1 336 ? 14.024 8.511 -22.269 1.00 92.94 336 PHE A N 1
ATOM 2660 C CA . PHE A 1 336 ? 12.947 7.878 -21.510 1.00 92.94 336 PHE A CA 1
ATOM 2661 C C . PHE A 1 336 ? 12.450 6.605 -22.187 1.00 92.94 336 PHE A C 1
ATOM 2663 O O . PHE A 1 336 ? 12.454 5.538 -21.571 1.00 92.94 336 PHE A O 1
ATOM 2670 N N . VAL A 1 337 ? 12.096 6.698 -23.468 1.00 92.56 337 VAL A N 1
ATOM 2671 C CA . VAL A 1 337 ? 11.646 5.549 -24.265 1.00 92.56 337 VAL A CA 1
ATOM 2672 C C . VAL A 1 337 ? 12.710 4.449 -24.261 1.00 92.56 337 VAL A C 1
ATOM 2674 O O . VAL A 1 337 ? 12.422 3.290 -23.952 1.00 92.56 337 VAL A O 1
ATOM 2677 N N . ASP A 1 338 ? 13.966 4.816 -24.526 1.00 93.88 338 ASP A N 1
ATOM 2678 C CA . ASP A 1 338 ? 15.088 3.881 -24.543 1.00 93.88 338 ASP A CA 1
ATOM 2679 C C . ASP A 1 338 ? 15.296 3.210 -23.174 1.00 93.88 338 ASP A C 1
ATOM 2681 O O . ASP A 1 338 ? 15.542 2.001 -23.121 1.00 93.88 338 ASP A O 1
ATOM 2685 N N . ALA A 1 339 ? 15.156 3.948 -22.066 1.00 95.00 339 ALA A N 1
ATOM 2686 C CA . ALA A 1 339 ? 15.267 3.417 -20.707 1.00 95.00 339 ALA A CA 1
ATOM 2687 C C . ALA A 1 339 ? 14.169 2.388 -20.398 1.00 95.00 339 ALA A C 1
ATOM 2689 O O . ALA A 1 339 ? 14.478 1.290 -19.920 1.00 95.00 339 ALA A O 1
ATOM 2690 N N . VAL A 1 340 ? 12.907 2.693 -20.724 1.00 94.81 340 VAL A N 1
ATOM 2691 C CA . VAL A 1 340 ? 11.776 1.775 -20.507 1.00 94.81 340 VAL A CA 1
ATOM 2692 C C . VAL A 1 340 ? 11.938 0.508 -21.350 1.00 94.81 340 VAL A C 1
ATOM 2694 O O . VAL A 1 340 ? 11.877 -0.605 -20.819 1.00 94.81 340 VAL A O 1
ATOM 2697 N N . LEU A 1 341 ? 12.221 0.651 -22.651 1.00 95.06 341 LEU A N 1
ATOM 2698 C CA . LEU A 1 341 ? 12.403 -0.486 -23.560 1.00 95.06 341 LEU A CA 1
ATOM 2699 C C . LEU A 1 341 ? 13.615 -1.343 -23.178 1.00 95.06 341 LEU A C 1
ATOM 2701 O O . LEU A 1 341 ? 13.558 -2.574 -23.256 1.00 95.06 341 LEU A O 1
ATOM 2705 N N . LYS A 1 342 ? 14.715 -0.717 -22.743 1.00 95.81 342 LYS A N 1
ATOM 2706 C CA . LYS A 1 342 ? 15.884 -1.422 -22.202 1.00 95.81 342 LYS A CA 1
ATOM 2707 C C . LYS A 1 342 ? 15.500 -2.246 -20.974 1.00 95.81 342 LYS A C 1
ATOM 2709 O O . LYS A 1 342 ? 15.883 -3.413 -20.906 1.00 95.81 342 LYS A O 1
ATOM 2714 N N . GLY A 1 343 ? 14.705 -1.679 -20.068 1.00 95.31 343 GLY A N 1
ATOM 2715 C CA . GLY A 1 343 ? 14.176 -2.362 -18.890 1.00 95.31 343 GLY A CA 1
ATOM 2716 C C . GLY A 1 343 ? 13.327 -3.584 -19.218 1.00 95.31 343 GLY A C 1
ATOM 2717 O O . GLY A 1 343 ? 13.586 -4.667 -18.696 1.00 95.31 343 GLY A O 1
ATOM 2718 N N . ILE A 1 344 ? 12.361 -3.436 -20.129 1.00 94.94 344 ILE A N 1
ATOM 2719 C CA . ILE A 1 344 ? 11.494 -4.537 -20.583 1.00 94.94 344 ILE A CA 1
ATOM 2720 C C . ILE A 1 344 ? 12.347 -5.676 -21.153 1.00 94.94 344 ILE A C 1
ATOM 2722 O O . ILE A 1 344 ? 12.248 -6.822 -20.720 1.00 94.94 344 ILE A O 1
ATOM 2726 N N . ARG A 1 345 ? 13.281 -5.369 -22.064 1.00 96.25 345 ARG A N 1
ATOM 2727 C CA . ARG A 1 345 ? 14.179 -6.388 -22.637 1.00 96.25 345 ARG A CA 1
ATOM 2728 C C . ARG A 1 345 ? 15.055 -7.050 -21.572 1.00 96.25 345 ARG A C 1
ATOM 2730 O O . ARG A 1 345 ? 15.280 -8.259 -21.637 1.00 96.25 345 ARG A O 1
ATOM 2737 N N . ALA A 1 346 ? 15.565 -6.280 -20.609 1.00 94.88 346 ALA A N 1
ATOM 2738 C CA . ALA A 1 346 ? 16.390 -6.801 -19.526 1.00 94.88 346 ALA A CA 1
ATOM 2739 C C . ALA A 1 346 ? 15.603 -7.774 -18.636 1.00 94.88 346 ALA A C 1
ATOM 2741 O O . ALA A 1 346 ? 16.098 -8.867 -18.351 1.00 94.88 346 ALA A O 1
ATOM 2742 N N . ARG A 1 347 ? 14.373 -7.410 -18.248 1.00 94.94 347 ARG A N 1
ATOM 2743 C CA . ARG A 1 347 ? 13.482 -8.247 -17.432 1.00 94.94 347 ARG A CA 1
ATOM 2744 C C . ARG A 1 347 ? 13.082 -9.516 -18.170 1.00 94.94 347 ARG A C 1
ATOM 2746 O O . ARG A 1 347 ? 13.322 -10.600 -17.645 1.00 94.94 347 ARG A O 1
ATOM 2753 N N . ARG A 1 348 ? 12.637 -9.412 -19.426 1.00 93.94 348 ARG A N 1
ATOM 2754 C CA . ARG A 1 348 ? 12.295 -10.570 -20.268 1.00 93.94 348 ARG A CA 1
ATOM 2755 C C . ARG A 1 348 ? 13.455 -11.545 -20.456 1.00 93.94 348 ARG A C 1
ATOM 2757 O O . ARG A 1 348 ? 13.269 -12.753 -20.409 1.00 93.94 348 ARG A O 1
ATOM 2764 N N . LYS A 1 349 ? 14.677 -11.039 -20.655 1.00 93.31 349 LYS A N 1
ATOM 2765 C CA . LYS A 1 349 ? 15.872 -11.888 -20.800 1.00 93.31 349 LYS A CA 1
ATOM 2766 C C . LYS A 1 349 ? 16.241 -12.604 -19.495 1.00 93.31 349 LYS A C 1
ATOM 2768 O O . LYS A 1 349 ? 16.837 -13.686 -19.534 1.00 93.31 349 LYS A O 1
ATOM 2773 N N . LYS A 1 350 ? 15.971 -11.973 -18.349 1.00 92.44 350 LYS A N 1
ATOM 2774 C CA . LYS A 1 350 ? 16.392 -12.464 -17.034 1.00 92.44 350 LYS A CA 1
ATOM 2775 C C . LYS A 1 350 ? 15.371 -13.397 -16.389 1.00 92.44 350 LYS A C 1
ATOM 2777 O O . LYS A 1 350 ? 15.799 -14.363 -15.752 1.00 92.44 350 LYS A O 1
ATOM 2782 N N . ALA A 1 351 ? 14.080 -13.123 -16.556 1.00 90.94 351 ALA A N 1
ATOM 2783 C CA . ALA A 1 351 ? 12.991 -13.923 -16.019 1.00 90.94 351 ALA A CA 1
ATOM 2784 C C . ALA A 1 351 ? 12.950 -15.296 -16.706 1.00 90.94 351 ALA A C 1
ATOM 2786 O O . ALA A 1 351 ? 12.777 -15.407 -17.917 1.00 90.94 351 ALA A O 1
ATOM 2787 N N . ARG A 1 352 ? 13.188 -16.346 -15.922 1.00 85.56 352 ARG A N 1
ATOM 2788 C CA . ARG A 1 352 ? 13.132 -17.755 -16.351 1.00 85.56 352 ARG A CA 1
ATOM 2789 C C . ARG A 1 352 ? 12.215 -18.589 -15.461 1.00 85.56 352 ARG A C 1
ATOM 2791 O O . ARG A 1 352 ? 11.919 -19.728 -15.799 1.00 85.56 352 ARG A O 1
ATOM 2798 N N . GLY A 1 353 ? 11.809 -18.018 -14.329 1.00 80.62 353 GLY A N 1
ATOM 2799 C CA . GLY A 1 353 ? 11.017 -18.666 -13.303 1.00 80.62 353 GLY A CA 1
ATOM 2800 C C . GLY A 1 353 ? 11.809 -19.657 -12.455 1.00 80.62 353 GLY A C 1
ATOM 2801 O O . GLY A 1 353 ? 12.965 -19.994 -12.734 1.00 80.62 353 GLY A O 1
ATOM 2802 N N . LYS A 1 354 ? 11.194 -20.083 -11.352 1.00 79.06 354 LYS A N 1
ATOM 2803 C CA . LYS A 1 354 ? 11.753 -21.099 -10.454 1.00 79.06 354 LYS A CA 1
ATOM 2804 C C . LYS A 1 354 ? 11.098 -22.445 -10.738 1.00 79.06 354 LYS A C 1
ATOM 2806 O O . LYS A 1 354 ? 9.874 -22.566 -10.754 1.00 79.06 354 LYS A O 1
ATOM 2811 N N . ASN A 1 355 ? 11.927 -23.468 -10.915 1.00 79.38 355 ASN A N 1
ATOM 2812 C CA . ASN A 1 355 ? 11.446 -24.821 -11.167 1.00 79.38 355 ASN A CA 1
ATOM 2813 C C . ASN A 1 355 ? 10.894 -25.477 -9.888 1.00 79.38 355 ASN A C 1
ATOM 2815 O O . ASN A 1 355 ? 11.301 -25.157 -8.762 1.00 79.38 355 ASN A O 1
ATOM 2819 N N . LYS A 1 356 ? 9.977 -26.429 -10.071 1.00 69.88 356 LYS A N 1
ATOM 2820 C CA . LYS A 1 356 ? 9.539 -27.368 -9.037 1.00 69.88 356 LYS A CA 1
ATOM 2821 C C . LYS A 1 356 ? 10.727 -28.220 -8.583 1.00 69.88 356 LYS A C 1
ATOM 2823 O O . LYS A 1 356 ? 11.620 -28.563 -9.362 1.00 69.88 356 LYS A O 1
ATOM 2828 N N . THR A 1 357 ? 10.755 -28.560 -7.300 1.00 63.31 357 THR A N 1
ATOM 2829 C CA . THR A 1 357 ? 11.777 -29.452 -6.746 1.00 63.31 357 THR A CA 1
ATOM 2830 C C . THR A 1 357 ? 11.513 -30.870 -7.267 1.00 63.31 357 THR A C 1
ATOM 2832 O O . THR A 1 357 ? 10.442 -31.410 -7.019 1.00 63.31 357 THR A O 1
ATOM 2835 N N . GLY A 1 358 ? 12.454 -31.471 -8.004 1.00 61.66 358 GLY A N 1
ATOM 2836 C CA . GLY A 1 358 ? 12.352 -32.872 -8.449 1.00 61.66 358 GLY A CA 1
ATOM 2837 C C . GLY A 1 358 ? 11.631 -33.132 -9.782 1.00 61.66 358 GLY A C 1
ATOM 2838 O O . GLY A 1 358 ? 11.485 -34.289 -10.159 1.00 61.66 358 GLY A O 1
ATOM 2839 N N . GLY A 1 359 ? 11.233 -32.103 -10.534 1.00 52.66 359 GLY A N 1
ATOM 2840 C CA . GLY A 1 359 ? 10.634 -32.275 -11.861 1.00 52.66 359 GLY A CA 1
ATOM 2841 C C . GLY A 1 359 ? 10.695 -30.987 -12.673 1.00 52.66 359 GLY A C 1
ATOM 2842 O O . GLY A 1 359 ? 10.390 -29.913 -12.159 1.00 52.66 359 GLY A O 1
ATOM 2843 N N . GLY A 1 360 ? 11.139 -31.080 -13.929 1.00 58.53 360 GLY A N 1
ATOM 2844 C CA . GLY A 1 360 ? 11.277 -29.940 -14.835 1.00 58.53 360 GLY A CA 1
ATOM 2845 C C . GLY A 1 360 ? 9.920 -29.321 -15.165 1.00 58.53 360 GLY A C 1
ATOM 2846 O O . GLY A 1 360 ? 9.212 -29.806 -16.035 1.00 58.53 360 GLY A O 1
ATOM 2847 N N . GLY A 1 361 ? 9.558 -28.262 -14.452 1.00 72.31 361 GLY A N 1
ATOM 2848 C CA . GLY A 1 361 ? 8.348 -27.476 -14.669 1.00 72.31 361 GLY A CA 1
ATOM 2849 C C . GLY A 1 361 ? 8.321 -26.291 -13.711 1.00 72.31 361 GLY A C 1
ATOM 2850 O O . GLY A 1 361 ? 8.920 -26.358 -12.636 1.00 72.31 361 GLY A O 1
ATOM 2851 N N . LEU A 1 362 ? 7.663 -25.200 -14.097 1.00 78.19 362 LEU A N 1
ATOM 2852 C CA . LEU A 1 362 ? 7.508 -24.019 -13.248 1.00 78.19 362 LEU A CA 1
ATOM 2853 C C . LEU A 1 362 ? 6.587 -24.326 -12.066 1.00 78.19 362 LEU A C 1
ATOM 2855 O O . LEU A 1 362 ? 5.656 -25.126 -12.179 1.00 78.19 362 LEU A O 1
ATOM 2859 N N . ARG A 1 363 ? 6.857 -23.713 -10.914 1.00 81.38 363 ARG A N 1
ATOM 2860 C CA . ARG A 1 363 ? 5.939 -23.766 -9.769 1.00 81.38 363 ARG A CA 1
ATOM 2861 C C . ARG A 1 363 ? 4.628 -23.034 -10.104 1.00 81.38 363 ARG A C 1
ATOM 2863 O O . ARG A 1 363 ? 4.630 -22.146 -10.950 1.00 81.38 363 ARG A O 1
ATOM 2870 N N . ALA A 1 364 ? 3.518 -23.417 -9.469 1.00 82.88 364 ALA A N 1
ATOM 2871 C CA . ALA A 1 364 ? 2.198 -22.848 -9.772 1.00 82.88 364 ALA A CA 1
ATOM 2872 C C . ALA A 1 364 ? 2.156 -21.323 -9.545 1.00 82.88 364 ALA A C 1
ATOM 2874 O O . ALA A 1 364 ? 1.713 -20.574 -10.412 1.00 82.88 364 ALA A O 1
ATOM 2875 N N . ASP A 1 365 ? 2.742 -20.858 -8.440 1.00 82.31 365 ASP A N 1
ATOM 2876 C CA . ASP A 1 365 ? 2.922 -19.439 -8.119 1.00 82.31 365 ASP A CA 1
ATOM 2877 C C . ASP A 1 365 ? 3.731 -18.681 -9.186 1.00 82.31 365 ASP A C 1
ATOM 2879 O O . ASP A 1 365 ? 3.416 -17.537 -9.514 1.00 82.31 365 ASP A O 1
ATOM 2883 N N . GLU A 1 366 ? 4.745 -19.322 -9.770 1.00 88.62 366 GLU A N 1
ATOM 2884 C CA . GLU A 1 366 ? 5.557 -18.749 -10.849 1.00 88.62 366 GLU A CA 1
ATOM 2885 C C . GLU A 1 366 ? 4.807 -18.693 -12.189 1.00 88.62 366 GLU A C 1
ATOM 2887 O O . GLU A 1 366 ? 5.006 -17.738 -12.932 1.00 88.62 366 GLU A O 1
ATOM 2892 N N . ILE A 1 367 ? 3.913 -19.646 -12.483 1.00 87.19 367 ILE A N 1
ATOM 2893 C CA . ILE A 1 367 ? 3.056 -19.613 -13.687 1.00 87.19 367 ILE A CA 1
ATOM 2894 C C . ILE A 1 367 ? 2.076 -18.439 -13.608 1.00 87.19 367 ILE A C 1
ATOM 2896 O O . ILE A 1 367 ? 1.897 -17.696 -14.573 1.00 87.19 367 ILE A O 1
ATOM 2900 N N . VAL A 1 368 ? 1.446 -18.235 -12.449 1.00 89.12 368 VAL A N 1
ATOM 2901 C CA . VAL A 1 368 ? 0.547 -17.091 -12.253 1.00 89.12 368 VAL A CA 1
ATOM 2902 C C . VAL A 1 368 ? 1.338 -15.778 -12.297 1.00 89.12 368 VAL A C 1
ATOM 2904 O O . VAL A 1 368 ? 0.905 -14.813 -12.929 1.00 89.12 368 VAL A O 1
ATOM 2907 N N . ALA A 1 369 ? 2.529 -15.739 -11.693 1.00 90.31 369 ALA A N 1
ATOM 2908 C CA . ALA A 1 369 ? 3.404 -14.573 -11.765 1.00 90.31 369 ALA A CA 1
ATOM 2909 C C . ALA A 1 369 ? 3.891 -14.265 -13.191 1.00 90.31 369 ALA A C 1
ATOM 2911 O O . ALA A 1 369 ? 4.076 -13.095 -13.521 1.00 90.31 369 ALA A O 1
ATOM 2912 N N . GLU A 1 370 ? 4.079 -15.277 -14.039 1.00 92.88 370 GLU A N 1
ATOM 2913 C CA . GLU A 1 370 ? 4.424 -15.095 -15.450 1.00 92.88 370 GLU A CA 1
ATOM 2914 C C . GLU A 1 370 ? 3.314 -14.352 -16.208 1.00 92.88 370 GLU A C 1
ATOM 2916 O O . GLU A 1 370 ? 3.617 -13.433 -16.969 1.00 92.88 370 GLU A O 1
ATOM 2921 N N . LYS A 1 371 ? 2.037 -14.668 -15.953 1.00 92.56 371 LYS A N 1
ATOM 2922 C CA . LYS A 1 371 ? 0.902 -13.936 -16.548 1.00 92.56 371 LYS A CA 1
ATOM 2923 C C . LYS A 1 371 ? 0.912 -12.461 -16.140 1.00 92.56 371 LYS A C 1
ATOM 2925 O O . LYS A 1 371 ? 0.914 -11.585 -17.001 1.00 92.56 371 LYS A O 1
ATOM 2930 N N . VAL A 1 372 ? 1.031 -12.191 -14.836 1.00 93.50 372 VAL A N 1
ATOM 2931 C CA . VAL A 1 372 ? 1.131 -10.820 -14.296 1.00 93.50 372 VAL A CA 1
ATOM 2932 C C . VAL A 1 372 ? 2.316 -10.071 -14.912 1.00 93.50 372 VAL A C 1
ATOM 2934 O O . VAL A 1 372 ? 2.208 -8.897 -15.267 1.00 93.50 372 VAL A O 1
ATOM 2937 N N . PHE A 1 373 ? 3.454 -10.751 -15.068 1.00 94.31 373 PHE A N 1
ATOM 2938 C CA . PHE A 1 373 ? 4.636 -10.186 -15.704 1.00 94.31 373 PHE A CA 1
ATOM 2939 C C . PHE A 1 373 ? 4.354 -9.776 -17.156 1.00 94.31 373 PHE A C 1
ATO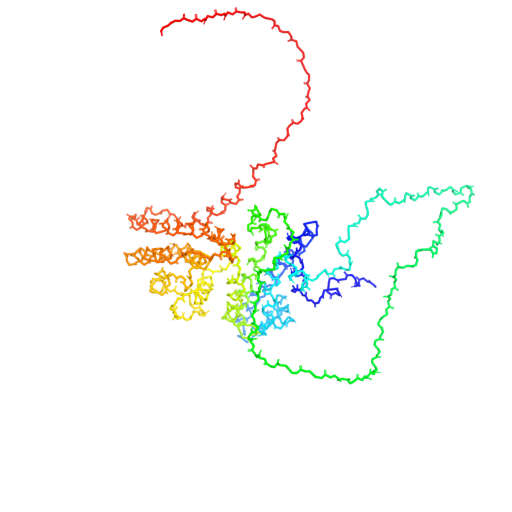M 2941 O O . PHE A 1 373 ? 4.592 -8.622 -17.510 1.00 94.31 373 PHE A O 1
ATOM 2948 N N . GLN A 1 374 ? 3.797 -10.674 -17.972 1.00 94.00 374 GLN A N 1
ATOM 2949 C CA . GLN A 1 374 ? 3.480 -10.401 -19.377 1.00 94.00 374 GLN A CA 1
ATOM 2950 C C . GLN A 1 374 ? 2.480 -9.248 -19.536 1.00 94.00 374 GLN A C 1
ATOM 2952 O O . GLN A 1 374 ? 2.708 -8.356 -20.354 1.00 94.00 374 GLN A O 1
ATOM 2957 N N . GLU A 1 375 ? 1.419 -9.219 -18.727 1.00 93.06 375 GLU A N 1
ATOM 2958 C CA . GLU A 1 375 ? 0.445 -8.121 -18.715 1.00 93.06 375 GLU A CA 1
ATOM 2959 C C . GLU A 1 375 ? 1.119 -6.787 -18.379 1.00 93.06 375 GLU A C 1
ATOM 2961 O O . GLU A 1 375 ? 0.950 -5.799 -19.094 1.00 93.06 375 GLU A O 1
ATOM 2966 N N . SER A 1 376 ? 1.940 -6.752 -17.325 1.00 93.12 376 SER A N 1
ATOM 2967 C CA . SER A 1 376 ? 2.633 -5.525 -16.916 1.00 93.12 376 SER A CA 1
ATOM 2968 C C . SER A 1 376 ? 3.607 -5.003 -17.981 1.00 93.12 376 SER A C 1
ATOM 2970 O O . SER A 1 376 ? 3.723 -3.791 -18.172 1.00 93.12 376 SER A O 1
ATOM 2972 N N . GLU A 1 377 ? 4.270 -5.890 -18.734 1.00 92.56 377 GLU A N 1
ATOM 2973 C CA . GLU A 1 377 ? 5.118 -5.487 -19.861 1.00 92.56 377 GLU A CA 1
ATOM 2974 C C . GLU A 1 377 ? 4.302 -4.845 -20.988 1.00 92.56 377 GLU A C 1
ATOM 2976 O O . GLU A 1 377 ? 4.731 -3.836 -21.551 1.00 92.56 377 GLU A O 1
ATOM 2981 N N . GLN A 1 378 ? 3.134 -5.404 -21.314 1.00 93.50 378 GLN A N 1
ATOM 2982 C CA . GLN A 1 378 ? 2.248 -4.847 -22.339 1.00 93.50 378 GLN A CA 1
ATOM 2983 C C . GLN A 1 378 ? 1.737 -3.460 -21.942 1.00 93.50 378 GLN A C 1
ATOM 2985 O O . GLN A 1 378 ? 1.774 -2.538 -22.756 1.00 93.50 378 GLN A O 1
ATOM 2990 N N . PHE A 1 379 ? 1.344 -3.275 -20.680 1.00 92.69 379 PHE A N 1
ATOM 2991 C CA . PHE A 1 379 ? 0.931 -1.965 -20.178 1.00 92.69 379 PHE A CA 1
ATOM 2992 C C . PHE A 1 379 ? 2.059 -0.933 -20.218 1.00 92.69 379 PHE A C 1
ATOM 2994 O O . PHE A 1 379 ? 1.823 0.207 -20.605 1.00 92.69 379 PHE A O 1
ATOM 3001 N N . LEU A 1 380 ? 3.292 -1.312 -19.867 1.00 93.56 380 LEU A N 1
ATOM 3002 C CA . LEU A 1 380 ? 4.441 -0.409 -19.985 1.00 93.56 380 LEU A CA 1
ATOM 3003 C C . LEU A 1 380 ? 4.675 0.042 -21.432 1.00 93.56 380 LEU A C 1
ATOM 3005 O O . LEU A 1 380 ? 4.969 1.213 -21.660 1.00 93.56 380 LEU A O 1
ATOM 3009 N N . LEU A 1 381 ? 4.527 -0.862 -22.406 1.00 93.19 381 LEU A N 1
ATOM 3010 C CA . LEU A 1 381 ? 4.619 -0.512 -23.827 1.00 93.19 381 LEU A CA 1
ATOM 3011 C C . LEU A 1 381 ? 3.506 0.457 -24.241 1.00 93.19 381 LEU A C 1
ATOM 3013 O O . LEU A 1 381 ? 3.789 1.442 -24.918 1.00 93.19 381 LEU A O 1
ATOM 3017 N N . LEU A 1 382 ? 2.272 0.212 -23.793 1.00 92.50 382 LEU A N 1
ATOM 3018 C CA . LEU A 1 382 ? 1.136 1.088 -24.073 1.00 92.50 382 LEU A CA 1
ATOM 3019 C C . LEU A 1 382 ? 1.339 2.490 -23.484 1.00 92.50 382 LEU A C 1
ATOM 3021 O O . LEU A 1 382 ? 1.091 3.475 -24.170 1.00 92.50 382 LEU A O 1
ATOM 3025 N N . LEU A 1 383 ? 1.833 2.587 -22.245 1.00 91.19 383 LEU A N 1
ATOM 3026 C CA . LEU A 1 383 ? 2.136 3.869 -21.602 1.00 91.19 383 LEU A CA 1
ATOM 3027 C C . LEU A 1 383 ? 3.205 4.651 -22.374 1.00 91.19 383 LEU A C 1
ATOM 3029 O O . LEU A 1 383 ? 3.073 5.860 -22.541 1.00 91.19 383 LEU A O 1
ATOM 3033 N N . VAL A 1 384 ? 4.246 3.978 -22.872 1.00 90.31 384 VAL A N 1
ATOM 3034 C CA . VAL A 1 384 ? 5.278 4.618 -23.702 1.00 90.31 384 VAL A CA 1
ATOM 3035 C C . VAL A 1 384 ? 4.689 5.148 -25.005 1.00 90.31 384 VAL A C 1
ATOM 3037 O O . VAL A 1 384 ? 4.928 6.307 -25.337 1.00 90.31 384 VAL A O 1
ATOM 3040 N N . GLN A 1 385 ? 3.891 4.335 -25.701 1.00 89.12 385 GLN A N 1
ATOM 3041 C CA . GLN A 1 385 ? 3.221 4.744 -26.935 1.00 89.12 385 GLN A CA 1
ATOM 3042 C C . GLN A 1 385 ? 2.307 5.954 -26.699 1.00 89.12 385 GLN A C 1
ATOM 3044 O O . GLN A 1 385 ? 2.333 6.913 -27.459 1.00 89.12 385 GLN A O 1
ATOM 3049 N N . TRP A 1 386 ? 1.565 5.961 -25.594 1.00 86.81 386 TRP A N 1
ATOM 3050 C CA . TRP A 1 386 ? 0.718 7.089 -25.211 1.00 86.81 386 TRP A CA 1
ATOM 3051 C C . TRP A 1 386 ? 1.500 8.390 -25.009 1.00 86.81 386 TRP A C 1
ATOM 3053 O O . TRP A 1 386 ? 1.074 9.456 -25.451 1.00 86.81 386 TRP A O 1
ATOM 3063 N N . VAL A 1 387 ? 2.652 8.313 -24.344 1.00 87.38 387 VAL A N 1
ATOM 3064 C CA . VAL A 1 387 ? 3.517 9.478 -24.101 1.00 87.38 387 VAL A CA 1
ATOM 3065 C C . VAL A 1 387 ? 4.154 9.974 -25.403 1.00 87.38 387 VAL A C 1
ATOM 3067 O O . VAL A 1 387 ? 4.361 11.177 -25.558 1.00 87.38 387 VAL A O 1
ATOM 3070 N N . GLU A 1 388 ? 4.460 9.071 -26.337 1.00 85.88 388 GLU A N 1
ATOM 3071 C CA . GLU A 1 388 ? 4.918 9.395 -27.695 1.00 85.88 388 GLU A CA 1
ATOM 3072 C C . GLU A 1 388 ? 3.840 10.112 -28.513 1.00 85.88 388 GLU A C 1
ATOM 3074 O O . GLU A 1 388 ? 4.102 11.183 -29.067 1.00 85.88 388 GLU A O 1
ATOM 3079 N N . ASP A 1 389 ? 2.628 9.560 -28.543 1.00 84.75 389 ASP A N 1
ATOM 3080 C CA . ASP A 1 389 ? 1.505 10.118 -29.293 1.00 84.75 389 ASP A CA 1
ATOM 3081 C C . ASP A 1 389 ? 1.137 11.518 -28.766 1.00 84.75 389 ASP A C 1
ATOM 3083 O O . ASP A 1 389 ? 0.987 12.460 -29.547 1.00 84.75 389 ASP A O 1
ATOM 3087 N N . ASP A 1 390 ? 1.100 11.710 -27.442 1.00 77.25 390 ASP A N 1
ATOM 3088 C CA . ASP A 1 390 ? 0.814 13.014 -26.824 1.00 77.25 390 ASP A CA 1
ATOM 3089 C C . ASP A 1 390 ? 1.930 14.056 -27.047 1.00 77.25 390 ASP A C 1
ATOM 3091 O O . ASP A 1 390 ? 1.671 15.264 -27.120 1.00 77.25 390 ASP A O 1
ATOM 3095 N N . ALA A 1 391 ? 3.181 13.616 -27.217 1.00 75.94 391 ALA A N 1
ATOM 3096 C CA . ALA A 1 391 ? 4.280 14.503 -27.598 1.00 75.94 391 ALA A CA 1
ATOM 3097 C C . ALA A 1 391 ? 4.153 15.011 -29.044 1.00 75.94 391 ALA A C 1
ATOM 3099 O O . ALA A 1 391 ? 4.617 16.114 -29.343 1.00 75.94 391 ALA A O 1
ATOM 3100 N N . GLY A 1 392 ? 3.507 14.236 -29.921 1.00 66.44 392 GLY A N 1
ATOM 3101 C CA . GLY A 1 392 ? 3.207 14.613 -31.303 1.00 66.44 392 GLY A CA 1
ATOM 3102 C C . GLY A 1 392 ? 2.037 15.594 -31.457 1.00 66.44 392 GLY A C 1
ATOM 3103 O O . GLY A 1 392 ? 1.925 16.243 -32.499 1.00 66.44 392 GLY A O 1
ATOM 3104 N N . VAL A 1 393 ? 1.184 15.745 -30.434 1.00 66.12 393 VAL A N 1
ATOM 3105 C CA . VAL A 1 393 ? -0.005 16.613 -30.472 1.00 66.12 393 VAL A CA 1
ATOM 3106 C C . VAL A 1 393 ? 0.314 18.024 -29.937 1.00 66.12 393 VAL A C 1
ATOM 3108 O O . VAL A 1 393 ? 0.815 18.170 -28.812 1.00 66.12 393 VAL A O 1
ATOM 3111 N N . PRO A 1 394 ? -0.002 19.101 -30.691 1.00 56.34 394 PRO A N 1
ATOM 3112 C CA . PRO A 1 394 ? 0.132 20.476 -30.212 1.00 56.34 394 PRO A CA 1
ATOM 3113 C C . PRO A 1 394 ? -0.661 20.704 -28.920 1.00 56.34 394 PRO A C 1
ATOM 3115 O O . PRO A 1 394 ? -1.819 20.311 -28.815 1.00 56.34 394 PRO A O 1
ATOM 3118 N N . GLN A 1 395 ? -0.065 21.409 -27.953 1.00 54.34 395 GLN A N 1
ATOM 3119 C CA . GLN A 1 395 ? -0.605 21.594 -26.596 1.00 54.34 395 GLN A CA 1
ATOM 3120 C C . GLN A 1 395 ? -2.052 22.134 -26.543 1.00 54.34 395 GLN A C 1
ATOM 3122 O O . GLN A 1 395 ? -2.762 21.868 -25.579 1.00 54.34 395 GLN A O 1
ATOM 3127 N N . ALA A 1 396 ? -2.502 22.843 -27.584 1.00 54.34 396 ALA A N 1
ATOM 3128 C CA . ALA A 1 396 ? -3.851 23.402 -27.714 1.00 54.34 396 ALA A CA 1
ATOM 3129 C C . ALA A 1 396 ? -4.949 22.384 -28.098 1.00 54.34 396 ALA A C 1
ATOM 3131 O O . ALA A 1 396 ? -6.127 22.706 -27.991 1.00 54.34 396 ALA A O 1
ATOM 3132 N N . GLN A 1 397 ? -4.582 21.185 -28.564 1.00 51.34 397 GLN A N 1
ATOM 3133 C CA . GLN A 1 397 ? -5.514 20.120 -28.972 1.00 51.34 397 GLN A CA 1
ATOM 3134 C C . GLN A 1 397 ? -5.475 18.912 -28.028 1.00 51.34 397 GLN A C 1
ATOM 3136 O O . GLN A 1 397 ? -6.050 17.868 -28.329 1.00 51.34 397 GLN A O 1
ATOM 3141 N N . ARG A 1 398 ? -4.783 19.037 -26.890 1.00 52.28 398 ARG A N 1
ATOM 3142 C CA . ARG A 1 398 ? -4.656 17.942 -25.930 1.00 52.28 398 ARG A CA 1
ATOM 3143 C C . ARG A 1 398 ? -5.984 17.724 -25.203 1.00 52.28 398 ARG A C 1
ATOM 3145 O O . ARG A 1 398 ? -6.496 18.683 -24.619 1.00 52.28 398 ARG A O 1
ATOM 3152 N N . PRO A 1 399 ? -6.536 16.499 -25.194 1.00 49.75 399 PRO A N 1
ATOM 3153 C CA . PRO A 1 399 ? -7.652 16.186 -24.316 1.00 49.75 399 PRO A CA 1
ATOM 3154 C C . PRO A 1 399 ? -7.225 16.355 -22.843 1.00 49.75 399 PRO A C 1
ATOM 3156 O O . PRO A 1 399 ? -6.043 16.172 -22.517 1.00 49.75 399 PRO A O 1
ATOM 3159 N N . PRO A 1 400 ? -8.146 16.722 -21.934 1.00 51.41 400 PRO A N 1
ATOM 3160 C CA . PRO A 1 400 ? -7.842 16.815 -20.512 1.00 51.41 400 PRO A CA 1
ATOM 3161 C C . PRO A 1 400 ? -7.322 15.467 -19.997 1.00 51.41 400 PRO A C 1
ATOM 3163 O O . PRO A 1 400 ? -7.988 14.444 -20.112 1.00 51.41 400 PRO A O 1
ATOM 3166 N N . ARG A 1 401 ? -6.131 15.454 -19.385 1.00 54.22 401 ARG A N 1
ATOM 3167 C CA . ARG A 1 401 ? -5.463 14.228 -18.894 1.00 54.22 401 ARG A CA 1
ATOM 3168 C C . ARG A 1 401 ? -6.177 13.540 -17.704 1.00 54.22 401 ARG A C 1
ATOM 3170 O O . ARG A 1 401 ? -5.607 12.634 -17.106 1.00 54.22 401 ARG A O 1
ATOM 3177 N N . GLN A 1 402 ? -7.387 13.975 -17.333 1.00 50.66 402 GLN A N 1
ATOM 3178 C CA . GLN A 1 402 ? -8.154 13.474 -16.181 1.00 50.66 402 GLN A CA 1
ATOM 3179 C C . GLN A 1 402 ? -8.962 12.201 -16.493 1.00 50.66 402 GLN A C 1
ATOM 3181 O O . GLN A 1 402 ? -9.187 11.398 -15.590 1.00 50.66 402 GLN A O 1
ATOM 3186 N N . ASP A 1 403 ? -9.313 11.956 -17.760 1.00 43.31 403 ASP A N 1
ATOM 3187 C CA . ASP A 1 403 ? -10.223 10.862 -18.142 1.00 43.31 403 ASP A CA 1
ATOM 3188 C C . ASP A 1 403 ? -9.623 9.450 -17.957 1.00 43.31 403 ASP A C 1
ATOM 3190 O O . ASP A 1 403 ? -10.350 8.462 -17.870 1.00 43.31 403 ASP A O 1
ATOM 3194 N N . LEU A 1 404 ? -8.297 9.324 -17.825 1.00 45.03 404 LEU A N 1
ATOM 3195 C CA . LEU A 1 404 ? -7.635 8.028 -17.621 1.00 45.03 404 LEU A CA 1
ATOM 3196 C C . LEU A 1 404 ? -7.685 7.500 -16.184 1.00 45.03 404 LEU A C 1
ATOM 3198 O O . LEU A 1 404 ? -7.683 6.285 -15.994 1.00 45.03 404 LEU A O 1
ATOM 3202 N N . LEU A 1 405 ? -7.730 8.375 -15.173 1.00 43.56 405 LEU A N 1
ATOM 3203 C CA . LEU A 1 405 ? -7.952 7.929 -13.790 1.00 43.56 405 LEU A CA 1
ATOM 3204 C C . LEU A 1 405 ? -9.379 7.373 -13.623 1.00 43.56 405 LEU A C 1
ATOM 3206 O O . LEU A 1 405 ? -9.618 6.547 -12.747 1.00 43.56 405 LEU A O 1
ATOM 3210 N N . ALA A 1 406 ? -10.303 7.781 -14.503 1.00 35.62 406 ALA A N 1
ATOM 3211 C CA . ALA A 1 406 ? -11.693 7.339 -14.528 1.00 35.62 406 ALA A CA 1
ATOM 3212 C C . ALA A 1 406 ? -11.938 6.057 -15.355 1.00 35.62 406 ALA A C 1
ATOM 3214 O O . ALA A 1 406 ? -12.947 5.381 -15.151 1.00 35.62 406 ALA A O 1
ATOM 3215 N N . LEU A 1 407 ? -11.033 5.644 -16.251 1.00 39.31 407 LEU A N 1
ATOM 3216 C CA . LEU A 1 407 ? -11.189 4.354 -16.951 1.00 39.31 407 LEU A CA 1
ATOM 3217 C C . LEU A 1 407 ? -11.082 3.155 -15.997 1.00 39.31 407 LEU A C 1
ATOM 3219 O O . LEU A 1 407 ? -11.727 2.133 -16.226 1.00 39.31 407 LEU A O 1
ATOM 3223 N N . ASP A 1 408 ? -10.368 3.315 -14.880 1.00 40.62 408 ASP A N 1
ATOM 3224 C CA . ASP A 1 408 ? -10.355 2.340 -13.786 1.00 40.62 408 ASP A CA 1
ATOM 3225 C C . ASP A 1 408 ? -11.689 2.339 -13.002 1.00 40.62 408 ASP A C 1
ATOM 3227 O O . ASP A 1 408 ? -12.056 1.331 -12.406 1.00 40.62 408 ASP A O 1
ATOM 3231 N N . SER A 1 409 ? -12.479 3.427 -13.041 1.00 35.19 409 SER A N 1
ATOM 3232 C CA . SER A 1 409 ? -13.850 3.460 -12.496 1.00 35.19 409 SER A CA 1
ATOM 3233 C C . SER A 1 409 ? -14.922 2.915 -13.439 1.00 35.19 409 SER A C 1
ATOM 3235 O O . SER A 1 409 ? -15.886 2.326 -12.966 1.00 35.19 409 SER A O 1
ATOM 3237 N N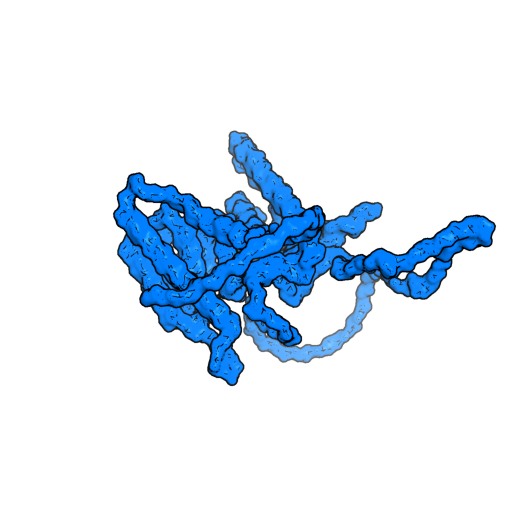 . VAL A 1 410 ? -14.746 2.998 -14.759 1.00 34.62 410 VAL A N 1
ATOM 3238 C CA . VAL A 1 410 ? -15.710 2.409 -15.713 1.00 34.62 410 VAL A CA 1
ATOM 3239 C C . VAL A 1 410 ? -15.551 0.879 -15.801 1.00 34.62 410 VAL A C 1
ATOM 3241 O O . VAL A 1 410 ? -16.537 0.146 -15.910 1.00 34.62 410 VAL A O 1
ATOM 3244 N N . ALA A 1 411 ? -14.327 0.363 -15.635 1.00 34.59 411 ALA A N 1
ATOM 3245 C CA . ALA A 1 411 ? -14.089 -1.069 -15.417 1.00 34.59 411 ALA A CA 1
ATOM 3246 C C . ALA A 1 411 ? -14.644 -1.580 -14.064 1.00 34.59 411 ALA A C 1
ATOM 3248 O O . ALA A 1 411 ? -14.883 -2.777 -13.913 1.00 34.59 411 ALA A O 1
ATOM 3249 N N . ARG A 1 412 ? -14.888 -0.690 -13.085 1.00 45.69 412 ARG A N 1
ATOM 3250 C CA . ARG A 1 412 ? -15.525 -1.026 -11.795 1.00 45.69 412 ARG A CA 1
ATOM 3251 C C . ARG A 1 412 ? -17.047 -1.210 -11.894 1.00 45.69 412 ARG A C 1
ATOM 3253 O O . ARG A 1 412 ? -17.584 -2.007 -11.134 1.00 45.69 412 ARG A O 1
ATOM 3260 N N . GLU A 1 413 ? -17.737 -0.529 -12.811 1.00 32.22 413 GLU A N 1
ATOM 3261 C CA . GLU A 1 413 ? -19.208 -0.620 -12.951 1.00 32.22 413 GLU A CA 1
ATOM 3262 C C . GLU A 1 413 ? -19.668 -1.739 -13.899 1.00 32.22 413 GLU A C 1
ATOM 3264 O O . GLU A 1 413 ? -20.715 -2.354 -13.691 1.00 32.22 413 GLU A O 1
ATOM 3269 N N . SER A 1 414 ? -18.856 -2.071 -14.904 1.00 32.19 414 SER A N 1
ATOM 3270 C CA . SER A 1 414 ? -19.158 -3.120 -15.893 1.00 32.19 414 SER A CA 1
ATOM 3271 C C . SER A 1 414 ? -19.145 -4.547 -15.325 1.00 32.19 414 SER A C 1
ATOM 3273 O O . SER A 1 414 ? -19.595 -5.470 -15.993 1.00 32.19 414 SER A O 1
ATOM 3275 N N . SER A 1 415 ? -18.709 -4.729 -14.073 1.00 31.53 415 SER A N 1
ATOM 3276 C CA . SER A 1 415 ? -18.819 -5.998 -13.342 1.00 31.53 415 SER A CA 1
ATOM 3277 C C . SER A 1 415 ? -20.021 -6.058 -12.381 1.00 31.53 415 SER A C 1
ATOM 3279 O O . SER A 1 415 ? -20.187 -7.069 -11.703 1.00 31.53 415 SER A O 1
ATOM 3281 N N . MET A 1 416 ? -20.849 -5.003 -12.295 1.00 34.19 416 MET A N 1
ATOM 3282 C CA . MET A 1 416 ? -22.016 -4.930 -11.393 1.00 34.19 416 MET A CA 1
ATOM 3283 C C . MET A 1 416 ? -23.375 -5.094 -12.094 1.00 34.19 416 MET A C 1
ATOM 3285 O O . MET A 1 416 ? -24.405 -5.036 -11.427 1.00 34.19 416 MET A O 1
ATOM 3289 N N . SER A 1 417 ? -23.419 -5.303 -13.412 1.00 30.88 417 SER A N 1
ATOM 3290 C CA . SER A 1 417 ? -24.675 -5.310 -14.179 1.00 30.88 417 SER A CA 1
ATOM 3291 C C . SER A 1 417 ? -24.850 -6.556 -15.044 1.00 30.88 417 SER A C 1
ATOM 3293 O O . SER A 1 417 ? -24.986 -6.470 -16.251 1.00 30.88 417 SER A O 1
ATOM 3295 N N . ASP A 1 418 ? -24.903 -7.717 -14.400 1.00 30.50 418 ASP A N 1
ATOM 3296 C CA . ASP A 1 418 ? -25.550 -8.909 -14.951 1.00 30.50 418 ASP A CA 1
ATOM 3297 C C . ASP A 1 418 ? -26.001 -9.751 -13.764 1.00 30.50 418 ASP A C 1
ATOM 3299 O O . ASP A 1 418 ? -25.210 -10.526 -13.250 1.00 30.50 418 ASP A O 1
ATOM 3303 N N . LEU A 1 419 ? -27.212 -9.501 -13.247 1.00 30.48 419 LEU A N 1
ATOM 3304 C CA . LEU A 1 419 ? -28.058 -10.440 -12.483 1.00 30.48 419 LEU A CA 1
ATOM 3305 C C . LEU A 1 419 ? -29.273 -9.700 -11.881 1.00 30.48 419 LEU A C 1
ATOM 3307 O O . LEU A 1 419 ? -29.456 -9.685 -10.672 1.00 30.48 419 LEU A O 1
ATOM 3311 N N . THR A 1 420 ? -30.142 -9.106 -12.703 1.00 33.59 420 THR A N 1
ATOM 3312 C CA . THR A 1 420 ? -31.552 -8.867 -12.321 1.00 33.59 420 THR A CA 1
ATOM 3313 C C . THR A 1 420 ? -32.428 -8.671 -13.559 1.00 33.59 420 THR A C 1
ATOM 3315 O O . THR A 1 420 ? -32.748 -7.561 -13.967 1.00 33.59 420 THR A O 1
ATOM 3318 N N . SER A 1 421 ? -32.892 -9.767 -14.156 1.00 28.41 421 SER A N 1
ATOM 3319 C CA . SER A 1 421 ? -34.216 -9.759 -14.788 1.00 28.41 421 SER A CA 1
ATOM 3320 C C . SER A 1 421 ? -34.805 -11.166 -14.805 1.00 28.41 421 SER A C 1
ATOM 3322 O O . SER A 1 421 ? -34.559 -11.978 -15.688 1.00 28.41 421 SER A O 1
ATOM 3324 N N . VAL A 1 422 ? -35.606 -11.448 -13.780 1.00 34.59 422 VAL A N 1
ATOM 3325 C CA . VAL A 1 422 ? -36.666 -12.453 -13.849 1.00 34.59 422 VAL A CA 1
ATOM 3326 C C . VAL A 1 422 ? -37.957 -11.687 -14.123 1.00 34.59 422 VAL A C 1
ATOM 3328 O O . VAL A 1 422 ? -38.276 -10.788 -13.344 1.00 34.59 422 VAL A O 1
ATOM 3331 N N . PRO A 1 423 ? -38.731 -12.033 -15.161 1.00 31.58 423 PRO A N 1
ATOM 3332 C CA . PRO A 1 423 ? -40.148 -11.730 -15.179 1.00 31.58 423 PRO A CA 1
ATOM 3333 C C . PRO A 1 423 ? -40.940 -13.035 -15.068 1.00 31.58 423 PRO A C 1
ATOM 3335 O O . PRO A 1 423 ? -40.992 -13.840 -15.995 1.00 31.58 423 PRO A O 1
ATOM 3338 N N . SER A 1 424 ? -41.560 -13.231 -13.908 1.00 31.08 424 SER A N 1
ATOM 3339 C CA . SER A 1 424 ? -42.623 -14.208 -13.690 1.00 31.08 424 SER A CA 1
ATOM 3340 C C . SER A 1 424 ? -43.981 -13.572 -14.005 1.00 31.08 424 SER A C 1
ATOM 3342 O O . SER A 1 424 ? -44.401 -12.650 -13.313 1.00 31.08 424 SER A O 1
ATOM 3344 N N . ASP A 1 425 ? -44.578 -14.065 -15.090 1.00 32.09 425 ASP A N 1
ATOM 3345 C CA . ASP A 1 425 ? -45.942 -14.599 -15.238 1.00 32.09 425 ASP A CA 1
ATOM 3346 C C . ASP A 1 425 ? -47.176 -13.798 -14.759 1.00 32.09 425 ASP A C 1
ATOM 3348 O O . ASP A 1 425 ? -47.304 -13.476 -13.579 1.00 32.09 425 ASP A O 1
ATOM 3352 N N . ALA A 1 426 ? -48.125 -13.571 -15.685 1.00 33.19 426 ALA A N 1
ATOM 3353 C CA . ALA A 1 426 ? -49.530 -14.013 -15.593 1.00 33.19 426 ALA A CA 1
ATOM 3354 C C . ALA A 1 426 ? -50.435 -13.331 -16.648 1.00 33.19 426 ALA A C 1
ATOM 3356 O O . ALA A 1 426 ? -50.489 -12.103 -16.721 1.00 33.19 426 ALA A O 1
ATOM 3357 N N . GLY A 1 427 ? -51.257 -14.131 -17.345 1.00 29.62 427 GLY A N 1
ATOM 3358 C CA . GLY A 1 427 ? -52.652 -13.749 -17.622 1.00 29.62 427 GLY A CA 1
ATOM 3359 C C . GLY A 1 427 ? -53.161 -13.800 -19.067 1.00 29.62 427 GLY A C 1
ATOM 3360 O O . GLY A 1 427 ? -53.132 -12.790 -19.759 1.00 29.62 427 GLY A O 1
ATOM 3361 N N . ASP A 1 428 ? -53.685 -14.973 -19.436 1.00 32.44 428 ASP A N 1
ATOM 3362 C CA . ASP A 1 428 ? -54.781 -15.316 -20.366 1.00 32.44 428 ASP A CA 1
ATOM 3363 C C . ASP A 1 428 ? -55.464 -14.247 -21.247 1.00 32.44 428 ASP A C 1
ATOM 3365 O O . ASP A 1 428 ? -55.919 -13.197 -20.791 1.00 32.44 428 ASP A O 1
ATOM 3369 N N . GLY A 1 429 ? -55.723 -14.649 -22.499 1.00 28.67 429 GLY A N 1
ATOM 3370 C CA . GLY A 1 429 ? -56.666 -14.004 -23.415 1.00 28.67 429 GLY A CA 1
ATOM 3371 C C . GLY A 1 429 ? -56.794 -14.751 -24.747 1.00 28.67 429 GLY A C 1
ATOM 3372 O O . GLY A 1 429 ? -56.074 -14.459 -25.693 1.00 28.67 429 GLY A O 1
ATOM 3373 N N . ASP A 1 430 ? -57.697 -15.725 -24.766 1.00 31.80 430 ASP A N 1
ATOM 3374 C CA . ASP A 1 430 ? -58.105 -16.622 -25.856 1.00 31.80 430 ASP A CA 1
ATOM 3375 C C . ASP A 1 430 ? -58.701 -15.897 -27.089 1.00 31.80 430 ASP A C 1
ATOM 3377 O O . ASP A 1 430 ? -59.411 -14.908 -26.907 1.00 31.80 430 ASP A O 1
ATOM 3381 N N . SER A 1 431 ? -58.448 -16.431 -28.299 1.00 33.09 431 SER A N 1
ATOM 3382 C CA . SER A 1 431 ? -59.384 -16.606 -29.443 1.00 33.09 431 SER A CA 1
ATOM 3383 C C . SER A 1 431 ? -58.726 -16.504 -30.837 1.00 33.09 431 SER A C 1
ATOM 3385 O O . SER A 1 431 ? -58.252 -15.437 -31.222 1.00 33.09 431 SER A O 1
ATOM 3387 N N . ASP A 1 432 ? -58.781 -17.625 -31.569 1.00 31.38 432 ASP A N 1
ATOM 3388 C CA . ASP A 1 432 ? -59.075 -17.811 -33.007 1.00 31.38 432 ASP A CA 1
ATOM 3389 C C . ASP A 1 432 ? -58.514 -16.837 -34.069 1.00 31.38 432 ASP A C 1
ATOM 3391 O O . ASP A 1 432 ? -58.887 -15.673 -34.116 1.00 31.38 432 ASP A O 1
ATOM 3395 N N . GLU A 1 433 ? -57.753 -17.353 -35.047 1.00 34.00 433 GLU A N 1
ATOM 3396 C CA . GLU A 1 433 ? -58.297 -17.707 -36.379 1.00 34.00 433 GLU A CA 1
ATOM 3397 C C . GLU A 1 433 ? -57.236 -18.346 -37.303 1.00 34.00 433 GLU A C 1
ATOM 3399 O O . GLU A 1 433 ? -56.038 -18.073 -37.228 1.00 34.00 433 GLU A O 1
ATOM 3404 N N . MET A 1 434 ? -57.723 -19.246 -38.156 1.00 32.91 434 MET A N 1
ATOM 3405 C CA . MET A 1 434 ? -57.011 -20.103 -39.106 1.00 32.91 434 MET A CA 1
ATOM 3406 C C . MET A 1 434 ? -56.529 -19.390 -40.386 1.00 32.91 434 MET A C 1
ATOM 3408 O O . MET A 1 434 ? -57.015 -18.328 -40.756 1.00 32.91 434 MET A O 1
ATOM 3412 N N . ASP A 1 435 ? -55.681 -20.132 -41.112 1.00 30.42 435 ASP A N 1
ATOM 3413 C CA . ASP A 1 435 ? -55.425 -20.103 -42.561 1.00 30.42 435 ASP A CA 1
ATOM 3414 C C . ASP A 1 435 ? -54.485 -19.018 -43.127 1.00 30.42 435 ASP A C 1
ATOM 3416 O O . ASP A 1 435 ? -54.753 -17.825 -43.124 1.00 30.42 435 ASP A O 1
ATOM 3420 N N . VAL A 1 436 ? -53.373 -19.443 -43.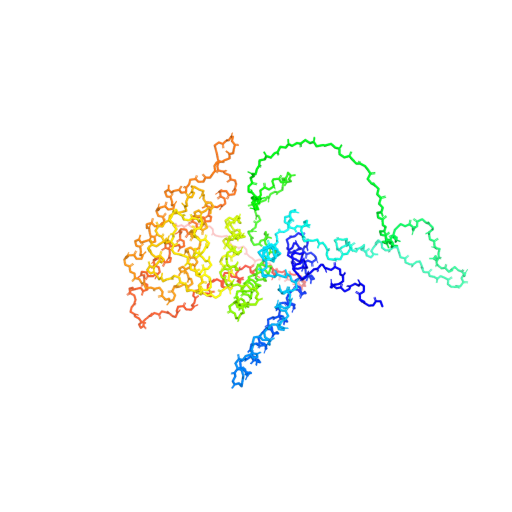743 1.00 34.91 436 VAL A N 1
ATOM 3421 C CA . VAL A 1 436 ? -53.307 -19.772 -45.184 1.00 34.91 436 VAL A CA 1
ATOM 3422 C C . VAL A 1 436 ? -51.872 -20.189 -45.549 1.00 34.91 436 VAL A C 1
ATOM 3424 O O . VAL A 1 436 ? -50.892 -19.476 -45.350 1.00 34.91 436 VAL A O 1
ATOM 3427 N N . VAL A 1 437 ? -51.791 -21.372 -46.150 1.00 32.78 437 VAL A N 1
ATOM 3428 C CA . VAL A 1 437 ? -50.687 -21.945 -46.929 1.00 32.78 437 VAL A CA 1
ATOM 3429 C C . VAL A 1 437 ? -50.333 -21.063 -48.131 1.00 32.78 437 VAL A C 1
ATOM 3431 O O . VAL A 1 437 ? -51.229 -20.838 -48.931 1.00 32.78 437 VAL A O 1
ATOM 3434 N N . VAL A 1 438 ? -49.055 -20.713 -48.363 1.00 34.94 438 VAL A N 1
ATOM 3435 C CA . VAL A 1 438 ? -48.440 -20.767 -49.713 1.00 34.94 438 VAL A CA 1
ATOM 3436 C C . VAL A 1 438 ? -46.930 -21.026 -49.622 1.00 34.94 438 VAL A C 1
ATOM 3438 O O . VAL A 1 438 ? -46.144 -20.222 -49.131 1.00 34.94 438 VAL A O 1
ATOM 3441 N N . ASP A 1 439 ? -46.574 -22.175 -50.176 1.00 33.69 439 ASP A N 1
ATOM 3442 C CA . ASP A 1 439 ? -45.272 -22.672 -50.600 1.00 33.69 439 ASP A CA 1
ATOM 3443 C C . ASP A 1 439 ? -44.818 -21.968 -51.896 1.00 33.69 439 ASP A C 1
ATOM 3445 O O . ASP A 1 439 ? -45.590 -21.953 -52.850 1.00 33.69 439 ASP A O 1
ATOM 3449 N N . VAL A 1 440 ? -43.593 -21.423 -51.972 1.00 35.44 440 VAL A N 1
ATOM 3450 C CA . VAL A 1 440 ? -42.855 -21.282 -53.249 1.00 35.44 440 VAL A CA 1
ATOM 3451 C C . VAL A 1 440 ? -41.349 -21.375 -53.001 1.00 35.44 440 VAL A C 1
ATOM 3453 O O . VAL A 1 440 ? -40.682 -20.424 -52.591 1.00 35.44 440 VAL A O 1
ATOM 3456 N N . GLN A 1 441 ? -40.805 -22.535 -53.348 1.00 35.25 441 GLN A N 1
ATOM 3457 C CA . GLN A 1 441 ? -39.395 -22.765 -53.629 1.00 35.25 441 GLN A CA 1
ATOM 3458 C C . GLN A 1 441 ? -39.079 -22.446 -55.109 1.00 35.25 441 GLN A C 1
ATOM 3460 O O . GLN A 1 441 ? -39.930 -22.621 -55.977 1.00 35.25 441 GLN A O 1
ATOM 3465 N N . MET A 1 442 ? -37.802 -22.124 -55.383 1.00 34.69 442 MET A N 1
ATOM 3466 C CA . MET A 1 442 ? -37.077 -22.236 -56.672 1.00 34.69 442 MET A CA 1
ATOM 3467 C C . MET A 1 442 ? -37.307 -21.157 -57.752 1.00 34.69 442 MET A C 1
ATOM 3469 O O . MET A 1 442 ? -38.310 -21.174 -58.453 1.00 34.69 442 MET A O 1
ATOM 3473 N N . ARG A 1 443 ? -36.282 -20.341 -58.058 1.00 34.38 443 ARG A N 1
ATOM 3474 C CA . ARG A 1 443 ? -35.196 -20.605 -59.041 1.00 34.38 443 ARG A CA 1
ATOM 3475 C C . ARG A 1 443 ? -34.519 -19.293 -59.471 1.00 34.38 443 ARG A C 1
ATOM 3477 O O . ARG A 1 443 ? -35.200 -18.306 -59.731 1.00 34.38 443 ARG A O 1
ATOM 3484 N N . GLY A 1 444 ? -33.200 -19.348 -59.636 1.00 41.91 444 GLY A N 1
ATOM 3485 C CA . GLY A 1 444 ? -32.353 -18.311 -60.224 1.00 41.91 444 GLY A CA 1
ATOM 3486 C C . GLY A 1 444 ? -30.896 -18.658 -60.018 1.00 41.91 444 GLY A C 1
ATOM 3487 O O . GLY A 1 444 ? -30.360 -18.188 -58.996 1.00 41.91 444 GLY A O 1
#

Foldseek 3Di:
DVCCPPLVNLDPAPLLLLLVLQLCLQPPVVVVVVSLVVLVVVLVQLVVQQVVLQVVLVVCCVPDVPCSVVSNCPGPVNVRLVVLQLQDLVSLLSSVLSLQNQNPPVSCVSRDDSDDPPVDDDDDVVPVPPQPDDPVVVVCPGDPDPPVVPCDDPPPDDDDDDDDDDDDDDDDDDDDDDDDPDPPDPDDPDPDCPPPQALQSSSSHPSSLLSSLSVLQVVLVSCVVCCPPRHHQQSSLLSVLVVLQVDQLRNSLSNLVSHPHDLQSLQLSLLSNCQQFWPDRDDRDRRGGDDLVCCLPPQQLTAGPAQFLRSRLSSLSSNLSNLVSCVVVDADDPSSLVSNVNNLVNHVVRHPHDADPPDGDHDPSRVVSNVSNVVSNVSSVVSNVVNVVQNVDDPVPDDPPPVVVCVVVVVVVVVVPDDDDDDDDDDDDDDDDDDDDDDDDDDD

Radius of gyration: 30.15 Å; Cα contacts (8 Å, |Δi|>4): 432; chains: 1; bounding box: 83×65×104 Å

pLDDT: mean 74.92, std 23.7, range [27.84, 97.06]